Protein AF-0000000068241121 (afdb_homodimer)

Radius of gyration: 24.95 Å; Cα contacts (8 Å, |Δi|>4): 615; chains: 2; bounding box: 57×69×74 Å

Organism: Vibrio cholerae serotype O1 (strain ATCC 39315 / El Tor Inaba N16961) (NCBI:txid243277)

Structure (mmCIF, N/CA/C/O backbone):
data_AF-0000000068241121-model_v1
#
loop_
_entity.id
_entity.type
_entity.pdbx_description
1 polymer 'Transcriptional regulator'
#
loop_
_atom_site.group_PDB
_atom_site.id
_atom_site.type_symbol
_atom_site.label_atom_id
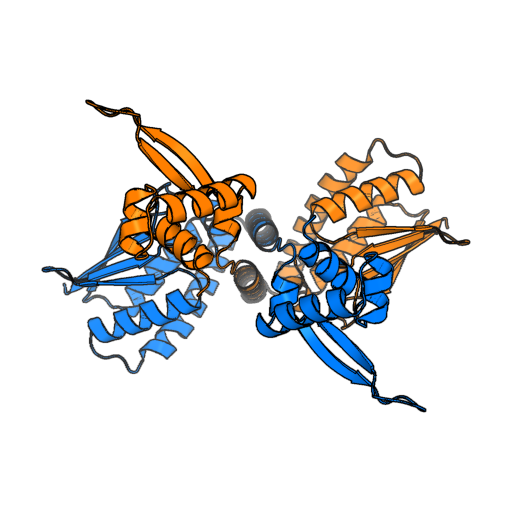_atom_site.label_alt_id
_atom_site.label_comp_id
_atom_site.label_asym_id
_atom_site.label_entity_id
_atom_site.label_seq_id
_atom_site.pdbx_PDB_ins_code
_atom_site.Cartn_x
_atom_site.Cartn_y
_atom_site.Cartn_z
_atom_site.occupancy
_atom_site.B_iso_or_equiv
_atom_site.auth_seq_id
_atom_site.auth_comp_id
_atom_site.auth_asym_id
_atom_site.auth_atom_id
_atom_site.pdbx_PDB_model_num
ATOM 1 N N . MET A 1 1 ? -18.25 -14.039 0.967 1 62.91 1 MET A N 1
ATOM 2 C CA . MET A 1 1 ? -17.766 -12.844 0.273 1 62.91 1 MET A CA 1
ATOM 3 C C . MET A 1 1 ? -18.938 -12.023 -0.267 1 62.91 1 MET A C 1
ATOM 5 O O . MET A 1 1 ? -19.906 -12.578 -0.768 1 62.91 1 MET A O 1
ATOM 9 N N . LYS A 1 2 ? -18.859 -10.688 -0.001 1 80.75 2 LYS A N 1
ATOM 10 C CA . LYS A 1 2 ? -19.875 -9.797 -0.554 1 80.75 2 LYS A CA 1
ATOM 11 C C . LYS A 1 2 ? -19.906 -9.867 -2.078 1 80.75 2 LYS A C 1
ATOM 13 O O . LYS A 1 2 ? -18.875 -10.125 -2.707 1 80.75 2 LYS A O 1
ATOM 18 N N . THR A 1 3 ? -21.062 -9.922 -2.68 1 87.25 3 THR A N 1
ATOM 19 C CA . THR A 1 3 ? -21.266 -9.992 -4.121 1 87.25 3 THR A CA 1
ATOM 20 C C . THR A 1 3 ? -20.328 -9.047 -4.855 1 87.25 3 THR A C 1
ATOM 22 O O . THR A 1 3 ? -19.734 -9.414 -5.863 1 87.25 3 THR A O 1
ATOM 25 N N . VAL A 1 4 ? -20.141 -7.949 -4.305 1 88.12 4 VAL A N 1
ATOM 26 C CA . VAL A 1 4 ? -19.297 -6.926 -4.922 1 88.12 4 VAL A CA 1
ATOM 27 C C . VAL A 1 4 ? -17.844 -7.402 -4.969 1 88.12 4 VAL A C 1
ATOM 29 O O . VAL A 1 4 ? -17.156 -7.211 -5.973 1 88.12 4 VAL A O 1
ATOM 32 N N . ASP A 1 5 ? -17.438 -7.996 -3.922 1 90.62 5 ASP A N 1
ATOM 33 C CA . ASP A 1 5 ? -16.078 -8.523 -3.879 1 90.62 5 ASP A CA 1
ATOM 34 C C . ASP A 1 5 ? -15.875 -9.594 -4.941 1 90.62 5 ASP A C 1
ATOM 36 O O . ASP A 1 5 ? -14.828 -9.633 -5.598 1 90.62 5 ASP A O 1
ATOM 40 N N . ARG A 1 6 ? -16.859 -10.414 -5.125 1 93.56 6 ARG A N 1
ATOM 41 C CA . ARG A 1 6 ? -16.766 -11.484 -6.117 1 93.56 6 ARG A CA 1
ATOM 42 C C . ARG A 1 6 ? -16.703 -10.914 -7.527 1 93.56 6 ARG A C 1
ATOM 44 O O . ARG A 1 6 ? -15.977 -11.43 -8.375 1 93.56 6 ARG A O 1
ATOM 51 N N . ILE A 1 7 ? -17.438 -9.898 -7.707 1 95.12 7 ILE A N 1
ATOM 52 C CA . ILE A 1 7 ? -17.438 -9.234 -9.008 1 95.12 7 ILE A CA 1
ATOM 53 C C . ILE A 1 7 ? -16.047 -8.68 -9.312 1 95.12 7 ILE A C 1
ATOM 55 O O . ILE A 1 7 ? -15.5 -8.914 -10.391 1 95.12 7 ILE A O 1
ATOM 59 N N . LEU A 1 8 ? -15.484 -8.023 -8.344 1 95.06 8 LEU A N 1
ATOM 60 C CA . LEU A 1 8 ? -14.156 -7.438 -8.531 1 95.06 8 LEU A CA 1
ATOM 61 C C . LEU A 1 8 ? -13.117 -8.523 -8.781 1 95.06 8 LEU A C 1
ATOM 63 O O . LEU A 1 8 ? -12.258 -8.375 -9.656 1 95.06 8 LEU A O 1
ATOM 67 N N . HIS A 1 9 ? -13.242 -9.547 -8.055 1 94.56 9 HIS A N 1
ATOM 68 C CA . HIS A 1 9 ? -12.305 -10.656 -8.219 1 94.56 9 HIS A CA 1
ATOM 69 C C . HIS A 1 9 ? -12.43 -11.273 -9.609 1 94.56 9 HIS A C 1
ATOM 71 O O . HIS A 1 9 ? -11.422 -11.609 -10.242 1 94.56 9 HIS A O 1
ATOM 77 N N . THR A 1 10 ? -13.633 -11.414 -10.062 1 95 10 THR A N 1
ATOM 78 C CA . THR A 1 10 ? -13.867 -11.977 -11.391 1 95 10 THR A CA 1
ATOM 79 C C . THR A 1 10 ? -13.258 -11.078 -12.469 1 95 10 THR A C 1
ATOM 81 O O . THR A 1 10 ? -12.562 -11.57 -13.359 1 95 10 THR A O 1
ATOM 84 N N . ILE A 1 11 ? -13.477 -9.875 -12.336 1 95.31 11 ILE A N 1
ATOM 85 C CA . ILE A 1 11 ? -12.961 -8.938 -13.328 1 95.31 11 ILE A CA 1
ATOM 86 C C . ILE A 1 11 ? -11.438 -8.922 -13.281 1 95.31 11 ILE A C 1
ATOM 88 O O . ILE A 1 11 ? -10.773 -8.859 -14.32 1 95.31 11 ILE A O 1
ATOM 92 N N . LYS A 1 12 ? -10.891 -8.953 -12.055 1 95 12 LYS A N 1
ATOM 93 C CA . LYS A 1 12 ? -9.438 -9 -11.906 1 95 12 LYS A CA 1
ATOM 94 C C . LYS A 1 12 ? -8.852 -10.227 -12.602 1 95 12 LYS A C 1
ATOM 96 O O . LYS A 1 12 ? -7.816 -10.141 -13.258 1 95 12 LYS A O 1
ATOM 101 N N . ARG A 1 13 ? -9.531 -11.289 -12.508 1 94.31 13 ARG A N 1
ATOM 102 C CA . ARG A 1 13 ? -9.047 -12.562 -13.031 1 94.31 13 ARG A CA 1
ATOM 103 C C . ARG A 1 13 ? -9.242 -12.641 -14.539 1 94.31 13 ARG A C 1
ATOM 105 O O . ARG A 1 13 ? -8.375 -13.133 -15.258 1 94.31 13 ARG A O 1
ATOM 112 N N . GLU A 1 14 ? -10.312 -12.07 -15 1 93.25 14 GLU A N 1
ATOM 113 C CA . GLU A 1 14 ? -10.695 -12.312 -16.391 1 93.25 14 GLU A CA 1
ATOM 114 C C . GLU A 1 14 ? -10.375 -11.102 -17.266 1 93.25 14 GLU A C 1
ATOM 116 O O . GLU A 1 14 ? -10.359 -11.203 -18.5 1 93.25 14 GLU A O 1
ATOM 121 N N . GLY A 1 15 ? -10.078 -9.992 -16.688 1 91.38 15 GLY A N 1
ATOM 122 C CA . GLY A 1 15 ? -9.82 -8.773 -17.438 1 91.38 15 GLY A CA 1
ATOM 123 C C . GLY A 1 15 ? -11.078 -7.965 -17.703 1 91.38 15 GLY A C 1
ATOM 124 O O . GLY A 1 15 ? -11.398 -7.043 -16.953 1 91.38 15 GLY A O 1
ATOM 125 N N . THR A 1 16 ? -11.727 -8.234 -18.766 1 94 16 THR A N 1
ATOM 126 C CA . THR A 1 16 ? -12.969 -7.555 -19.109 1 94 16 THR A CA 1
ATOM 127 C C . THR A 1 16 ? -14.141 -8.539 -19.109 1 94 16 THR A C 1
ATOM 129 O O . THR A 1 16 ? -13.992 -9.68 -19.547 1 94 16 THR A O 1
ATOM 132 N N . VAL A 1 17 ? -15.266 -8 -18.578 1 96.38 17 VAL A N 1
ATOM 133 C CA . VAL A 1 17 ? -16.406 -8.906 -18.516 1 96.38 17 VAL A CA 1
ATOM 134 C C . VAL A 1 17 ? -17.688 -8.164 -18.906 1 96.38 17 VAL A C 1
ATOM 136 O O . VAL A 1 17 ? -17.734 -6.934 -18.859 1 96.38 17 VAL A O 1
ATOM 139 N N . THR A 1 18 ? -18.656 -8.914 -19.328 1 97 18 THR A N 1
ATOM 140 C CA . THR A 1 18 ? -19.984 -8.359 -19.594 1 97 18 THR A CA 1
ATOM 141 C C . THR A 1 18 ? -20.938 -8.664 -18.438 1 97 18 THR A C 1
ATOM 143 O O . THR A 1 18 ? -20.672 -9.539 -17.625 1 97 18 THR A O 1
ATOM 146 N N . ALA A 1 19 ? -22 -7.938 -18.438 1 96.62 19 ALA A N 1
ATOM 147 C CA . ALA A 1 19 ? -23.031 -8.188 -17.422 1 96.62 19 ALA A CA 1
ATOM 148 C C . ALA A 1 19 ? -23.562 -9.617 -17.516 1 96.62 19 ALA A C 1
ATOM 150 O O . ALA A 1 19 ? -23.812 -10.258 -16.5 1 96.62 19 ALA A O 1
ATOM 151 N N . LYS A 1 20 ? -23.734 -10.078 -18.703 1 95.88 20 LYS A N 1
ATOM 152 C CA . LYS A 1 20 ? -24.234 -11.43 -18.922 1 95.88 20 LYS A CA 1
ATOM 153 C C . LYS A 1 20 ? -23.281 -12.469 -18.344 1 95.88 20 LYS A C 1
ATOM 155 O O . LYS A 1 20 ? -23.719 -13.391 -17.641 1 95.88 20 LYS A O 1
ATOM 160 N N . GLN A 1 21 ? -22.062 -12.312 -18.609 1 96.12 21 GLN A N 1
ATOM 161 C CA . GLN A 1 21 ? -21.047 -13.211 -18.078 1 96.12 21 GLN A CA 1
ATOM 162 C C . GLN A 1 21 ? -21.047 -13.219 -16.547 1 96.12 21 GLN A C 1
ATOM 164 O O . GLN A 1 21 ? -20.984 -14.281 -15.93 1 96.12 21 GLN A O 1
ATOM 169 N N . LEU A 1 22 ? -21.125 -12.078 -15.961 1 96.06 22 LEU A N 1
ATOM 170 C CA . LEU A 1 22 ? -21.125 -11.969 -14.508 1 96.06 22 LEU A CA 1
ATOM 171 C C . LEU A 1 22 ? -22.375 -12.602 -13.906 1 96.06 22 LEU A C 1
ATOM 173 O O . LEU A 1 22 ? -22.297 -13.258 -12.867 1 96.06 22 LEU A O 1
ATOM 177 N N . ALA A 1 23 ? -23.469 -12.336 -14.57 1 96.44 23 ALA A N 1
ATOM 178 C CA . ALA A 1 23 ? -24.734 -12.922 -14.117 1 96.44 23 ALA A CA 1
ATOM 179 C C . ALA A 1 23 ? -24.641 -14.445 -14.07 1 96.44 23 ALA A C 1
ATOM 181 O O . ALA A 1 23 ? -25.062 -15.062 -13.094 1 96.44 23 ALA A O 1
ATOM 182 N N . GLU A 1 24 ? -24.109 -15.016 -15.102 1 95.75 24 GLU A N 1
ATOM 183 C CA . GLU A 1 24 ? -23.938 -16.469 -15.188 1 95.75 24 GLU A CA 1
ATOM 184 C C . GLU A 1 24 ? -22.984 -16.969 -14.109 1 95.75 24 GLU A C 1
ATOM 186 O O . GLU A 1 24 ? -23.266 -17.953 -13.43 1 95.75 24 GLU A O 1
ATOM 191 N N . ASP A 1 25 ? -21.938 -16.281 -13.914 1 92.81 25 ASP A N 1
ATOM 192 C CA . ASP A 1 25 ? -20.906 -16.672 -12.969 1 92.81 25 ASP A CA 1
ATOM 193 C C . ASP A 1 25 ? -21.422 -16.594 -11.531 1 92.81 25 ASP A C 1
ATOM 195 O O . ASP A 1 25 ? -21.109 -17.453 -10.703 1 92.81 25 ASP A O 1
ATOM 199 N N . LEU A 1 26 ? -22.266 -15.625 -11.227 1 93.69 26 LEU A N 1
ATOM 200 C CA . LEU A 1 26 ? -22.688 -15.344 -9.859 1 93.69 26 LEU A CA 1
ATOM 201 C C . LEU A 1 26 ? -24.047 -15.961 -9.57 1 93.69 26 LEU A C 1
ATOM 203 O O . LEU A 1 26 ? -24.484 -16.016 -8.422 1 93.69 26 LEU A O 1
ATOM 207 N N . GLY A 1 27 ? -24.672 -16.406 -10.602 1 94.62 27 GLY A N 1
ATOM 208 C CA . GLY A 1 27 ? -26 -16.969 -10.422 1 94.62 27 GLY A CA 1
ATOM 209 C C . GLY A 1 27 ? -27.047 -15.93 -10.086 1 94.62 27 GLY A C 1
ATOM 210 O O . GLY A 1 27 ? -27.906 -16.156 -9.219 1 94.62 27 GLY A O 1
ATOM 211 N N . ILE A 1 28 ? -26.984 -14.781 -10.672 1 95.56 28 ILE A N 1
ATOM 212 C CA . ILE A 1 28 ? -27.953 -13.711 -10.477 1 95.56 28 ILE A CA 1
ATOM 213 C C . ILE A 1 28 ? -28.531 -13.281 -11.836 1 95.56 28 ILE A C 1
ATOM 215 O O . ILE A 1 28 ? -28.109 -13.789 -12.875 1 95.56 28 ILE A O 1
ATOM 219 N N . THR A 1 29 ? -29.5 -12.43 -11.773 1 96.06 29 THR A N 1
ATOM 220 C CA . THR A 1 29 ? -30.078 -11.922 -13.008 1 96.06 29 THR A CA 1
ATOM 221 C C . THR A 1 29 ? -29.141 -10.922 -13.68 1 96.06 29 THR A C 1
ATOM 223 O O . THR A 1 29 ? -28.312 -10.305 -13.016 1 96.06 29 THR A O 1
ATOM 226 N N . THR A 1 30 ? -29.297 -10.852 -14.906 1 96.12 30 THR A N 1
ATOM 227 C CA . THR A 1 30 ? -28.516 -9.875 -15.641 1 96.12 30 THR A CA 1
ATOM 228 C C . THR A 1 30 ? -28.781 -8.461 -15.125 1 96.12 30 THR A C 1
ATOM 230 O O . THR A 1 30 ? -27.859 -7.641 -15.039 1 96.12 30 THR A O 1
ATOM 233 N N . MET A 1 31 ? -30 -8.211 -14.789 1 96 31 MET A N 1
ATOM 234 C CA . MET A 1 31 ? -30.344 -6.906 -14.234 1 96 31 MET A CA 1
ATOM 235 C C . MET A 1 31 ? -29.641 -6.68 -12.898 1 96 31 MET A C 1
ATOM 237 O O . MET A 1 31 ? -29.141 -5.582 -12.633 1 96 31 MET A O 1
ATOM 241 N N . GLY A 1 32 ? -29.625 -7.703 -12.125 1 95.62 32 GLY A N 1
ATOM 242 C CA . GLY A 1 32 ? -28.891 -7.621 -10.867 1 95.62 32 GLY A CA 1
ATOM 243 C C . GLY A 1 32 ? -27.422 -7.336 -11.062 1 95.62 32 GLY A C 1
ATOM 244 O O . GLY A 1 32 ? -26.844 -6.492 -10.367 1 95.62 32 GLY A O 1
ATOM 245 N N . ALA A 1 33 ? -26.828 -8.047 -12 1 96.62 33 ALA A N 1
ATOM 246 C CA . ALA A 1 33 ? -25.422 -7.812 -12.328 1 96.62 33 ALA A CA 1
ATOM 247 C C . ALA A 1 33 ? -25.203 -6.375 -12.797 1 96.62 33 ALA A C 1
ATOM 249 O O . ALA A 1 33 ? -24.25 -5.723 -12.383 1 96.62 33 ALA A O 1
ATOM 250 N N . ARG A 1 34 ? -26.094 -5.863 -13.57 1 95.94 34 ARG A N 1
ATOM 251 C CA . ARG A 1 34 ? -25.984 -4.512 -14.109 1 95.94 34 ARG A CA 1
ATOM 252 C C . ARG A 1 34 ? -26.047 -3.471 -12.992 1 95.94 34 ARG A C 1
ATOM 254 O O . ARG A 1 34 ? -25.344 -2.459 -13.039 1 95.94 34 ARG A O 1
ATOM 261 N N . GLN A 1 35 ? -26.828 -3.711 -12.078 1 96.69 35 GLN A N 1
ATOM 262 C CA . GLN A 1 35 ? -26.969 -2.785 -10.953 1 96.69 35 GLN A CA 1
ATOM 263 C C . GLN A 1 35 ? -25.672 -2.695 -10.164 1 96.69 35 GLN A C 1
ATOM 265 O O . GLN A 1 35 ? -25.234 -1.603 -9.797 1 96.69 35 GLN A O 1
ATOM 270 N N . HIS A 1 36 ? -25.125 -3.805 -9.93 1 96.25 36 HIS A N 1
ATOM 271 C CA . HIS A 1 36 ? -23.844 -3.814 -9.234 1 96.25 36 HIS A CA 1
ATOM 272 C C . HIS A 1 36 ? -22.766 -3.1 -10.047 1 96.25 36 HIS A C 1
ATOM 274 O O . HIS A 1 36 ? -22.016 -2.295 -9.5 1 96.25 36 HIS A O 1
ATOM 280 N N . LEU A 1 37 ? -22.766 -3.393 -11.281 1 97.44 37 LEU A N 1
ATOM 281 C CA . LEU A 1 37 ? -21.75 -2.809 -12.164 1 97.44 37 LEU A CA 1
ATOM 282 C C . LEU A 1 37 ? -21.906 -1.291 -12.227 1 97.44 37 LEU A C 1
ATOM 284 O O . LEU A 1 37 ? -20.906 -0.565 -12.164 1 97.44 37 LEU A O 1
ATOM 288 N N . GLN A 1 38 ? -23.094 -0.857 -12.234 1 96.81 38 GLN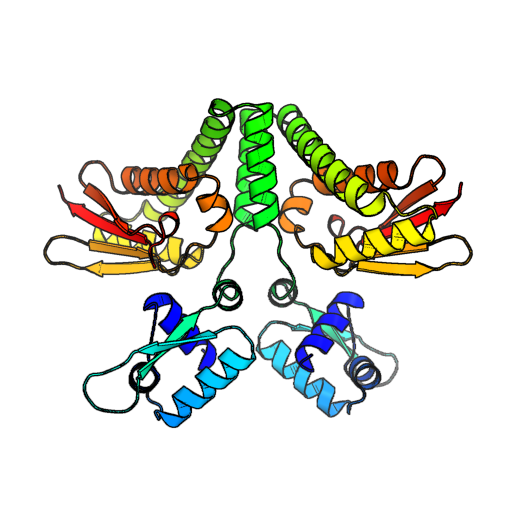 A N 1
ATOM 289 C CA . GLN A 1 38 ? -23.359 0.577 -12.281 1 96.81 38 GLN A CA 1
ATOM 290 C C . GLN A 1 38 ? -22.938 1.254 -10.984 1 96.81 38 GLN A C 1
ATOM 292 O O . GLN A 1 38 ? -22.359 2.35 -11 1 96.81 38 GLN A O 1
ATOM 297 N N . SER A 1 39 ? -23.281 0.642 -9.977 1 95.88 39 SER A N 1
ATOM 298 C CA . SER A 1 39 ? -22.875 1.175 -8.68 1 95.88 39 SER A CA 1
ATOM 299 C C . SER A 1 39 ? -21.359 1.296 -8.57 1 95.88 39 SER A C 1
ATOM 301 O O . SER A 1 39 ? -20.844 2.311 -8.094 1 95.88 39 SER A O 1
ATOM 303 N N . LEU A 1 40 ? -20.688 0.305 -8.992 1 96.44 40 LEU A N 1
ATOM 304 C CA . LEU A 1 40 ? -19.219 0.28 -8.93 1 96.44 40 LEU A CA 1
ATOM 305 C C . LEU A 1 40 ? -18.625 1.301 -9.891 1 96.44 40 LEU A C 1
ATOM 307 O O . LEU A 1 40 ? -17.578 1.877 -9.609 1 96.44 40 LEU A O 1
ATOM 311 N N . GLU A 1 41 ? -19.312 1.484 -10.984 1 97.44 41 GLU A N 1
ATOM 312 C CA . GLU A 1 41 ? -18.891 2.541 -11.906 1 97.44 41 GLU A CA 1
ATOM 313 C C . GLU A 1 41 ? -19.047 3.918 -11.266 1 97.44 41 GLU A C 1
ATOM 315 O O . GLU A 1 41 ? -18.172 4.773 -11.406 1 97.44 41 GLU A O 1
ATOM 320 N N . GLU A 1 42 ? -20.109 4.125 -10.594 1 95.88 42 GLU A N 1
ATOM 321 C CA . GLU A 1 42 ? -20.359 5.387 -9.906 1 95.88 42 GLU A CA 1
ATOM 322 C C . GLU A 1 42 ? -19.328 5.648 -8.82 1 95.88 42 GLU A C 1
ATOM 324 O O . GLU A 1 42 ? -18.969 6.801 -8.562 1 95.88 42 GLU A O 1
ATOM 329 N N . GLU A 1 43 ? -18.906 4.559 -8.32 1 92.38 43 GLU A N 1
ATOM 330 C CA . GLU A 1 43 ? -17.891 4.668 -7.285 1 92.38 43 GLU A CA 1
ATOM 331 C C . GLU A 1 43 ? -16.5 4.871 -7.891 1 92.38 43 GLU A C 1
ATOM 333 O O . GLU A 1 43 ? -15.531 5.105 -7.168 1 92.38 43 GLU A O 1
ATOM 338 N N . GLY A 1 44 ? -16.344 4.703 -9.18 1 95.81 44 GLY A N 1
ATOM 339 C CA . GLY A 1 44 ? -15.102 4.941 -9.883 1 95.81 44 GLY A CA 1
ATOM 340 C C . GLY A 1 44 ? -14.203 3.715 -9.938 1 95.81 44 GLY A C 1
ATOM 341 O O . GLY A 1 44 ? -13.055 3.799 -10.375 1 95.81 44 GLY A O 1
ATOM 342 N N . VAL A 1 45 ? -14.727 2.613 -9.523 1 95.94 45 VAL A N 1
ATOM 343 C CA . VAL A 1 45 ? -13.938 1.394 -9.414 1 95.94 45 VAL A CA 1
ATOM 344 C C . VAL A 1 45 ? -13.953 0.638 -10.734 1 95.94 45 VAL A C 1
ATOM 346 O O . VAL A 1 45 ? -13.008 -0.075 -11.07 1 95.94 45 VAL A O 1
ATOM 349 N N . LEU A 1 46 ? -14.992 0.857 -11.516 1 97.69 46 LEU A N 1
ATOM 350 C CA . LEU A 1 46 ? -15.125 0.219 -12.82 1 97.69 46 LEU A CA 1
ATOM 351 C C . LEU A 1 46 ? -15.336 1.26 -13.914 1 97.69 46 LEU A C 1
ATOM 353 O O . LEU A 1 46 ? -15.828 2.357 -13.648 1 97.69 46 LEU A O 1
ATOM 357 N N . ALA A 1 47 ? -14.906 0.913 -15.039 1 97.81 47 ALA A N 1
ATOM 358 C CA . ALA A 1 47 ? -15.211 1.601 -16.297 1 97.81 47 ALA A CA 1
ATOM 359 C C . ALA A 1 47 ? -15.695 0.617 -17.359 1 97.81 47 ALA A C 1
ATOM 361 O O . ALA A 1 47 ? -15.602 -0.599 -17.172 1 97.81 47 ALA A O 1
ATOM 362 N N . PHE A 1 48 ? -16.312 1.166 -18.391 1 97.06 48 PHE A N 1
ATOM 363 C CA . PHE A 1 48 ? -16.781 0.28 -19.453 1 97.06 48 PHE A CA 1
ATOM 364 C C . PHE A 1 48 ? -16.484 0.873 -20.828 1 97.06 48 PHE A C 1
ATOM 366 O O . PHE A 1 48 ? -16.156 2.057 -20.938 1 97.06 48 PHE A O 1
ATOM 373 N N . HIS A 1 49 ? -16.422 0.071 -21.75 1 96 49 HIS A N 1
ATOM 374 C CA . HIS A 1 49 ? -16.453 0.439 -23.172 1 96 49 HIS A CA 1
ATOM 375 C C . HIS A 1 49 ? -17.422 -0.435 -23.953 1 96 49 HIS A C 1
ATOM 377 O O . HIS A 1 49 ? -17.672 -1.585 -23.578 1 96 49 HIS A O 1
ATOM 383 N N . ASP A 1 50 ? -17.938 0.144 -24.984 1 95.19 50 ASP A N 1
ATOM 384 C CA . ASP A 1 50 ? -18.906 -0.573 -25.797 1 95.19 50 ASP A CA 1
ATOM 385 C C . ASP A 1 50 ? -18.25 -1.189 -27.031 1 95.19 50 ASP A C 1
ATOM 387 O O . ASP A 1 50 ? -17.391 -0.572 -27.656 1 95.19 50 ASP A O 1
ATOM 391 N N . VAL A 1 51 ? -18.578 -2.391 -27.25 1 94.19 51 VAL A N 1
ATOM 392 C CA . VAL A 1 51 ? -18.094 -3.084 -28.438 1 94.19 51 VAL A CA 1
ATOM 393 C C . VAL A 1 51 ? -19.266 -3.312 -29.406 1 94.19 51 VAL A C 1
ATOM 395 O O . VAL A 1 51 ? -20.266 -3.922 -29.047 1 94.19 51 VAL A O 1
ATOM 398 N N . LYS A 1 52 ? -19 -2.754 -30.641 1 91.75 52 LYS A N 1
ATOM 399 C CA . LYS A 1 52 ? -20.016 -2.9 -31.672 1 91.75 52 LYS A CA 1
ATOM 400 C C . LYS A 1 52 ? -20.141 -4.352 -32.125 1 91.75 52 LYS A C 1
ATOM 402 O O . LYS A 1 52 ? -19.125 -5.039 -32.312 1 91.75 52 LYS A O 1
ATOM 407 N N . VAL A 1 53 ? -21.297 -4.855 -32.156 1 89.31 53 VAL A N 1
ATOM 408 C CA . VAL A 1 53 ? -21.531 -6.219 -32.625 1 89.31 53 VAL A CA 1
ATOM 409 C C . VAL A 1 53 ? -22.328 -6.184 -33.938 1 89.31 53 VAL A C 1
ATOM 411 O O . VAL A 1 53 ? -22.891 -5.148 -34.281 1 89.31 53 VAL A O 1
ATOM 414 N N . LYS A 1 54 ? -22.203 -7.297 -34.719 1 90.25 54 LYS A N 1
ATOM 415 C CA . LYS A 1 54 ? -22.812 -7.379 -36.031 1 90.25 54 LYS A CA 1
ATOM 416 C C . LYS A 1 54 ? -24.297 -7.078 -35.969 1 90.25 54 LYS A C 1
ATOM 418 O O . LYS A 1 54 ? -24.812 -6.297 -36.781 1 90.25 54 LYS A O 1
ATOM 423 N N . VAL A 1 55 ? -24.922 -7.734 -35.062 1 88.56 55 VAL A N 1
ATOM 424 C CA . VAL A 1 55 ? -26.359 -7.547 -34.938 1 88.56 55 VAL A CA 1
ATOM 425 C C . VAL A 1 55 ? -26.719 -7.207 -33.5 1 88.56 55 VAL A C 1
ATOM 427 O O . VAL A 1 55 ? -26.25 -7.867 -32.562 1 88.56 55 VAL A O 1
ATOM 430 N N . GLY A 1 56 ? -27.484 -6.125 -33.312 1 86.31 56 GLY A N 1
ATOM 431 C CA . GLY A 1 56 ? -27.969 -5.797 -31.984 1 86.31 56 GLY A CA 1
ATOM 432 C C . GLY A 1 56 ? -27.25 -4.621 -31.359 1 86.31 56 GLY A C 1
ATOM 433 O O . GLY A 1 56 ? -26.438 -3.957 -32 1 86.31 56 GLY A O 1
ATOM 434 N N . ARG A 1 57 ? -27.672 -4.246 -30.109 1 87.81 57 ARG A N 1
ATOM 435 C CA . ARG A 1 57 ? -27.078 -3.164 -29.344 1 87.81 57 ARG A CA 1
ATOM 436 C C . ARG A 1 57 ? -25.625 -3.488 -28.969 1 87.81 57 ARG A C 1
ATOM 438 O O . ARG A 1 57 ? -25.297 -4.648 -28.734 1 87.81 57 ARG A O 1
ATOM 445 N N . PRO A 1 58 ? -24.828 -2.545 -29.078 1 92.88 58 PRO A N 1
ATOM 446 C CA . PRO A 1 58 ? -23.453 -2.76 -28.641 1 92.88 58 PRO A CA 1
ATOM 447 C C . PRO A 1 58 ? -23.359 -3.404 -27.25 1 92.88 58 PRO A C 1
ATOM 449 O O . PRO A 1 58 ? -24.25 -3.205 -26.422 1 92.88 58 PRO A O 1
ATOM 452 N N . THR A 1 59 ? -22.391 -4.277 -27.062 1 93.06 59 THR A N 1
ATOM 453 C CA . THR A 1 59 ? -22.188 -4.941 -25.781 1 93.06 59 THR A CA 1
ATOM 454 C C . THR A 1 59 ? -21.203 -4.164 -24.922 1 93.06 59 THR A C 1
ATOM 456 O O . THR A 1 59 ? -20.125 -3.775 -25.391 1 93.06 59 THR A O 1
ATOM 459 N N . ARG A 1 60 ? -21.594 -3.971 -23.719 1 95.06 60 ARG A N 1
ATOM 460 C CA . ARG A 1 60 ? -20.75 -3.23 -22.781 1 95.06 60 ARG A CA 1
ATOM 461 C C . ARG A 1 60 ? -19.781 -4.164 -22.062 1 95.06 60 ARG A C 1
ATOM 463 O O . ARG A 1 60 ? -20.188 -5.184 -21.516 1 95.06 60 ARG A O 1
ATOM 470 N N . HIS A 1 61 ? -18.562 -3.818 -22.156 1 97.31 61 HIS A N 1
ATOM 471 C CA . HIS A 1 61 ? -17.5 -4.559 -21.469 1 97.31 61 HIS A CA 1
ATOM 472 C C . HIS A 1 61 ? -16.922 -3.746 -20.312 1 97.31 61 HIS A C 1
ATOM 474 O O . HIS A 1 61 ? -16.594 -2.574 -20.484 1 97.31 61 HIS A O 1
ATOM 480 N N . TRP A 1 62 ? -16.828 -4.43 -19.188 1 97.56 62 TRP A N 1
ATOM 481 C CA . TRP A 1 62 ? -16.453 -3.758 -17.953 1 97.56 62 TRP A CA 1
ATOM 482 C C . TRP A 1 62 ? -15.039 -4.172 -17.531 1 97.56 62 TRP A C 1
ATOM 484 O O . TRP A 1 62 ? -14.68 -5.344 -17.609 1 97.56 62 TRP A O 1
ATOM 494 N N . SER A 1 63 ? -14.305 -3.158 -17.016 1 96.75 63 SER A N 1
ATOM 495 C CA . SER A 1 63 ? -12.945 -3.404 -16.531 1 96.75 63 SER A CA 1
ATOM 496 C C . SER A 1 63 ? -12.641 -2.57 -15.297 1 96.75 63 SER A C 1
ATOM 498 O O . SER A 1 63 ? -13.375 -1.632 -14.977 1 96.75 63 SER A O 1
ATOM 500 N N . LEU A 1 64 ? -11.609 -2.951 -14.609 1 95.88 64 LEU A N 1
ATOM 501 C CA . LEU A 1 64 ? -11.18 -2.215 -13.43 1 95.88 64 LEU A CA 1
ATOM 502 C C . LEU A 1 64 ? -10.5 -0.907 -13.82 1 95.88 64 LEU A C 1
ATOM 504 O O . LEU A 1 64 ? -9.734 -0.864 -14.789 1 95.88 64 LEU A O 1
ATOM 508 N N . THR A 1 65 ? -10.805 0.166 -13.086 1 94.88 65 THR A N 1
ATOM 509 C CA . THR A 1 65 ? -10.016 1.392 -13.156 1 94.88 65 THR A CA 1
ATOM 510 C C . THR A 1 65 ? -8.781 1.294 -12.266 1 94.88 65 THR A C 1
ATOM 512 O O . THR A 1 65 ? -8.562 0.274 -11.609 1 94.88 65 THR A O 1
ATOM 515 N N . ALA A 1 66 ? -7.957 2.385 -12.273 1 89.25 66 ALA A N 1
ATOM 516 C CA . ALA A 1 66 ? -6.84 2.445 -11.336 1 89.25 66 ALA A CA 1
ATOM 517 C C . ALA A 1 66 ? -7.328 2.326 -9.898 1 89.25 66 ALA A C 1
ATOM 519 O O . ALA A 1 66 ? -6.738 1.602 -9.094 1 89.25 66 ALA A O 1
ATOM 520 N N . LYS A 1 67 ? -8.383 2.992 -9.578 1 90.44 67 LYS A N 1
ATOM 521 C CA . LYS A 1 67 ? -8.992 2.916 -8.258 1 90.44 67 LYS A CA 1
ATOM 522 C C . LYS A 1 67 ? -9.453 1.495 -7.945 1 90.44 67 LYS A C 1
ATOM 524 O O . LYS A 1 67 ? -9.344 1.034 -6.809 1 90.44 67 LYS A O 1
ATOM 529 N N . GLY A 1 68 ? -9.969 0.827 -8.953 1 92.81 68 GLY A N 1
ATOM 530 C CA . GLY A 1 68 ? -10.383 -0.56 -8.797 1 92.81 68 GLY A CA 1
ATOM 531 C C . GLY A 1 68 ? -9.234 -1.49 -8.461 1 92.81 68 GLY A C 1
ATOM 532 O O . GLY A 1 68 ? -9.352 -2.342 -7.582 1 92.81 68 GLY A O 1
ATOM 533 N N . HIS A 1 69 ? -8.133 -1.284 -9.148 1 90.75 69 HIS A N 1
ATOM 534 C CA . HIS A 1 69 ? -6.957 -2.109 -8.898 1 90.75 69 HIS A CA 1
ATOM 535 C C . HIS A 1 69 ? -6.418 -1.881 -7.488 1 90.75 69 HIS A C 1
ATOM 537 O O . HIS A 1 69 ? -5.863 -2.797 -6.875 1 90.75 69 HIS A O 1
ATOM 543 N N . ASN A 1 70 ? -6.645 -0.742 -6.941 1 88.44 70 ASN A N 1
ATOM 544 C CA . ASN A 1 70 ? -6.16 -0.389 -5.613 1 88.44 70 ASN A CA 1
ATOM 545 C C . ASN A 1 70 ? -6.98 -1.065 -4.52 1 88.44 70 ASN A C 1
ATOM 547 O O . ASN A 1 70 ? -6.664 -0.943 -3.332 1 88.44 70 ASN A O 1
ATOM 551 N N . GLN A 1 71 ? -8 -1.795 -4.914 1 89.75 71 GLN A N 1
ATOM 552 C CA . GLN A 1 71 ? -8.805 -2.535 -3.949 1 89.75 71 GLN A CA 1
ATOM 553 C C . GLN A 1 71 ? -8.156 -3.875 -3.607 1 89.75 71 GLN A C 1
ATOM 555 O O . GLN A 1 71 ? -8.594 -4.562 -2.682 1 89.75 71 GLN A O 1
ATOM 560 N N . PHE A 1 72 ? -7.141 -4.184 -4.238 1 93.56 72 PHE A N 1
ATOM 561 C CA . PHE A 1 72 ? -6.473 -5.465 -4.039 1 93.56 72 PHE A CA 1
ATOM 562 C C . PHE A 1 72 ? -5.211 -5.297 -3.203 1 93.56 72 PHE A C 1
ATOM 564 O O . PHE A 1 72 ? -4.824 -4.176 -2.869 1 93.56 72 PHE A O 1
ATOM 571 N N . ALA A 1 73 ? -4.66 -6.434 -2.828 1 93.12 73 ALA A N 1
ATOM 572 C CA . ALA A 1 73 ? -3.555 -6.449 -1.874 1 93.12 73 ALA A CA 1
ATOM 573 C C . ALA A 1 73 ? -2.398 -5.578 -2.359 1 93.12 73 ALA A C 1
ATOM 575 O O . ALA A 1 73 ? -2.1 -5.543 -3.557 1 93.12 73 ALA A O 1
ATOM 576 N N . ASP A 1 74 ? -1.836 -4.836 -1.491 1 95.06 74 ASP A N 1
ATOM 577 C CA . ASP A 1 74 ? -0.621 -4.055 -1.701 1 95.06 74 ASP A CA 1
ATOM 578 C C . ASP A 1 74 ? 0.457 -4.43 -0.687 1 95.06 74 ASP A C 1
ATOM 580 O O . ASP A 1 74 ? 0.232 -4.355 0.522 1 95.06 74 ASP A O 1
ATOM 584 N N . ARG A 1 75 ? 1.591 -4.82 -1.146 1 96.38 75 ARG A N 1
ATOM 585 C CA . ARG A 1 75 ? 2.633 -5.301 -0.244 1 96.38 75 ARG A CA 1
ATOM 586 C C . ARG A 1 75 ? 3.877 -4.422 -0.326 1 96.38 75 ARG A C 1
ATOM 588 O O . ARG A 1 75 ? 4.977 -4.863 0.017 1 96.38 75 ARG A O 1
ATOM 595 N N . HIS A 1 76 ? 3.725 -3.242 -0.805 1 97.25 76 HIS A N 1
ATOM 596 C CA . HIS A 1 76 ? 4.875 -2.352 -0.931 1 97.25 76 HIS A CA 1
ATOM 597 C C . HIS A 1 76 ? 5.469 -2.023 0.435 1 97.25 76 HIS A C 1
ATOM 599 O O . HIS A 1 76 ? 6.672 -1.771 0.549 1 97.25 76 HIS A O 1
ATOM 605 N N . GLY A 1 77 ? 4.629 -2.021 1.475 1 96.88 77 GLY A N 1
ATOM 606 C CA . GLY A 1 77 ? 5.164 -1.834 2.814 1 96.88 77 GLY A CA 1
ATOM 607 C C . GLY A 1 77 ? 6.191 -2.881 3.199 1 96.88 77 GLY A C 1
ATOM 608 O O . GLY A 1 77 ? 7.281 -2.545 3.668 1 96.88 77 GLY A O 1
ATOM 609 N N . GLU A 1 78 ? 5.863 -4.113 2.975 1 96.75 78 GLU A N 1
ATOM 610 C CA . GLU A 1 78 ? 6.789 -5.211 3.236 1 96.75 78 GLU A CA 1
ATOM 611 C C . GLU A 1 78 ? 8.016 -5.121 2.336 1 96.75 78 GLU A C 1
ATOM 613 O O . GLU A 1 78 ? 9.141 -5.324 2.791 1 96.75 78 GLU A O 1
ATOM 618 N N . LEU A 1 79 ? 7.766 -4.793 1.104 1 97.69 79 LEU A N 1
ATOM 619 C CA . LEU A 1 79 ? 8.867 -4.664 0.159 1 97.69 79 LEU A CA 1
ATOM 620 C C . LEU A 1 79 ? 9.836 -3.566 0.595 1 97.69 79 LEU A C 1
ATOM 622 O O . LEU A 1 79 ? 11.055 -3.744 0.531 1 97.69 79 LEU A O 1
ATOM 626 N N . THR A 1 80 ? 9.32 -2.479 1.008 1 97.56 80 THR A N 1
ATOM 627 C CA . THR A 1 80 ? 10.148 -1.363 1.44 1 97.56 80 THR A CA 1
ATOM 628 C C . THR A 1 80 ? 11.062 -1.782 2.592 1 97.56 80 THR A C 1
ATOM 630 O O . THR A 1 80 ? 12.25 -1.47 2.594 1 97.56 80 THR A O 1
ATOM 633 N N . ILE A 1 81 ? 10.531 -2.498 3.498 1 97.5 81 ILE A N 1
ATOM 634 C CA . ILE A 1 81 ? 11.312 -2.977 4.633 1 97.5 81 ILE A CA 1
ATOM 635 C C . ILE A 1 81 ? 12.414 -3.914 4.141 1 97.5 81 ILE A C 1
ATOM 637 O O . ILE A 1 81 ? 13.562 -3.811 4.574 1 97.5 81 ILE A O 1
ATOM 641 N N . GLN A 1 82 ? 12.094 -4.781 3.246 1 97.12 82 GLN A N 1
ATOM 642 C CA . GLN A 1 82 ? 13.07 -5.719 2.701 1 97.12 82 GLN A CA 1
ATOM 643 C C . GLN A 1 82 ? 14.203 -4.984 1.997 1 97.12 82 GLN A C 1
ATOM 645 O O . GLN A 1 82 ? 15.367 -5.367 2.121 1 97.12 82 GLN A O 1
ATOM 650 N N . VAL A 1 83 ? 13.859 -3.953 1.288 1 97.31 83 VAL A N 1
ATOM 651 C CA . VAL A 1 83 ? 14.867 -3.176 0.574 1 97.31 83 VAL A CA 1
ATOM 652 C C . VAL A 1 83 ? 15.758 -2.441 1.573 1 97.31 83 VAL A C 1
ATOM 654 O O . VAL A 1 83 ? 16.984 -2.436 1.435 1 97.31 83 VAL A O 1
ATOM 657 N N . ILE A 1 84 ? 15.141 -1.869 2.555 1 97.44 84 ILE A N 1
ATOM 658 C CA . ILE A 1 84 ? 15.875 -1.173 3.604 1 97.44 84 ILE A CA 1
ATOM 659 C C . ILE A 1 84 ? 16.828 -2.143 4.293 1 97.44 84 ILE A C 1
ATOM 661 O O . ILE A 1 84 ? 18.016 -1.829 4.484 1 97.44 84 ILE A O 1
ATOM 665 N N . ASP A 1 85 ? 16.359 -3.326 4.594 1 97.75 85 ASP A N 1
ATOM 666 C CA . ASP A 1 85 ? 17.172 -4.348 5.238 1 97.75 85 ASP A CA 1
ATOM 667 C C . ASP A 1 85 ? 18.344 -4.758 4.344 1 97.75 85 ASP A C 1
ATOM 669 O O . ASP A 1 85 ? 19.469 -4.914 4.82 1 97.75 85 ASP A O 1
ATOM 673 N N . ALA A 1 86 ? 18.062 -4.91 3.123 1 97.69 86 ALA A N 1
ATOM 674 C CA . ALA A 1 86 ? 19.109 -5.297 2.174 1 97.69 86 ALA A CA 1
ATOM 675 C C . ALA A 1 86 ? 20.172 -4.211 2.055 1 97.69 86 ALA A C 1
ATOM 677 O O . ALA A 1 86 ? 21.375 -4.5 2.055 1 97.69 86 ALA A O 1
ATOM 678 N N . VAL A 1 87 ? 19.766 -2.994 1.967 1 97.88 87 VAL A N 1
ATOM 679 C CA . VAL A 1 87 ? 20.688 -1.866 1.889 1 97.88 87 VAL A CA 1
ATOM 680 C C . VAL A 1 87 ? 21.594 -1.848 3.123 1 97.88 87 VAL A C 1
ATOM 682 O O . VAL A 1 87 ? 22.812 -1.714 3.008 1 97.88 87 VAL A O 1
ATOM 685 N N . GLU A 1 88 ? 20.922 -1.966 4.246 1 97.81 88 GLU A N 1
ATOM 686 C CA . GLU A 1 88 ? 21.672 -1.935 5.492 1 97.81 88 GLU A CA 1
ATOM 687 C C . GLU A 1 88 ? 22.656 -3.105 5.574 1 97.81 88 GLU A C 1
ATOM 689 O O . GLU A 1 88 ? 23.781 -2.947 6.047 1 97.81 88 GLU A O 1
ATOM 694 N N . HIS A 1 89 ? 22.234 -4.266 5.102 1 97.75 89 HIS A N 1
ATOM 695 C CA . HIS A 1 89 ? 23.062 -5.457 5.145 1 97.75 89 HIS A CA 1
ATOM 696 C C . HIS A 1 89 ? 24.266 -5.312 4.219 1 97.75 89 HIS A C 1
ATOM 698 O O . HIS A 1 89 ? 25.391 -5.68 4.59 1 97.75 89 HIS A O 1
ATOM 704 N N . ILE A 1 90 ? 24.094 -4.734 3.1 1 97.81 90 ILE A N 1
ATOM 705 C CA . ILE A 1 90 ? 25.125 -4.695 2.059 1 97.81 90 ILE A CA 1
ATOM 706 C C . ILE A 1 90 ? 26.031 -3.49 2.273 1 97.81 90 ILE A C 1
ATOM 708 O O . ILE A 1 90 ? 27.25 -3.578 2.08 1 97.81 90 ILE A O 1
ATOM 712 N N . PHE A 1 91 ? 25.438 -2.357 2.709 1 97.75 91 PHE A N 1
ATOM 713 C CA . PHE A 1 91 ? 26.188 -1.114 2.703 1 97.75 91 PHE A CA 1
ATOM 714 C C . PHE A 1 91 ? 26.344 -0.563 4.117 1 97.75 91 PHE A C 1
ATOM 716 O O . PHE A 1 91 ? 26.906 0.516 4.312 1 97.75 91 PHE A O 1
ATOM 723 N N . GLY A 1 92 ? 25.719 -1.216 5.09 1 97.31 92 GLY A N 1
ATOM 724 C CA . GLY A 1 92 ? 25.828 -0.816 6.484 1 97.31 92 GLY A CA 1
ATOM 725 C C . GLY A 1 92 ? 24.922 0.341 6.848 1 97.31 92 GLY A C 1
ATOM 726 O O . GLY A 1 92 ? 24.156 0.826 6.008 1 97.31 92 GLY A O 1
ATOM 727 N N . LYS A 1 93 ? 25.031 0.777 8.109 1 96.75 93 LYS A N 1
ATOM 728 C CA . LYS A 1 93 ? 24.25 1.895 8.625 1 96.75 93 LYS A CA 1
ATOM 729 C C . LYS A 1 93 ? 24.594 3.191 7.895 1 96.75 93 LYS A C 1
ATOM 731 O O . LYS A 1 93 ? 23.719 4.043 7.688 1 96.75 93 LYS A O 1
ATOM 736 N N . GLU A 1 94 ? 25.828 3.266 7.539 1 97.19 94 GLU A N 1
ATOM 737 C CA . GLU A 1 94 ? 26.25 4.461 6.82 1 97.19 94 GLU A CA 1
ATOM 738 C C . GLU A 1 94 ? 25.625 4.531 5.434 1 97.19 94 GLU A C 1
ATOM 740 O O . GLU A 1 94 ? 25.219 5.605 4.984 1 97.19 94 GLU A O 1
ATOM 745 N N . GLY A 1 95 ? 25.578 3.396 4.734 1 96.88 95 GLY A N 1
ATOM 746 C CA . GLY A 1 95 ? 24.922 3.344 3.439 1 96.88 95 GLY A CA 1
ATOM 747 C C . GLY A 1 95 ? 23.453 3.695 3.508 1 96.88 95 GLY A C 1
ATOM 748 O O . GLY A 1 95 ? 22.938 4.445 2.668 1 96.88 95 GLY A O 1
ATOM 749 N N . LEU A 1 96 ? 22.812 3.211 4.508 1 97.38 96 LEU A N 1
ATOM 750 C CA . LEU A 1 96 ? 21.406 3.514 4.695 1 97.38 96 LEU A CA 1
ATOM 751 C C . LEU A 1 96 ? 21.203 4.996 4.984 1 97.38 96 LEU A C 1
ATOM 753 O O . LEU A 1 96 ? 20.25 5.609 4.48 1 97.38 96 LEU A O 1
ATOM 757 N N . ALA A 1 97 ? 22.109 5.57 5.746 1 97 97 ALA A N 1
ATOM 758 C CA . ALA A 1 97 ? 22.031 6.996 6.051 1 97 97 ALA A CA 1
ATOM 759 C C . ALA A 1 97 ? 22.188 7.84 4.785 1 97 97 ALA A C 1
ATOM 761 O O . ALA A 1 97 ? 21.531 8.875 4.641 1 97 97 ALA A O 1
ATOM 762 N N . LYS A 1 98 ? 23.047 7.387 3.918 1 97.5 98 LYS A N 1
ATOM 763 C CA . LYS A 1 98 ? 23.234 8.094 2.652 1 97.5 98 LYS A CA 1
ATOM 764 C C . LYS A 1 98 ? 21.969 8.047 1.802 1 97.5 98 LYS A C 1
ATOM 766 O O . LYS A 1 98 ? 21.609 9.031 1.166 1 97.5 98 LYS A O 1
ATOM 771 N N . VAL A 1 99 ? 21.328 6.926 1.811 1 97.56 99 VAL A N 1
ATOM 772 C CA . VAL A 1 99 ? 20.078 6.762 1.056 1 97.56 99 VAL A CA 1
ATOM 773 C C . VAL A 1 99 ? 19 7.672 1.633 1 97.56 99 VAL A C 1
ATOM 775 O O . VAL A 1 99 ? 18.297 8.352 0.888 1 97.56 99 VAL A O 1
ATOM 778 N N . ALA A 1 100 ? 18.906 7.688 2.92 1 96.88 100 ALA A N 1
ATOM 779 C CA . ALA A 1 100 ? 17.922 8.539 3.584 1 96.88 100 ALA A CA 1
ATOM 780 C C . ALA A 1 100 ? 18.172 10.008 3.283 1 96.88 100 ALA A C 1
ATOM 782 O O . ALA A 1 100 ? 17.234 10.773 3.051 1 96.88 100 ALA A O 1
ATOM 783 N N . ALA A 1 101 ? 19.422 10.383 3.293 1 97.5 101 ALA A N 1
ATOM 784 C CA . ALA A 1 101 ? 19.812 11.766 3.025 1 97.5 101 ALA A CA 1
ATOM 785 C C . ALA A 1 101 ? 19.453 12.164 1.594 1 97.5 101 ALA A C 1
ATOM 787 O O . ALA A 1 101 ? 19.031 13.289 1.345 1 97.5 101 ALA A O 1
ATOM 788 N N . GLU A 1 102 ? 19.703 11.25 0.704 1 97.81 102 GLU A N 1
ATOM 789 C CA . GLU A 1 102 ? 19.359 11.5 -0.693 1 97.81 102 GLU A CA 1
ATOM 790 C C . GLU A 1 102 ? 17.859 11.711 -0.862 1 97.81 102 GLU A C 1
ATOM 792 O O . GLU A 1 102 ? 17.438 12.641 -1.546 1 97.81 102 GLU A O 1
ATOM 797 N N . ARG A 1 103 ? 17.078 10.867 -0.288 1 96.62 103 ARG A N 1
ATOM 798 C CA . ARG A 1 103 ? 15.633 11 -0.328 1 96.62 103 ARG A CA 1
ATOM 799 C C . ARG A 1 103 ? 15.18 12.305 0.322 1 96.62 103 ARG A C 1
ATOM 801 O O . ARG A 1 103 ? 14.273 12.977 -0.176 1 96.62 103 ARG A O 1
ATOM 808 N N . GLU A 1 104 ? 15.805 12.648 1.419 1 97.69 104 GLU A N 1
ATOM 809 C CA . GLU A 1 104 ? 15.508 13.891 2.117 1 97.69 104 GLU A CA 1
ATOM 810 C C . GLU A 1 104 ? 15.727 15.102 1.21 1 97.69 104 GLU A C 1
ATOM 812 O O . GLU A 1 104 ? 14.891 16 1.16 1 97.69 104 GLU A O 1
ATOM 817 N N . ALA A 1 105 ? 16.844 15.086 0.498 1 97.88 105 ALA A N 1
ATOM 818 C CA . ALA A 1 105 ? 17.188 16.188 -0.401 1 97.88 105 ALA A CA 1
ATOM 819 C C . ALA A 1 105 ? 16.156 16.328 -1.52 1 97.88 105 ALA A C 1
ATOM 821 O O . ALA A 1 105 ? 15.773 17.438 -1.888 1 97.88 105 ALA A O 1
ATOM 822 N N . GLN A 1 106 ? 15.711 15.219 -2.014 1 96.69 106 GLN A N 1
ATOM 823 C CA . GLN A 1 106 ? 14.711 15.227 -3.076 1 96.69 106 GLN A CA 1
ATOM 824 C C . GLN A 1 106 ? 13.375 15.75 -2.566 1 96.69 106 GLN A C 1
ATOM 826 O O . GLN A 1 106 ? 12.711 16.547 -3.24 1 96.69 106 GLN A O 1
ATOM 831 N N . THR A 1 107 ? 13 15.289 -1.396 1 96.81 107 THR A N 1
ATOM 832 C CA . THR A 1 107 ? 11.75 15.742 -0.787 1 96.81 107 THR A CA 1
ATOM 833 C C . THR A 1 107 ? 11.797 17.234 -0.508 1 96.81 107 THR A C 1
ATOM 835 O O . THR A 1 107 ? 10.836 17.953 -0.782 1 96.81 107 THR A O 1
ATOM 838 N N . PHE A 1 108 ? 12.945 17.719 -0.012 1 98.19 108 PHE A N 1
ATOM 839 C CA . PHE A 1 108 ? 13.102 19.141 0.265 1 98.19 108 PHE A CA 1
ATOM 840 C C . PHE A 1 108 ? 12.93 19.969 -1.006 1 98.19 108 PHE A C 1
ATOM 842 O O . PHE A 1 108 ? 12.219 20.984 -1.009 1 98.19 108 PHE A O 1
ATOM 849 N N . ALA A 1 109 ? 13.555 19.484 -2.041 1 97.88 109 ALA A N 1
ATOM 850 C CA . ALA A 1 109 ? 13.5 20.203 -3.307 1 97.88 109 ALA A CA 1
ATOM 851 C C . ALA A 1 109 ? 12.062 20.312 -3.809 1 97.88 109 ALA A C 1
ATOM 853 O O . ALA A 1 109 ? 11.633 21.391 -4.254 1 97.88 109 ALA A O 1
ATOM 854 N N . ALA A 1 110 ? 11.344 19.25 -3.723 1 96.56 110 ALA A N 1
ATOM 855 C CA . ALA A 1 110 ? 9.961 19.234 -4.18 1 96.56 110 ALA A CA 1
ATOM 856 C C . ALA A 1 110 ? 9.094 20.188 -3.352 1 96.56 110 ALA A C 1
ATOM 858 O O . ALA A 1 110 ? 8.328 20.969 -3.898 1 96.56 110 ALA A O 1
ATOM 859 N N . TYR A 1 111 ? 9.25 20.141 -2.006 1 97.75 111 TYR A N 1
ATOM 860 C CA . TYR A 1 111 ? 8.461 20.984 -1.118 1 97.75 111 TYR A CA 1
ATOM 861 C C . TYR A 1 111 ? 8.852 22.453 -1.279 1 97.75 111 TYR A C 1
ATOM 863 O O . TYR A 1 111 ? 7.992 23.328 -1.299 1 97.75 111 TYR A O 1
ATOM 871 N N . HIS A 1 112 ? 10.164 22.656 -1.364 1 97.31 112 HIS A N 1
ATOM 872 C CA . HIS A 1 112 ? 10.664 24.016 -1.531 1 97.31 112 HIS A CA 1
ATOM 873 C C . HIS A 1 112 ? 10.062 24.688 -2.766 1 97.31 112 HIS A C 1
ATOM 875 O O . HIS A 1 112 ? 9.625 25.828 -2.709 1 97.31 112 HIS A O 1
ATOM 881 N N . ASN A 1 113 ? 10.016 23.922 -3.863 1 97.62 113 ASN A N 1
ATOM 882 C CA . ASN A 1 113 ? 9.438 24.422 -5.105 1 97.62 113 ASN A CA 1
ATOM 883 C C . ASN A 1 113 ? 7.957 24.75 -4.945 1 97.62 113 ASN A C 1
ATOM 885 O O . ASN A 1 113 ? 7.469 25.734 -5.504 1 97.62 113 ASN A O 1
ATOM 889 N N . ALA A 1 114 ? 7.234 23.984 -4.18 1 96.31 114 ALA A N 1
ATOM 890 C CA . ALA A 1 114 ? 5.801 24.156 -3.98 1 96.31 114 ALA A CA 1
ATOM 891 C C . ALA A 1 114 ? 5.523 25.359 -3.07 1 96.31 114 ALA A C 1
ATOM 893 O O . ALA A 1 114 ? 4.457 25.969 -3.146 1 96.31 114 ALA A O 1
ATOM 894 N N . LEU A 1 115 ? 6.52 25.75 -2.221 1 96.12 115 LEU A N 1
ATOM 895 C CA . LEU A 1 115 ? 6.289 26.781 -1.214 1 96.12 115 LEU A CA 1
ATOM 896 C C . LEU A 1 115 ? 6.984 28.078 -1.598 1 96.12 115 LEU A C 1
ATOM 898 O O . LEU A 1 115 ? 6.918 29.062 -0.86 1 96.12 115 LEU A O 1
ATOM 902 N N . VAL A 1 116 ? 7.559 28.156 -2.764 1 94 116 VAL A N 1
ATOM 903 C CA . VAL A 1 116 ? 8.445 29.25 -3.156 1 94 116 VAL A CA 1
ATOM 904 C C . VAL A 1 116 ? 7.684 30.578 -3.158 1 94 116 VAL A C 1
ATOM 906 O O . VAL A 1 116 ? 8.25 31.625 -2.855 1 94 116 VAL A O 1
ATOM 909 N N . GLU A 1 117 ? 6.402 30.531 -3.377 1 94.81 117 GLU A N 1
ATOM 910 C CA . GLU A 1 117 ? 5.621 31.766 -3.486 1 94.81 117 GLU A CA 1
ATOM 911 C C . GLU A 1 117 ? 5.004 32.156 -2.143 1 94.81 117 GLU A C 1
ATOM 913 O O . GLU A 1 117 ? 4.312 33.156 -2.037 1 94.81 117 GLU A O 1
ATOM 918 N N . CYS A 1 118 ? 5.215 31.312 -1.181 1 95.12 118 CYS A N 1
ATOM 919 C CA . CYS A 1 118 ? 4.703 31.609 0.154 1 95.12 118 CYS A CA 1
ATOM 920 C C . CYS A 1 118 ? 5.668 32.5 0.932 1 95.12 118 CYS A C 1
ATOM 922 O O . CYS A 1 118 ? 6.844 32.156 1.084 1 95.12 118 CYS A O 1
ATOM 924 N N . HIS A 1 119 ? 5.164 33.594 1.552 1 91.94 119 HIS A N 1
ATOM 925 C CA . HIS A 1 119 ? 6.062 34.562 2.133 1 91.94 119 HIS A CA 1
ATOM 926 C C . HIS A 1 119 ? 5.879 34.688 3.643 1 91.94 119 HIS A C 1
ATOM 928 O O . HIS A 1 119 ? 6.762 35.156 4.352 1 91.94 119 HIS A O 1
ATOM 934 N N . SER A 1 120 ? 4.723 34.281 4.18 1 93.56 120 SER A N 1
ATOM 935 C CA . SER A 1 120 ? 4.492 34.281 5.621 1 93.56 120 SER A CA 1
ATOM 936 C C . SER A 1 120 ? 4.527 32.875 6.191 1 93.56 120 SER A C 1
ATOM 938 O O . SER A 1 120 ? 4.359 31.891 5.457 1 93.56 120 SER A O 1
ATOM 940 N N . LEU A 1 121 ? 4.727 32.781 7.453 1 94.88 121 LEU A N 1
ATOM 941 C CA . LEU A 1 121 ? 4.723 31.5 8.133 1 94.88 121 LEU A CA 1
ATOM 942 C C . LEU A 1 121 ? 3.389 30.797 7.938 1 94.88 121 LEU A C 1
ATOM 944 O O . LEU A 1 121 ? 3.355 29.594 7.66 1 94.88 121 LEU A O 1
ATOM 948 N N . GLN A 1 122 ? 2.346 31.531 8.086 1 95.5 122 GLN A N 1
ATOM 949 C CA . GLN A 1 122 ? 1.014 30.969 7.93 1 95.5 122 GLN A CA 1
ATOM 950 C C . GLN A 1 122 ? 0.812 30.406 6.523 1 95.5 122 GLN A C 1
ATOM 952 O O . GLN A 1 122 ? 0.291 29.297 6.355 1 95.5 122 GLN A O 1
ATOM 957 N N . GLU A 1 123 ? 1.227 31.141 5.551 1 96.31 123 GLU A N 1
ATOM 958 C CA . GLU A 1 123 ? 1.111 30.703 4.168 1 96.31 123 GLU A CA 1
ATOM 959 C C . GLU A 1 123 ? 1.907 29.422 3.93 1 96.31 123 GLU A C 1
ATOM 961 O O . GLU A 1 123 ? 1.425 28.5 3.271 1 96.31 123 GLU A O 1
ATOM 966 N N . LYS A 1 124 ? 3.119 29.391 4.418 1 97.06 124 LYS A N 1
ATOM 967 C CA . LYS A 1 124 ? 3.973 28.219 4.277 1 97.06 124 LYS A CA 1
ATOM 968 C C . LYS A 1 124 ? 3.336 26.984 4.93 1 97.06 124 LYS A C 1
ATOM 970 O O . LYS A 1 124 ? 3.328 25.906 4.348 1 97.06 124 LYS A O 1
ATOM 975 N N . LEU A 1 125 ? 2.801 27.188 6.086 1 97.94 125 LEU A N 1
ATOM 976 C CA . LEU A 1 125 ? 2.213 26.078 6.828 1 97.94 125 LEU A CA 1
ATOM 977 C C . LEU A 1 125 ? 0.952 25.562 6.137 1 97.94 125 LEU A C 1
ATOM 979 O O . LEU A 1 125 ? 0.708 24.359 6.09 1 97.94 125 LEU A O 1
ATOM 983 N N . GLU A 1 126 ? 0.149 26.453 5.617 1 97.94 126 GLU A N 1
ATOM 984 C CA . GLU A 1 126 ? -1.048 26.047 4.883 1 97.94 126 GLU A CA 1
ATOM 985 C C . GLU A 1 126 ? -0.687 25.25 3.629 1 97.94 126 GLU A C 1
ATOM 987 O O . GLU A 1 126 ? -1.342 24.266 3.307 1 97.94 126 GLU A O 1
ATOM 992 N N . ALA A 1 127 ? 0.318 25.688 2.967 1 98.06 127 ALA A N 1
ATOM 993 C CA . ALA A 1 127 ? 0.797 24.953 1.797 1 98.06 127 ALA A CA 1
ATOM 994 C C . ALA A 1 127 ? 1.343 23.594 2.189 1 98.06 127 ALA A C 1
ATOM 996 O O . ALA A 1 127 ? 1.101 22.594 1.499 1 98.06 127 ALA A O 1
ATOM 997 N N . LEU A 1 128 ? 2.08 23.578 3.266 1 98.12 128 LEU A N 1
ATOM 998 C CA . LEU A 1 128 ? 2.625 22.328 3.773 1 98.12 128 LEU A CA 1
ATOM 999 C C . LEU A 1 128 ? 1.509 21.344 4.121 1 98.12 128 LEU A C 1
ATOM 1001 O O . LEU A 1 128 ? 1.586 20.172 3.785 1 98.12 128 LEU A O 1
ATOM 1005 N N . VAL A 1 129 ? 0.493 21.812 4.75 1 98.5 129 VAL A N 1
ATOM 1006 C CA . VAL A 1 129 ? -0.652 20.984 5.121 1 98.5 129 VAL A CA 1
ATOM 1007 C C . VAL A 1 129 ? -1.297 20.406 3.863 1 98.5 129 VAL A C 1
ATOM 1009 O O . VAL A 1 129 ? -1.656 19.219 3.83 1 98.5 129 VAL A O 1
ATOM 1012 N N . THR A 1 130 ? -1.404 21.219 2.871 1 98.06 130 THR A N 1
ATOM 1013 C CA . THR A 1 130 ? -1.999 20.781 1.614 1 98.06 130 THR A CA 1
ATOM 1014 C C . THR A 1 130 ? -1.176 19.656 0.99 1 98.06 130 THR A C 1
ATOM 1016 O O . THR A 1 130 ? -1.728 18.641 0.551 1 98.06 130 THR A O 1
ATOM 1019 N N . LEU A 1 131 ? 0.106 19.812 0.934 1 97.88 131 LEU A N 1
ATOM 1020 C CA . LEU A 1 131 ? 0.996 18.797 0.371 1 97.88 131 LEU A CA 1
ATOM 1021 C C . LEU A 1 131 ? 0.913 17.5 1.164 1 97.88 131 LEU A C 1
ATOM 1023 O O . LEU A 1 131 ? 0.768 16.422 0.584 1 97.88 131 LEU A O 1
ATOM 1027 N N . ARG A 1 132 ? 0.958 17.625 2.473 1 98.19 132 ARG A N 1
ATOM 1028 C CA . ARG A 1 132 ? 0.918 16.453 3.34 1 98.19 132 ARG A CA 1
ATOM 1029 C C . ARG A 1 132 ? -0.424 15.742 3.232 1 98.19 132 ARG A C 1
ATOM 1031 O O . ARG A 1 132 ? -0.482 14.516 3.271 1 98.19 132 ARG A O 1
ATOM 1038 N N . GLU A 1 133 ? -1.48 16.469 3.121 1 97.38 133 GLU A N 1
ATOM 1039 C CA . GLU A 1 133 ? -2.805 15.891 2.922 1 97.38 133 GLU A CA 1
ATOM 1040 C C . GLU A 1 133 ? -2.875 15.117 1.609 1 97.38 133 GLU A C 1
ATOM 1042 O O . GLU A 1 133 ? -3.42 14.016 1.563 1 97.38 133 GLU A O 1
ATOM 1047 N N . GLN A 1 134 ? -2.311 15.719 0.638 1 96.31 134 GLN A N 1
ATOM 1048 C CA . GLN A 1 134 ? -2.297 15.07 -0.67 1 96.31 134 GLN A CA 1
ATOM 1049 C C . GLN A 1 134 ? -1.493 13.773 -0.633 1 96.31 134 GLN A C 1
ATOM 1051 O O . GLN A 1 134 ? -1.818 12.812 -1.337 1 96.31 134 GLN A O 1
ATOM 1056 N N . GLU A 1 135 ? -0.535 13.758 0.201 1 96.94 135 GLU A N 1
ATOM 1057 C CA . GLU A 1 135 ? 0.322 12.586 0.317 1 96.94 135 GLU A CA 1
ATOM 1058 C C . GLU A 1 135 ? -0.285 11.547 1.263 1 96.94 135 GLU A C 1
ATOM 1060 O O . GLU A 1 135 ? 0.274 10.469 1.448 1 96.94 135 GLU A O 1
ATOM 1065 N N . GLY A 1 136 ? -1.393 11.898 1.919 1 97.06 136 GLY A N 1
ATOM 1066 C CA . GLY A 1 136 ? -2.156 10.883 2.633 1 97.06 136 GLY A CA 1
ATOM 1067 C C . GLY A 1 136 ? -1.949 10.93 4.133 1 97.06 136 GLY A C 1
ATOM 1068 O O . GLY A 1 136 ? -2.377 10.023 4.855 1 97.06 136 GLY A O 1
ATOM 1069 N N . TYR A 1 137 ? -1.384 12 4.703 1 98.06 137 TYR A N 1
ATOM 1070 C CA . TYR A 1 137 ? -1.03 12.055 6.117 1 98.06 137 TYR A CA 1
ATOM 1071 C C . TYR A 1 137 ? -2.213 12.516 6.957 1 98.06 137 TYR A C 1
ATOM 1073 O O . TYR A 1 137 ? -2.137 12.547 8.188 1 98.06 137 TYR A O 1
ATOM 1081 N N . MET A 1 138 ? -3.328 12.898 6.32 1 97.38 138 MET A N 1
ATOM 1082 C CA . MET A 1 138 ? -4.461 13.484 7.027 1 97.38 138 MET A CA 1
ATOM 1083 C C . MET A 1 138 ? -4.012 14.656 7.895 1 97.38 138 MET A C 1
ATOM 1085 O O . MET A 1 138 ? -4.246 14.664 9.102 1 97.38 138 MET A O 1
ATOM 1089 N N . ALA A 1 139 ? -3.531 15.641 7.219 1 98.19 139 ALA A N 1
ATOM 1090 C CA . ALA A 1 139 ? -2.859 16.75 7.879 1 98.19 139 ALA A CA 1
ATOM 1091 C C . ALA A 1 139 ? -3.83 17.906 8.148 1 98.19 139 ALA A C 1
ATOM 1093 O O . ALA A 1 139 ? -4.738 18.156 7.352 1 98.19 139 ALA A O 1
ATOM 1094 N N . GLU A 1 140 ? -3.65 18.531 9.219 1 97.75 140 GLU A N 1
ATOM 1095 C CA . GLU A 1 140 ? -4.406 19.719 9.609 1 97.75 140 GLU A CA 1
ATOM 1096 C C . GLU A 1 140 ? -3.508 20.734 10.305 1 97.75 140 GLU A C 1
ATOM 1098 O O . GLU A 1 140 ? -2.43 20.391 10.797 1 97.75 140 GLU A O 1
ATOM 1103 N N . LEU A 1 141 ? -3.986 21.938 10.32 1 98.44 141 LEU A N 1
ATOM 1104 C CA . LEU A 1 141 ? -3.275 23.031 11 1 98.44 141 LEU A CA 1
ATOM 1105 C C . LEU A 1 141 ? -4.168 23.703 12.039 1 98.44 141 LEU A C 1
ATOM 1107 O O . LEU A 1 141 ? -5.324 24.016 11.758 1 98.44 141 LEU A O 1
ATOM 1111 N N . GLU A 1 142 ? -3.664 23.844 13.203 1 97.94 142 GLU A N 1
ATOM 1112 C CA . GLU A 1 142 ? -4.352 24.578 14.258 1 97.94 142 GLU A CA 1
ATOM 1113 C C . GLU A 1 142 ? -3.549 25.797 14.695 1 97.94 142 GLU A C 1
ATOM 1115 O O . GLU A 1 142 ? -2.33 25.719 14.867 1 97.94 142 GLU A O 1
ATOM 1120 N N . SER A 1 143 ? -4.25 26.891 14.867 1 97.19 143 SER A N 1
ATOM 1121 C CA . SER A 1 143 ? -3.617 28.094 15.406 1 97.19 143 SER A CA 1
ATOM 1122 C C . SER A 1 143 ? -3.715 28.141 16.922 1 97.19 143 SER A C 1
ATOM 1124 O O . SER A 1 143 ? -4.742 27.766 17.5 1 97.19 143 SER A O 1
ATOM 1126 N N . THR A 1 144 ? -2.605 28.516 17.531 1 95.44 144 THR A N 1
ATOM 1127 C CA . THR A 1 144 ? -2.59 28.703 18.984 1 95.44 144 THR A CA 1
ATOM 1128 C C . THR A 1 144 ? -2.137 30.125 19.328 1 95.44 144 THR A C 1
ATOM 1130 O O . THR A 1 144 ? -1.773 30.906 18.453 1 95.44 144 THR A O 1
ATOM 1133 N N . ALA A 1 145 ? -2.242 30.453 20.641 1 94.38 145 ALA A N 1
ATOM 1134 C CA . ALA A 1 145 ? -1.81 31.766 21.109 1 94.38 145 ALA A CA 1
ATOM 1135 C C . ALA A 1 145 ? -0.32 31.984 20.844 1 94.38 145 ALA A C 1
ATOM 1137 O O . ALA A 1 145 ? 0.112 33.094 20.562 1 94.38 145 ALA A O 1
ATOM 1138 N N . ASP A 1 146 ? 0.463 30.922 20.812 1 93.62 146 ASP A N 1
ATOM 1139 C CA . ASP A 1 146 ? 1.919 31.016 20.781 1 93.62 146 ASP A CA 1
ATOM 1140 C C . ASP A 1 146 ? 2.469 30.516 19.438 1 93.62 146 ASP A C 1
ATOM 1142 O O . ASP A 1 146 ? 3.684 30.406 19.266 1 93.62 146 ASP A O 1
ATOM 1146 N N . GLY A 1 147 ? 1.564 30.203 18.5 1 96.62 147 GLY A N 1
ATOM 1147 C CA . GLY A 1 147 ? 2.047 29.688 17.234 1 96.62 147 GLY A CA 1
ATOM 1148 C C . GLY A 1 147 ? 1.043 28.781 16.547 1 96.62 147 GLY A C 1
ATOM 1149 O O . GLY A 1 147 ? -0.127 29.141 16.391 1 96.62 147 GLY A O 1
ATOM 1150 N N . PHE A 1 148 ? 1.574 27.672 15.992 1 98.31 148 PHE A N 1
ATOM 1151 C CA . PHE A 1 148 ? 0.75 26.734 15.242 1 98.31 148 PHE A CA 1
ATOM 1152 C C . PHE A 1 148 ? 1.028 25.297 15.672 1 98.31 148 PHE A C 1
ATOM 1154 O O . PHE A 1 148 ? 2.094 25.016 16.219 1 98.31 148 PHE A O 1
ATOM 1161 N N . ILE A 1 149 ? 0.065 24.469 15.438 1 98.56 149 ILE A N 1
ATOM 1162 C CA . ILE A 1 149 ? 0.25 23.016 15.562 1 98.56 149 ILE A CA 1
ATOM 1163 C C . ILE A 1 149 ? -0.089 22.344 14.234 1 98.56 149 ILE A C 1
ATOM 1165 O O . ILE A 1 149 ? -1.226 22.422 13.766 1 98.56 149 ILE A O 1
ATOM 1169 N N . LEU A 1 150 ? 0.918 21.75 13.641 1 98.62 150 LEU A N 1
ATOM 1170 C CA . LEU A 1 150 ? 0.702 20.875 12.492 1 98.62 150 LEU A CA 1
ATOM 1171 C C . LEU A 1 150 ? 0.382 19.453 12.945 1 98.62 150 LEU A C 1
ATOM 1173 O O . LEU A 1 150 ? 1.157 18.844 13.68 1 98.62 150 LEU A O 1
ATOM 1177 N N . ILE A 1 151 ? -0.751 18.938 12.5 1 98.56 151 ILE A N 1
ATOM 1178 C CA . ILE A 1 151 ? -1.224 17.625 12.945 1 98.56 151 ILE A CA 1
ATOM 1179 C C . ILE A 1 151 ? -1.264 16.672 11.766 1 98.56 151 ILE A C 1
ATOM 1181 O O . ILE A 1 151 ? -1.769 17 10.695 1 98.56 151 ILE A O 1
ATOM 1185 N N . GLU A 1 152 ? -0.746 15.547 11.953 1 98.44 152 GLU A N 1
ATOM 1186 C CA . GLU A 1 152 ? -0.878 14.422 11.031 1 98.44 152 GLU A CA 1
ATOM 1187 C C . GLU A 1 152 ? -1.553 13.234 11.703 1 98.44 152 GLU A C 1
ATOM 1189 O O . GLU A 1 152 ? -0.931 12.531 12.5 1 98.44 152 GLU A O 1
ATOM 1194 N N . ASN A 1 153 ? -2.709 12.93 11.242 1 97.5 153 ASN A N 1
ATOM 1195 C CA . ASN A 1 153 ? -3.508 11.914 11.914 1 97.5 153 ASN A CA 1
ATOM 1196 C C . ASN A 1 153 ? -3.246 10.523 11.336 1 97.5 153 ASN A C 1
ATOM 1198 O O . ASN A 1 153 ? -3.766 9.531 11.844 1 97.5 153 ASN A O 1
ATOM 1202 N N . HIS A 1 154 ? -2.469 10.492 10.344 1 97.25 154 HIS A N 1
ATOM 1203 C CA . HIS A 1 154 ? -2.139 9.234 9.688 1 97.25 154 HIS A CA 1
ATOM 1204 C C . HIS A 1 154 ? -0.747 9.281 9.062 1 97.25 154 HIS A C 1
ATOM 1206 O O . HIS A 1 154 ? -0.311 10.336 8.594 1 97.25 154 HIS A O 1
ATOM 1212 N N . CYS A 1 155 ? -0.079 8.258 9.164 1 97.12 155 CYS A N 1
ATOM 1213 C CA . CYS A 1 155 ? 1.194 8.109 8.469 1 97.12 155 CYS A CA 1
ATOM 1214 C C . CYS A 1 155 ? 1.092 7.078 7.352 1 97.12 155 CYS A C 1
ATOM 1216 O O . CYS A 1 155 ? 1.024 5.875 7.617 1 97.12 155 CYS A O 1
ATOM 1218 N N . PRO A 1 156 ? 1.162 7.5 6.113 1 97.5 156 PRO A N 1
ATOM 1219 C CA . PRO A 1 156 ? 0.993 6.582 4.984 1 97.5 156 PRO A CA 1
ATOM 1220 C C . PRO A 1 156 ? 2.227 5.715 4.738 1 97.5 156 PRO A C 1
ATOM 1222 O O . PRO A 1 156 ? 2.211 4.844 3.867 1 97.5 156 PRO A O 1
ATOM 1225 N N . ILE A 1 157 ? 3.318 5.891 5.461 1 97.62 157 ILE A N 1
ATOM 1226 C CA . ILE A 1 157 ? 4.52 5.078 5.32 1 97.62 157 ILE A CA 1
ATOM 1227 C C . ILE A 1 157 ? 4.93 4.52 6.68 1 97.62 157 ILE A C 1
ATOM 1229 O O . ILE A 1 157 ? 6.121 4.402 6.977 1 97.62 157 ILE A O 1
ATOM 1233 N N . CYS A 1 158 ? 4.008 4.238 7.535 1 95.88 158 CYS A N 1
ATOM 1234 C CA . CYS A 1 158 ? 4.211 3.938 8.953 1 95.88 158 CYS A CA 1
ATOM 1235 C C . CYS A 1 158 ? 5.027 2.664 9.125 1 95.88 158 CYS A C 1
ATOM 1237 O O . CYS A 1 158 ? 5.906 2.602 9.992 1 95.88 158 CYS A O 1
ATOM 1239 N N . LYS A 1 159 ? 4.727 1.634 8.367 1 95.44 159 LYS A N 1
ATOM 1240 C CA . LYS A 1 159 ? 5.453 0.374 8.484 1 95.44 159 LYS A CA 1
ATOM 1241 C C . LYS A 1 159 ? 6.949 0.58 8.266 1 95.44 159 LYS A C 1
ATOM 1243 O O . LYS A 1 159 ? 7.773 0.11 9.055 1 95.44 159 LYS A O 1
ATOM 1248 N N . ALA A 1 160 ? 7.301 1.268 7.246 1 97.44 160 ALA A N 1
ATOM 1249 C CA . ALA A 1 160 ? 8.703 1.566 6.945 1 97.44 160 ALA A CA 1
ATOM 1250 C C . ALA A 1 160 ? 9.312 2.477 8.008 1 97.44 160 ALA A C 1
ATOM 1252 O O . ALA A 1 160 ? 10.445 2.266 8.438 1 97.44 160 ALA A O 1
ATOM 1253 N N . ALA A 1 161 ? 8.523 3.486 8.422 1 97.19 161 ALA A N 1
ATOM 1254 C CA . ALA A 1 161 ? 9.008 4.449 9.406 1 97.19 161 ALA A CA 1
ATOM 1255 C C . ALA A 1 161 ? 9.289 3.77 10.742 1 97.19 161 ALA A C 1
ATOM 1257 O O . ALA A 1 161 ? 10.203 4.16 11.469 1 97.19 161 ALA A O 1
ATOM 1258 N N . THR A 1 162 ? 8.531 2.795 11.102 1 96.38 162 THR A N 1
ATOM 1259 C CA . THR A 1 162 ? 8.734 2.035 12.328 1 96.38 162 THR A CA 1
ATOM 1260 C C . THR A 1 162 ? 10.047 1.261 12.273 1 96.38 162 THR A C 1
ATOM 1262 O O . THR A 1 162 ? 10.805 1.237 13.25 1 96.38 162 THR A O 1
ATOM 1265 N N . ARG A 1 163 ? 10.352 0.738 11.133 1 96.25 163 ARG A N 1
ATOM 1266 C CA . ARG A 1 163 ? 11.578 -0.021 10.961 1 96.25 163 ARG A CA 1
ATOM 1267 C C . ARG A 1 163 ? 12.781 0.909 10.828 1 96.25 163 ARG A C 1
ATOM 1269 O O . ARG A 1 163 ? 13.883 0.574 11.266 1 96.25 163 ARG A O 1
ATOM 1276 N N . CYS A 1 164 ? 12.539 2.014 10.25 1 95.81 164 CYS A N 1
ATOM 1277 C CA . CYS A 1 164 ? 13.617 2.955 9.953 1 95.81 164 CYS A CA 1
ATOM 1278 C C . CYS A 1 164 ? 13.258 4.355 10.438 1 95.81 164 CYS A C 1
ATOM 1280 O O . CYS A 1 164 ? 12.883 5.215 9.633 1 95.81 164 CYS A O 1
ATOM 1282 N N . PRO A 1 165 ? 13.555 4.664 11.633 1 93.31 165 PRO A N 1
ATOM 1283 C CA . PRO A 1 165 ? 13.164 5.941 12.234 1 93.31 165 PRO A CA 1
ATOM 1284 C C . PRO A 1 165 ? 13.812 7.141 11.555 1 93.31 165 PRO A C 1
ATOM 1286 O O . PRO A 1 165 ? 13.336 8.273 11.695 1 93.31 165 PRO A O 1
ATOM 1289 N N . SER A 1 166 ? 14.852 6.887 10.852 1 95 166 SER A N 1
ATOM 1290 C CA . SER A 1 166 ? 15.523 7.961 10.125 1 95 166 SER A CA 1
ATOM 1291 C C . SER A 1 166 ? 14.578 8.617 9.125 1 95 166 SER A C 1
ATOM 1293 O O . SER A 1 166 ? 14.766 9.781 8.758 1 95 166 SER A O 1
ATOM 1295 N N . LEU A 1 167 ? 13.594 7.898 8.664 1 96.56 167 LEU A N 1
ATOM 1296 C CA . LEU A 1 167 ? 12.609 8.477 7.754 1 96.56 167 LEU A CA 1
ATOM 1297 C C . LEU A 1 167 ? 11.828 9.594 8.438 1 96.56 167 LEU A C 1
ATOM 1299 O O . LEU A 1 167 ? 11.578 10.641 7.832 1 96.56 167 LEU A O 1
ATOM 1303 N N . CYS A 1 168 ? 11.438 9.391 9.688 1 97.62 168 CYS A N 1
ATOM 1304 C CA . CYS A 1 168 ? 10.727 10.414 10.445 1 97.62 168 CYS A CA 1
ATOM 1305 C C . CYS A 1 168 ? 11.633 11.602 10.742 1 97.62 168 CYS A C 1
ATOM 1307 O O . CYS A 1 168 ? 11.188 12.75 10.703 1 97.62 168 CYS A O 1
ATOM 1309 N N . GLN A 1 169 ? 12.867 11.273 11.07 1 97.12 169 GLN A N 1
ATOM 1310 C CA . GLN A 1 169 ? 13.82 12.344 11.32 1 97.12 169 GLN A CA 1
ATOM 1311 C C . GLN A 1 169 ? 14.047 13.188 10.07 1 97.12 169 GLN A C 1
ATOM 1313 O O . GLN A 1 169 ? 14.141 14.414 10.156 1 97.12 169 GLN A O 1
ATOM 1318 N N . SER A 1 170 ? 14.109 12.523 8.969 1 97.12 170 SER A N 1
ATOM 1319 C CA . SER A 1 170 ? 14.25 13.227 7.695 1 97.12 170 SER A CA 1
ATOM 1320 C C . SER A 1 170 ? 13.078 14.164 7.441 1 97.12 170 SER A C 1
ATOM 1322 O O . SER A 1 170 ? 13.266 15.273 6.93 1 97.12 170 SER A O 1
ATOM 1324 N N . GLU A 1 171 ? 11.891 13.703 7.727 1 97 171 GLU A N 1
ATOM 1325 C CA . GLU A 1 171 ? 10.711 14.539 7.566 1 97 171 GLU A CA 1
ATOM 1326 C C . GLU A 1 171 ? 10.812 15.812 8.414 1 97 171 GLU A C 1
ATOM 1328 O O . GLU A 1 171 ? 10.539 16.906 7.93 1 97 171 GLU A O 1
ATOM 1333 N N . LEU A 1 172 ? 11.242 15.664 9.641 1 97.69 172 LEU A N 1
ATOM 1334 C CA . LEU A 1 172 ? 11.414 16.797 10.539 1 97.69 172 LEU A CA 1
ATOM 1335 C C . LEU A 1 172 ? 12.492 17.75 10.023 1 97.69 172 LEU A C 1
ATOM 1337 O O . LEU A 1 172 ? 12.32 18.969 10.078 1 97.69 172 LEU A O 1
ATOM 1341 N N . ASN A 1 173 ? 13.586 17.172 9.555 1 97.81 173 ASN A N 1
ATOM 1342 C CA . ASN A 1 173 ? 14.656 17.984 8.984 1 97.81 173 ASN A CA 1
ATOM 1343 C C . ASN A 1 173 ? 14.156 18.828 7.805 1 97.81 173 ASN A C 1
ATOM 1345 O O . ASN A 1 173 ? 14.508 20 7.676 1 97.81 173 ASN A O 1
ATOM 1349 N N . VAL A 1 174 ? 13.344 18.219 6.973 1 98.19 174 VAL A N 1
ATOM 1350 C CA . VAL A 1 174 ? 12.789 18.922 5.82 1 98.19 174 VAL A CA 1
ATOM 1351 C C . VAL A 1 174 ? 11.922 20.078 6.289 1 98.19 174 VAL A C 1
ATOM 1353 O O . VAL A 1 174 ? 12.039 21.203 5.77 1 98.19 174 VAL A O 1
ATOM 1356 N N . PHE A 1 175 ? 11.055 19.828 7.281 1 98.06 175 PHE A N 1
ATOM 1357 C CA . PHE A 1 175 ? 10.211 20.891 7.805 1 98.06 175 PHE A CA 1
ATOM 1358 C C . PHE A 1 175 ? 11.055 22.031 8.344 1 98.06 175 PHE A C 1
ATOM 1360 O O . PHE A 1 175 ? 10.781 23.203 8.047 1 98.06 175 PHE A O 1
ATOM 1367 N N . ARG A 1 176 ? 12.07 21.688 9.078 1 97.19 176 ARG A N 1
ATOM 1368 C CA . ARG A 1 176 ? 12.953 22.703 9.672 1 97.19 176 ARG A CA 1
ATOM 1369 C C . ARG A 1 176 ? 13.617 23.547 8.594 1 97.19 176 ARG A C 1
ATOM 1371 O O . ARG A 1 176 ? 13.641 24.781 8.688 1 97.19 176 ARG A O 1
ATOM 1378 N N . ARG A 1 177 ? 14.125 22.906 7.656 1 96.5 177 ARG A N 1
ATOM 1379 C CA . ARG A 1 177 ? 14.82 23.609 6.582 1 96.5 177 ARG A CA 1
ATOM 1380 C C . ARG A 1 177 ? 13.859 24.484 5.789 1 96.5 177 ARG A C 1
ATOM 1382 O O . ARG A 1 177 ? 14.203 25.594 5.398 1 96.5 177 ARG A O 1
ATOM 1389 N N . LEU A 1 178 ? 12.688 24.016 5.535 1 96.62 178 LEU A N 1
ATOM 1390 C CA . LEU A 1 178 ? 11.688 24.734 4.754 1 96.62 178 LEU A CA 1
ATOM 1391 C C . LEU A 1 178 ? 11.242 26 5.477 1 96.62 178 LEU A C 1
ATOM 1393 O O . LEU A 1 178 ? 11.047 27.047 4.844 1 96.62 178 LEU A O 1
ATOM 1397 N N . LEU A 1 179 ? 11.055 25.906 6.797 1 95.38 179 LEU A N 1
ATOM 1398 C CA . LEU A 1 179 ? 10.492 27 7.566 1 95.38 179 LEU A CA 1
ATOM 1399 C C . LEU A 1 179 ? 11.57 28 7.953 1 95.38 179 LEU A C 1
ATOM 1401 O O . LEU A 1 179 ? 11.281 29.172 8.195 1 95.38 179 LEU A O 1
ATOM 1405 N N . GLY A 1 180 ? 12.812 27.516 8.031 1 92.44 180 GLY A N 1
ATOM 1406 C CA . GLY A 1 180 ? 13.938 28.406 8.25 1 92.44 180 GLY A CA 1
ATOM 1407 C C . GLY A 1 180 ? 14.328 28.531 9.711 1 92.44 180 GLY A C 1
ATOM 1408 O O . GLY A 1 180 ? 13.594 28.094 10.594 1 92.44 180 GLY A O 1
ATOM 1409 N N . GLU A 1 181 ? 15.375 29.234 9.914 1 91.19 181 GLU A N 1
ATOM 1410 C CA . GLU A 1 181 ? 15.977 29.359 11.242 1 91.19 181 GLU A CA 1
ATOM 1411 C C . GLU A 1 181 ? 15.148 30.266 12.141 1 91.19 181 GLU A C 1
ATOM 1413 O O . GLU A 1 181 ? 15.266 30.219 13.367 1 91.19 181 GLU A O 1
ATOM 1418 N N . GLU A 1 182 ? 14.344 31.016 11.578 1 91.75 182 GLU A N 1
ATOM 1419 C CA . GLU A 1 182 ? 13.539 31.969 12.344 1 91.75 182 GLU A CA 1
ATOM 1420 C C . GLU A 1 182 ? 12.312 31.281 12.945 1 91.75 182 GLU A C 1
ATOM 1422 O O . GLU A 1 182 ? 11.555 31.906 13.688 1 91.75 182 GLU A O 1
ATOM 1427 N N . CYS A 1 183 ? 12.203 30.031 12.68 1 95.38 183 CYS A N 1
ATOM 1428 C CA . CYS A 1 183 ? 11.07 29.281 13.188 1 95.38 183 CYS A CA 1
ATOM 1429 C C . CYS A 1 183 ? 11.531 28.125 14.07 1 95.38 183 CYS A C 1
ATOM 1431 O O . CYS A 1 183 ? 12.539 27.484 13.781 1 95.38 183 CYS A O 1
ATOM 1433 N N . HIS A 1 184 ? 10.844 28.016 15.156 1 96.38 184 HIS A N 1
ATOM 1434 C CA . HIS A 1 184 ? 11.023 26.859 16.016 1 96.38 184 HIS A CA 1
ATOM 1435 C C . HIS A 1 184 ? 10.008 25.766 15.695 1 96.38 184 HIS A C 1
ATOM 1437 O O . HIS A 1 184 ? 8.82 26.047 15.539 1 96.38 184 HIS A O 1
ATOM 1443 N N . ILE A 1 185 ? 10.492 24.562 15.539 1 97.69 185 ILE A N 1
ATOM 1444 C CA . ILE A 1 185 ? 9.602 23.438 15.328 1 97.69 185 ILE A CA 1
ATOM 1445 C C . ILE A 1 185 ? 9.984 22.281 16.25 1 97.69 185 ILE A C 1
ATOM 1447 O O . ILE A 1 185 ? 11.164 21.953 16.391 1 97.69 185 ILE A O 1
ATOM 1451 N N . GLU A 1 186 ? 8.984 21.75 16.891 1 97.38 186 GLU A N 1
ATOM 1452 C CA . GLU A 1 186 ? 9.164 20.641 17.828 1 97.38 186 GLU A CA 1
ATOM 1453 C C . GLU A 1 186 ? 8.094 19.562 17.625 1 97.38 186 GLU A C 1
ATOM 1455 O O . GLU A 1 186 ? 6.898 19.859 17.688 1 97.38 186 GLU A O 1
ATOM 1460 N N . ARG A 1 187 ? 8.594 18.359 17.406 1 98.12 187 ARG A N 1
ATOM 1461 C CA . ARG A 1 187 ? 7.641 17.25 17.391 1 98.12 187 ARG A CA 1
ATOM 1462 C C . ARG A 1 187 ? 7.184 16.891 18.812 1 98.12 187 ARG A C 1
ATOM 1464 O O . ARG A 1 187 ? 8.008 16.625 19.688 1 98.12 187 ARG A O 1
ATOM 1471 N N . ARG A 1 188 ? 5.914 16.797 18.969 1 97.94 188 ARG A N 1
ATOM 1472 C CA . ARG A 1 188 ? 5.422 16.625 20.328 1 97.94 188 ARG A CA 1
ATOM 1473 C C . ARG A 1 188 ? 4.734 15.266 20.484 1 97.94 188 ARG A C 1
ATOM 1475 O O . ARG A 1 188 ? 4.656 14.734 21.594 1 97.94 188 ARG A O 1
ATOM 1482 N N . GLU A 1 189 ? 4.156 14.797 19.453 1 97.75 189 GLU A N 1
ATOM 1483 C CA . GLU A 1 189 ? 3.592 13.453 19.391 1 97.75 189 GLU A CA 1
ATOM 1484 C C . GLU A 1 189 ? 4.16 12.68 18.188 1 97.75 189 GLU A C 1
ATOM 1486 O O . GLU A 1 189 ? 4.492 13.273 17.172 1 97.75 189 GLU A O 1
ATOM 1491 N N . HIS A 1 190 ? 4.254 11.43 18.359 1 97.81 190 HIS A N 1
ATOM 1492 C CA . HIS A 1 190 ? 4.926 10.609 17.375 1 97.81 190 HIS A CA 1
ATOM 1493 C C . HIS A 1 190 ? 4.25 9.25 17.234 1 97.81 190 HIS A C 1
ATOM 1495 O O . HIS A 1 190 ? 4.305 8.43 18.156 1 97.81 190 HIS A O 1
ATOM 1501 N N . ILE A 1 191 ? 3.736 8.945 16.125 1 95.56 191 ILE A N 1
ATOM 1502 C CA . ILE A 1 191 ? 2.99 7.711 15.875 1 95.56 191 ILE A CA 1
ATOM 1503 C C . ILE A 1 191 ? 3.9 6.504 16.094 1 95.56 191 ILE A C 1
ATOM 1505 O O . ILE A 1 191 ? 3.535 5.562 16.797 1 95.56 191 ILE A O 1
ATOM 1509 N N . VAL A 1 192 ? 5.105 6.551 15.562 1 95.69 192 VAL A N 1
ATOM 1510 C CA . VAL A 1 192 ? 5.996 5.398 15.609 1 95.69 192 VAL A CA 1
ATOM 1511 C C . VAL A 1 192 ? 6.453 5.156 17.047 1 95.69 192 VAL A C 1
ATOM 1513 O O . VAL A 1 192 ? 6.98 4.09 17.359 1 95.69 192 VAL A O 1
ATOM 1516 N N . ALA A 1 193 ? 6.242 6.082 17.875 1 95.5 193 ALA A N 1
ATOM 1517 C CA . ALA A 1 193 ? 6.551 5.934 19.297 1 95.5 193 ALA A CA 1
ATOM 1518 C C . ALA A 1 193 ? 5.328 5.457 20.078 1 95.5 193 ALA A C 1
ATOM 1520 O O . ALA A 1 193 ? 5.363 5.375 21.312 1 95.5 193 ALA A O 1
ATOM 1521 N N . GLY A 1 194 ? 4.227 5.168 19.406 1 91.69 194 GLY A N 1
ATOM 1522 C CA . GLY A 1 194 ? 3.059 4.582 20.031 1 91.69 194 GLY A CA 1
ATOM 1523 C C . GLY A 1 194 ? 1.936 5.578 20.25 1 91.69 194 GLY A C 1
ATOM 1524 O O . GLY A 1 194 ? 0.868 5.223 20.75 1 91.69 194 GLY A O 1
ATOM 1525 N N . GLU A 1 195 ? 2.104 6.773 19.797 1 94.56 195 GLU A N 1
ATOM 1526 C CA . GLU A 1 195 ? 1.075 7.793 19.984 1 94.56 195 GLU A CA 1
ATOM 1527 C C . GLU A 1 195 ? 0.049 7.75 18.859 1 94.56 195 GLU A C 1
ATOM 1529 O O . GLU A 1 195 ? 0.296 7.145 17.812 1 94.56 195 GLU A O 1
ATOM 1534 N N . ARG A 1 196 ? -1.06 8.422 19.047 1 91.56 196 ARG A N 1
ATOM 1535 C CA . ARG A 1 196 ? -2.195 8.344 18.125 1 91.56 196 ARG A CA 1
ATOM 1536 C C . ARG A 1 196 ? -1.899 9.086 16.828 1 91.56 196 ARG A C 1
ATOM 1538 O O . ARG A 1 196 ? -2.375 8.695 15.766 1 91.56 196 ARG A O 1
ATOM 1545 N N . ARG A 1 197 ? -1.131 10.148 16.953 1 96.62 197 ARG A N 1
ATOM 1546 C CA . ARG A 1 197 ? -0.852 11.055 15.844 1 96.62 197 ARG A CA 1
ATOM 1547 C C . ARG A 1 197 ? 0.551 11.641 15.961 1 96.62 197 ARG A C 1
ATOM 1549 O O . ARG A 1 197 ? 1.259 11.391 16.938 1 96.62 197 ARG A O 1
ATOM 1556 N N . CYS A 1 198 ? 0.948 12.297 14.875 1 98.31 198 CYS A N 1
ATOM 1557 C CA . CYS A 1 198 ? 2.125 13.148 14.953 1 98.31 198 CYS A CA 1
ATOM 1558 C C . CYS A 1 198 ? 1.727 14.617 15.016 1 98.31 198 CYS A C 1
ATOM 1560 O O . CYS A 1 198 ? 0.861 15.07 14.266 1 98.31 198 CYS A O 1
ATOM 1562 N N . THR A 1 199 ? 2.363 15.305 15.914 1 98.5 199 THR A N 1
ATOM 1563 C CA . THR A 1 199 ? 2.109 16.734 16.016 1 98.5 199 THR A CA 1
ATOM 1564 C C . THR A 1 199 ? 3.42 17.516 16.078 1 98.5 199 THR A C 1
ATOM 1566 O O . THR A 1 199 ? 4.41 17.031 16.641 1 98.5 199 THR A O 1
ATOM 1569 N N . TYR A 1 200 ? 3.387 18.656 15.531 1 98.62 200 TYR A N 1
ATOM 1570 C CA . TYR A 1 200 ? 4.523 19.578 15.5 1 98.62 200 TYR A CA 1
ATOM 1571 C C . TYR A 1 200 ? 4.113 20.953 15.977 1 98.62 200 TYR A C 1
ATOM 1573 O O . TYR A 1 200 ? 3.225 21.594 15.398 1 98.62 200 TYR A O 1
ATOM 1581 N N . PHE A 1 201 ? 4.734 21.375 17.016 1 98.44 201 PHE A N 1
ATOM 1582 C CA . PHE A 1 201 ? 4.574 22.766 17.453 1 98.44 201 PHE A CA 1
ATOM 1583 C C . PHE A 1 201 ? 5.512 23.688 16.688 1 98.44 201 PHE A C 1
ATOM 1585 O O . PHE A 1 201 ? 6.707 23.406 16.578 1 98.44 201 PHE A O 1
ATOM 1592 N N . ILE A 1 202 ? 4.969 24.734 16.188 1 98.19 202 ILE A N 1
ATOM 1593 C CA . ILE A 1 202 ? 5.73 25.656 15.352 1 98.19 202 ILE A CA 1
ATOM 1594 C C . ILE A 1 202 ? 5.504 27.094 15.805 1 98.19 202 ILE A C 1
ATOM 1596 O O . ILE A 1 202 ? 4.359 27.516 15.961 1 98.19 202 ILE A O 1
ATOM 1600 N N . ALA A 1 203 ? 6.543 27.781 16.016 1 96.31 203 ALA A N 1
ATOM 1601 C CA . ALA A 1 203 ? 6.457 29.188 16.438 1 96.31 203 ALA A CA 1
ATOM 1602 C C . ALA A 1 203 ? 7.613 30 15.883 1 96.31 203 ALA A C 1
ATOM 1604 O O . ALA A 1 203 ? 8.688 29.453 15.609 1 96.31 203 ALA A O 1
ATOM 1605 N N . ALA A 1 204 ? 7.254 31.328 15.703 1 91.44 204 ALA A N 1
ATOM 1606 C CA . ALA A 1 204 ? 8.336 32.25 15.359 1 91.44 204 ALA A CA 1
ATOM 1607 C C . ALA A 1 204 ? 9.312 32.406 16.531 1 91.44 204 ALA A C 1
ATOM 1609 O O . ALA A 1 204 ? 8.898 32.438 17.688 1 91.44 204 ALA A O 1
ATOM 1610 N N . ARG A 1 205 ? 10.594 32.438 16.172 1 85.94 205 ARG A N 1
ATOM 1611 C CA . ARG A 1 205 ? 11.586 32.656 17.234 1 85.94 205 ARG A CA 1
ATOM 1612 C C . ARG A 1 205 ? 11.57 34.125 17.672 1 85.94 205 ARG A C 1
ATOM 1614 O O . ARG A 1 205 ? 11.258 35 16.891 1 85.94 205 ARG A O 1
ATOM 1621 N N . MET B 1 1 ? -19.406 12.148 1.014 1 62.5 1 MET B N 1
ATOM 1622 C CA . MET B 1 1 ? -18.766 11.008 1.659 1 62.5 1 MET B CA 1
ATOM 1623 C C . MET B 1 1 ? -19.781 10.094 2.318 1 62.5 1 MET B C 1
ATOM 1625 O O . MET B 1 1 ? -20.75 10.57 2.918 1 62.5 1 MET B O 1
ATOM 1629 N N . LYS B 1 2 ? -19.625 8.766 2.059 1 80.56 2 LYS B N 1
ATOM 1630 C CA . LYS B 1 2 ? -20.5 7.801 2.721 1 80.56 2 LYS B CA 1
ATOM 1631 C C . LYS B 1 2 ? -20.375 7.887 4.238 1 80.56 2 LYS B C 1
ATOM 1633 O O . LYS B 1 2 ? -19.312 8.25 4.754 1 80.56 2 LYS B O 1
ATOM 1638 N N . THR B 1 3 ? -21.469 7.852 4.969 1 87.25 3 THR B N 1
ATOM 1639 C CA . THR B 1 3 ? -21.531 7.918 6.426 1 87.25 3 THR B CA 1
ATOM 1640 C C . THR B 1 3 ? -20.422 7.062 7.047 1 87.25 3 THR B C 1
ATOM 1642 O O . THR B 1 3 ? -19.766 7.492 7.988 1 87.25 3 THR B O 1
ATOM 1645 N N . VAL B 1 4 ? -20.188 5.988 6.477 1 88.12 4 VAL B N 1
ATOM 1646 C CA . VAL B 1 4 ? -19.203 5.051 6.996 1 88.12 4 VAL B CA 1
ATOM 1647 C C . VAL B 1 4 ? -17.797 5.656 6.883 1 88.12 4 VAL B C 1
ATOM 1649 O O . VAL B 1 4 ? -16.984 5.543 7.809 1 88.12 4 VAL B O 1
ATOM 1652 N N . ASP B 1 5 ? -17.562 6.293 5.793 1 90.69 5 ASP B N 1
ATOM 1653 C CA . ASP B 1 5 ? -16.266 6.938 5.605 1 90.69 5 ASP B CA 1
ATOM 1654 C C . ASP B 1 5 ? -16.047 8.031 6.645 1 90.69 5 ASP B C 1
ATOM 1656 O O . ASP B 1 5 ? -14.945 8.172 7.184 1 90.69 5 ASP B O 1
ATOM 1660 N N . ARG B 1 6 ? -17.078 8.758 6.938 1 93.62 6 ARG B N 1
ATOM 1661 C CA . ARG B 1 6 ? -16.984 9.836 7.918 1 93.62 6 ARG B CA 1
ATOM 1662 C C . ARG B 1 6 ? -16.719 9.281 9.312 1 93.62 6 ARG B C 1
ATOM 1664 O O . ARG B 1 6 ? -15.953 9.867 10.086 1 93.62 6 ARG B O 1
ATOM 1671 N N . ILE B 1 7 ? -17.328 8.211 9.57 1 95.25 7 ILE B N 1
ATOM 1672 C CA . ILE B 1 7 ? -17.125 7.555 10.859 1 95.25 7 ILE B CA 1
ATOM 1673 C C . ILE B 1 7 ? -15.664 7.133 11.008 1 95.25 7 ILE B C 1
ATOM 1675 O O . ILE B 1 7 ? -15.031 7.422 12.023 1 95.25 7 ILE B O 1
ATOM 1679 N N . LEU B 1 8 ? -15.148 6.52 9.984 1 95.12 8 LEU B N 1
ATOM 1680 C CA . LEU B 1 8 ? -13.766 6.062 10.031 1 95.12 8 LEU B CA 1
ATOM 1681 C C . LEU B 1 8 ? -12.805 7.238 10.164 1 95.12 8 LEU B C 1
ATOM 1683 O O . LEU B 1 8 ? -11.844 7.176 10.945 1 95.12 8 LEU B O 1
ATOM 1687 N N . HIS B 1 9 ? -13.102 8.25 9.453 1 94.62 9 HIS B N 1
ATOM 1688 C CA . HIS B 1 9 ? -12.258 9.438 9.523 1 94.62 9 HIS B CA 1
ATOM 1689 C C . HIS B 1 9 ? -12.289 10.047 10.922 1 94.62 9 HIS B C 1
ATOM 1691 O O . HIS B 1 9 ? -11.25 10.469 11.438 1 94.62 9 HIS B O 1
ATOM 1697 N N . THR B 1 10 ? -13.445 10.086 11.508 1 95.12 10 THR B N 1
ATOM 1698 C CA . THR B 1 10 ? -13.578 10.625 12.852 1 95.12 10 THR B CA 1
ATOM 1699 C C . THR B 1 10 ? -12.773 9.805 13.852 1 95.12 10 THR B C 1
ATOM 1701 O O . THR B 1 10 ? -12.039 10.359 14.672 1 95.12 10 THR B O 1
ATOM 1704 N N . ILE B 1 11 ? -12.898 8.578 13.742 1 95.38 11 ILE B N 1
ATOM 1705 C CA . ILE B 1 11 ? -12.195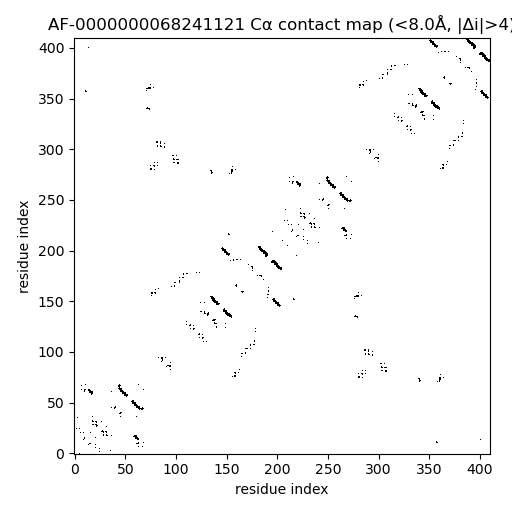 7.699 14.672 1 95.38 11 ILE B CA 1
ATOM 1706 C C . ILE B 1 11 ? -10.688 7.82 14.461 1 95.38 11 ILE B C 1
ATOM 1708 O O . ILE B 1 11 ? -9.914 7.832 15.422 1 95.38 11 ILE B O 1
ATOM 1712 N N . LYS B 1 12 ? -10.281 7.895 13.18 1 95.06 12 LYS B N 1
ATOM 1713 C CA . LYS B 1 12 ? -8.867 8.07 12.875 1 95.06 12 LYS B CA 1
ATOM 1714 C C . LYS B 1 12 ? -8.328 9.352 13.508 1 95.06 12 LYS B C 1
ATOM 1716 O O . LYS B 1 12 ? -7.223 9.367 14.055 1 95.06 12 LYS B O 1
ATOM 1721 N N . ARG B 1 13 ? -9.109 10.344 13.5 1 94.44 13 ARG B N 1
ATOM 1722 C CA . ARG B 1 13 ? -8.68 11.664 13.969 1 94.44 13 ARG B CA 1
ATOM 1723 C C . ARG B 1 13 ? -8.727 11.742 15.492 1 94.44 13 ARG B C 1
ATOM 1725 O O . ARG B 1 13 ? -7.84 12.32 16.109 1 94.44 13 ARG B O 1
ATOM 1732 N N . GLU B 1 14 ? -9.68 11.078 16.062 1 93.31 14 GLU B N 1
ATOM 1733 C CA . GLU B 1 14 ? -9.93 11.289 17.484 1 93.31 14 GLU B CA 1
ATOM 1734 C C . GLU B 1 14 ? -9.406 10.117 18.312 1 93.31 14 GLU B C 1
ATOM 1736 O O . GLU B 1 14 ? -9.273 10.227 19.531 1 93.31 14 GLU B O 1
ATOM 1741 N N . GLY B 1 15 ? -9.07 9.031 17.703 1 91.44 15 GLY B N 1
ATOM 1742 C CA . GLY B 1 15 ? -8.625 7.848 18.422 1 91.44 15 GLY B CA 1
ATOM 1743 C C . GLY B 1 15 ? -9.758 6.922 18.812 1 91.44 15 GLY B C 1
ATOM 1744 O O . GLY B 1 15 ? -9.992 5.902 18.156 1 91.44 15 GLY B O 1
ATOM 1745 N N . THR B 1 16 ? -10.336 7.168 19.922 1 94.12 16 THR B N 1
ATOM 1746 C CA . THR B 1 16 ? -11.469 6.383 20.391 1 94.12 16 THR B CA 1
ATOM 1747 C C . THR B 1 16 ? -12.711 7.25 20.531 1 94.12 16 THR B C 1
ATOM 1749 O O . THR B 1 16 ? -12.633 8.406 20.953 1 94.12 16 THR B O 1
ATOM 1752 N N . VAL B 1 17 ? -13.844 6.609 20.125 1 96.44 17 VAL B N 1
ATOM 1753 C CA . VAL B 1 17 ? -15.062 7.402 20.188 1 96.44 17 VAL B CA 1
ATOM 1754 C C . VAL B 1 17 ? -16.203 6.547 20.734 1 96.44 17 VAL B C 1
ATOM 1756 O O . VAL B 1 17 ? -16.141 5.316 20.688 1 96.44 17 VAL B O 1
ATOM 1759 N N . THR B 1 18 ? -17.203 7.207 21.234 1 97 18 THR B N 1
ATOM 1760 C CA . THR B 1 18 ? -18.438 6.539 21.656 1 97 18 THR B CA 1
ATOM 1761 C C . THR B 1 18 ? -19.531 6.738 20.609 1 97 18 THR B C 1
ATOM 1763 O O . THR B 1 18 ? -19.438 7.633 19.766 1 97 18 THR B O 1
ATOM 1766 N N . ALA B 1 19 ? -20.531 5.91 20.719 1 96.69 19 ALA B N 1
ATOM 1767 C CA . ALA B 1 19 ? -21.672 6.059 19.828 1 96.69 19 ALA B CA 1
ATOM 1768 C C . ALA B 1 19 ? -22.328 7.43 19.984 1 96.69 19 ALA B C 1
ATOM 1770 O O . ALA B 1 19 ? -22.734 8.039 19 1 96.69 19 ALA B O 1
ATOM 1771 N N . LYS B 1 20 ? -22.406 7.883 21.188 1 95.88 20 LYS B N 1
ATOM 1772 C CA . LYS B 1 20 ? -23 9.188 21.469 1 95.88 20 LYS B CA 1
ATOM 1773 C C . LYS B 1 20 ? -22.219 10.305 20.781 1 95.88 20 LYS B C 1
ATOM 1775 O O . LYS B 1 20 ? -22.812 11.18 20.141 1 95.88 20 LYS B O 1
ATOM 1780 N N . GLN B 1 21 ? -20.969 10.266 20.906 1 96.19 21 GLN B N 1
ATOM 1781 C CA . GLN B 1 21 ? -20.094 11.25 20.281 1 96.19 21 GLN B CA 1
ATOM 1782 C C . GLN B 1 21 ? -20.266 11.25 18.766 1 96.19 21 GLN B C 1
ATOM 1784 O O . GLN B 1 21 ? -20.375 12.312 18.141 1 96.19 21 GLN B O 1
ATOM 1789 N N . LEU B 1 22 ? -20.312 10.102 18.172 1 96.12 22 LEU B N 1
ATOM 1790 C CA . LEU B 1 22 ? -20.453 9.984 16.734 1 96.12 22 LEU B CA 1
ATOM 1791 C C . LEU B 1 22 ? -21.812 10.492 16.266 1 96.12 22 LEU B C 1
ATOM 1793 O O . LEU B 1 22 ? -21.906 11.148 15.227 1 96.12 22 LEU B O 1
ATOM 1797 N N . ALA B 1 23 ? -22.797 10.133 17.047 1 96.5 23 ALA B N 1
ATOM 1798 C CA . ALA B 1 23 ? -24.141 10.594 16.734 1 96.5 23 ALA B CA 1
ATOM 1799 C C . ALA B 1 23 ? -24.203 12.117 16.688 1 96.5 23 ALA B C 1
ATOM 1801 O O . ALA B 1 23 ? -24.797 12.695 15.766 1 96.5 23 ALA B O 1
ATOM 1802 N N . GLU B 1 24 ? -23.625 12.742 17.656 1 95.81 24 GLU B N 1
ATOM 1803 C CA . GLU B 1 24 ? -23.578 14.195 17.719 1 95.81 24 GLU B CA 1
ATOM 1804 C C . GLU B 1 24 ? -22.797 14.789 16.562 1 95.81 24 GLU B C 1
ATOM 1806 O O . GLU B 1 24 ? -23.25 15.742 15.922 1 95.81 24 GLU B O 1
ATOM 1811 N N . ASP B 1 25 ? -21.719 14.195 16.25 1 92.88 25 ASP B N 1
ATOM 1812 C CA . ASP B 1 25 ? -20.828 14.688 15.203 1 92.88 25 ASP B CA 1
ATOM 1813 C C . ASP B 1 25 ? -21.484 14.547 13.828 1 92.88 25 ASP B C 1
ATOM 1815 O O . ASP B 1 25 ? -21.344 15.43 12.977 1 92.88 25 ASP B O 1
ATOM 1819 N N . LEU B 1 26 ? -22.266 13.492 13.609 1 93.81 26 LEU B N 1
ATOM 1820 C CA . LEU B 1 26 ? -22.797 13.164 12.289 1 93.81 26 LEU B CA 1
ATOM 1821 C C . LEU B 1 26 ? -24.234 13.641 12.148 1 93.81 26 LEU B C 1
ATOM 1823 O O . LEU B 1 26 ? -24.797 13.648 11.047 1 93.81 26 LEU B O 1
ATOM 1827 N N . GLY B 1 27 ? -24.781 14.055 13.234 1 94.62 27 GLY B N 1
ATOM 1828 C CA . GLY B 1 27 ? -26.172 14.484 13.203 1 94.62 27 GLY B CA 1
ATOM 1829 C C . GLY B 1 27 ? -27.1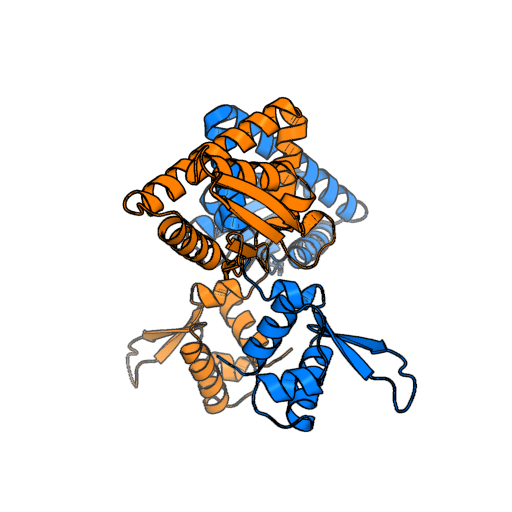56 13.344 12.977 1 94.62 27 GLY B C 1
ATOM 1830 O O . GLY B 1 27 ? -28.109 13.492 12.211 1 94.62 27 GLY B O 1
ATOM 1831 N N . ILE B 1 28 ? -26.922 12.211 13.547 1 95.62 28 ILE B N 1
ATOM 1832 C CA . ILE B 1 28 ? -27.797 11.055 13.461 1 95.62 28 ILE B CA 1
ATOM 1833 C C . ILE B 1 28 ? -28.172 10.586 14.867 1 95.62 28 ILE B C 1
ATOM 1835 O O . ILE B 1 28 ? -27.703 11.141 15.859 1 95.62 28 ILE B O 1
ATOM 1839 N N . THR B 1 29 ? -29.078 9.648 14.906 1 96.06 29 THR B N 1
ATOM 1840 C CA . THR B 1 29 ? -29.469 9.094 16.203 1 96.06 29 THR B CA 1
ATOM 1841 C C . THR B 1 29 ? -28.375 8.195 16.766 1 96.06 29 THR B C 1
ATOM 1843 O O . THR B 1 29 ? -27.562 7.645 16.016 1 96.06 29 THR B O 1
ATOM 1846 N N . THR B 1 30 ? -28.391 8.109 18 1 96.19 30 THR B N 1
ATOM 1847 C CA . THR B 1 30 ? -27.438 7.211 18.641 1 96.19 30 THR B CA 1
ATOM 1848 C C . THR B 1 30 ? -27.641 5.781 18.141 1 96.19 30 THR B C 1
ATOM 1850 O O . THR B 1 30 ? -26.656 5.051 17.953 1 96.19 30 THR B O 1
ATOM 1853 N N . MET B 1 31 ? -28.859 5.414 17.953 1 96 31 MET B N 1
ATOM 1854 C CA . MET B 1 31 ? -29.141 4.078 17.422 1 96 31 MET B CA 1
ATOM 1855 C C . MET B 1 31 ? -28.562 3.914 16.031 1 96 31 MET B C 1
ATOM 1857 O O . MET B 1 31 ? -28 2.865 15.695 1 96 31 MET B O 1
ATOM 1861 N N . GLY B 1 32 ? -28.719 4.934 15.258 1 95.62 32 GLY B N 1
ATOM 1862 C CA . GLY B 1 32 ? -28.125 4.91 13.93 1 95.62 32 GLY B CA 1
ATOM 1863 C C . GLY B 1 32 ? -26.609 4.762 13.961 1 95.62 32 GLY B C 1
ATOM 1864 O O . GLY B 1 32 ? -26.047 3.973 13.203 1 95.62 32 GLY B O 1
ATOM 1865 N N . ALA B 1 33 ? -26 5.527 14.836 1 96.62 33 ALA B N 1
ATOM 1866 C CA . ALA B 1 33 ? -24.547 5.422 15 1 96.62 33 ALA B CA 1
ATOM 1867 C C . ALA B 1 33 ? -24.156 4.016 15.445 1 96.62 33 ALA B C 1
ATOM 1869 O O . ALA B 1 33 ? -23.188 3.449 14.93 1 96.62 33 ALA B O 1
ATOM 1870 N N . ARG B 1 34 ? -24.891 3.432 16.312 1 95.94 34 ARG B N 1
ATOM 1871 C CA . ARG B 1 34 ? -24.609 2.1 16.828 1 95.94 34 ARG B CA 1
ATOM 1872 C C . ARG B 1 34 ? -24.688 1.05 15.727 1 95.94 34 ARG B C 1
ATOM 1874 O O . ARG B 1 34 ? -23.906 0.107 15.695 1 95.94 34 ARG B O 1
ATOM 1881 N N . GLN B 1 35 ? -25.594 1.211 14.898 1 96.69 35 GLN B N 1
ATOM 1882 C CA . GLN B 1 35 ? -25.766 0.269 13.797 1 96.69 35 GLN B CA 1
ATOM 1883 C C . GLN B 1 35 ? -24.547 0.292 12.867 1 96.69 35 GLN B C 1
ATOM 1885 O O . GLN B 1 35 ? -24.062 -0.759 12.453 1 96.69 35 GLN B O 1
ATOM 1890 N N . HIS B 1 36 ? -24.141 1.441 12.578 1 96.31 36 HIS B N 1
ATOM 1891 C CA . HIS B 1 36 ? -22.953 1.562 11.742 1 96.31 36 HIS B CA 1
ATOM 1892 C C . HIS B 1 36 ? -21.734 0.953 12.438 1 96.31 36 HIS B C 1
ATOM 1894 O O . HIS B 1 36 ? -20.969 0.215 11.812 1 96.31 36 HIS B O 1
ATOM 1900 N N . LEU B 1 37 ? -21.625 1.259 13.672 1 97.44 37 LEU B N 1
ATOM 1901 C CA . LEU B 1 37 ? -20.469 0.775 14.438 1 97.44 37 LEU B CA 1
ATOM 1902 C C . LEU B 1 37 ? -20.469 -0.749 14.508 1 97.44 37 LEU B C 1
ATOM 1904 O O . LEU B 1 37 ? -19.438 -1.383 14.336 1 97.44 37 LEU B O 1
ATOM 1908 N N . GLN B 1 38 ? -21.609 -1.287 14.656 1 96.75 38 GLN B N 1
ATOM 1909 C CA . GLN B 1 38 ? -21.75 -2.738 14.727 1 96.75 38 GLN B CA 1
ATOM 1910 C C . GLN B 1 38 ? -21.391 -3.385 13.383 1 96.75 38 GLN B C 1
ATOM 1912 O O . GLN B 1 38 ? -20.734 -4.426 13.344 1 96.75 38 GLN B O 1
ATOM 1917 N N . SER B 1 39 ? -21.906 -2.818 12.43 1 95.88 39 SER B N 1
ATOM 1918 C CA . SER B 1 39 ? -21.594 -3.324 11.094 1 95.88 39 SER B CA 1
ATOM 1919 C C . SER B 1 39 ? -20.094 -3.307 10.82 1 95.88 39 SER B C 1
ATOM 1921 O O . SER B 1 39 ? -19.547 -4.277 10.297 1 95.88 39 SER B O 1
ATOM 1923 N N . LEU B 1 40 ? -19.469 -2.258 11.164 1 96.44 40 LEU B N 1
ATOM 1924 C CA . LEU B 1 40 ? -18.031 -2.1 10.945 1 96.44 40 LEU B CA 1
ATOM 1925 C C . LEU B 1 40 ? -17.234 -3.053 11.836 1 96.44 40 LEU B C 1
ATOM 1927 O O . LEU B 1 40 ? -16.172 -3.529 11.438 1 96.44 40 LEU B O 1
ATOM 1931 N N . GLU B 1 41 ? -17.797 -3.285 12.992 1 97.5 41 GLU B N 1
ATOM 1932 C CA . GLU B 1 41 ? -17.188 -4.289 13.859 1 97.5 41 GLU B CA 1
ATOM 1933 C C . GLU B 1 41 ? -17.281 -5.684 13.242 1 97.5 41 GLU B C 1
ATOM 1935 O O . GLU B 1 41 ? -16.312 -6.453 13.281 1 97.5 41 GLU B O 1
ATOM 1940 N N . GLU B 1 42 ? -18.375 -5.992 12.688 1 95.94 42 GLU B N 1
ATOM 1941 C CA . GLU B 1 42 ? -18.578 -7.281 12.031 1 95.94 42 GLU B CA 1
ATOM 1942 C C . GLU B 1 42 ? -17.641 -7.449 10.844 1 95.94 42 GLU B C 1
ATOM 1944 O O . GLU B 1 42 ? -17.203 -8.562 10.547 1 95.94 42 GLU B O 1
ATOM 1949 N N . GLU B 1 43 ? -17.391 -6.328 10.297 1 92.44 43 GLU B N 1
ATOM 1950 C CA . GLU B 1 43 ? -16.484 -6.352 9.156 1 92.44 43 GLU B CA 1
ATOM 1951 C C . GLU B 1 43 ? -15.023 -6.422 9.609 1 92.44 43 GLU B C 1
ATOM 1953 O O . GLU B 1 43 ? -14.117 -6.57 8.789 1 92.44 43 GLU B O 1
ATOM 1958 N N . GLY B 1 44 ? -14.758 -6.23 10.867 1 95.88 44 GLY B N 1
ATOM 1959 C CA . GLY B 1 44 ? -13.422 -6.348 11.43 1 95.88 44 GLY B CA 1
ATOM 1960 C C . GLY B 1 44 ? -12.641 -5.047 11.391 1 95.88 44 GLY B C 1
ATOM 1961 O O . GLY B 1 44 ? -11.445 -5.023 11.703 1 95.88 44 GLY B O 1
ATOM 1962 N N . VAL B 1 45 ? -13.305 -3.99 11.039 1 95.94 45 VAL B N 1
ATOM 1963 C CA . VAL B 1 45 ? -12.641 -2.705 10.844 1 95.94 45 VAL B CA 1
ATOM 1964 C C . VAL B 1 45 ? -12.586 -1.943 12.164 1 95.94 45 VAL B C 1
ATOM 1966 O O . VAL B 1 45 ? -11.68 -1.141 12.391 1 95.94 45 VAL B O 1
ATOM 1969 N N . LEU B 1 46 ? -13.5 -2.254 13.055 1 97.69 46 LEU B N 1
ATOM 1970 C CA . LEU B 1 46 ? -13.547 -1.62 14.367 1 97.69 46 LEU B CA 1
ATOM 1971 C C . LEU B 1 46 ? -13.539 -2.668 15.477 1 97.69 46 LEU B C 1
ATOM 1973 O O . LEU B 1 46 ? -13.961 -3.807 15.266 1 97.69 46 LEU B O 1
ATOM 1977 N N . ALA B 1 47 ? -13.031 -2.266 16.562 1 97.88 47 ALA B N 1
ATOM 1978 C CA . ALA B 1 47 ? -13.141 -2.971 17.828 1 97.88 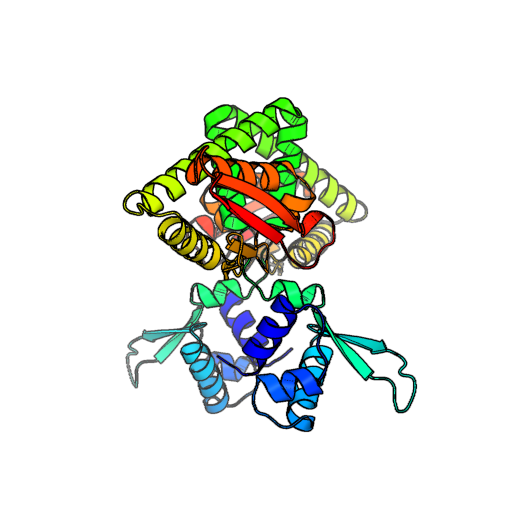47 ALA B CA 1
ATOM 1979 C C . ALA B 1 47 ? -13.594 -2.029 18.938 1 97.88 47 ALA B C 1
ATOM 1981 O O . ALA B 1 47 ? -13.633 -0.811 18.766 1 97.88 47 ALA B O 1
ATOM 1982 N N . PHE B 1 48 ? -14.047 -2.631 20.031 1 97.06 48 PHE B N 1
ATOM 1983 C CA . PHE B 1 48 ? -14.477 -1.785 21.141 1 97.06 48 PHE B CA 1
ATOM 1984 C C . PHE B 1 48 ? -13.977 -2.338 22.469 1 97.06 48 PHE B C 1
ATOM 1986 O O . PHE B 1 48 ? -13.539 -3.486 22.547 1 97.06 48 PHE B O 1
ATOM 1993 N N . HIS B 1 49 ? -13.891 -1.528 23.406 1 96 49 HIS B N 1
ATOM 1994 C CA . HIS B 1 49 ? -13.734 -1.887 24.797 1 96 49 HIS B CA 1
ATOM 1995 C C . HIS B 1 49 ? -14.695 -1.099 25.688 1 96 49 HIS B C 1
ATOM 1997 O O . HIS B 1 49 ? -15.086 0.021 25.344 1 96 49 HIS B O 1
ATOM 2003 N N . ASP B 1 50 ? -15.039 -1.717 26.766 1 95.19 50 ASP B N 1
ATOM 2004 C CA . ASP B 1 50 ? -15.984 -1.085 27.688 1 95.19 50 ASP B CA 1
ATOM 2005 C C . ASP B 1 50 ? -15.258 -0.402 28.844 1 95.19 50 ASP B C 1
ATOM 2007 O O . ASP B 1 50 ? -14.281 -0.933 29.359 1 95.19 50 ASP B O 1
ATOM 2011 N N . VAL B 1 51 ? -15.672 0.772 29.109 1 94.25 51 VAL B N 1
ATOM 2012 C CA . VAL B 1 51 ? -15.141 1.515 30.25 1 94.25 51 VAL B CA 1
ATOM 2013 C C . VAL B 1 51 ? -16.203 1.642 31.328 1 94.25 51 VAL B C 1
ATOM 2015 O O . VAL B 1 51 ? -17.297 2.148 31.078 1 94.25 51 VAL B O 1
ATOM 2018 N N . LYS B 1 52 ? -15.773 1.115 32.531 1 91.75 52 LYS B N 1
ATOM 2019 C CA . LYS B 1 52 ? -16.688 1.173 33.656 1 91.75 52 LYS B CA 1
ATOM 2020 C C . LYS B 1 52 ? -16.891 2.609 34.125 1 91.75 52 LYS B C 1
ATOM 2022 O O . LYS B 1 52 ? -15.938 3.389 34.188 1 91.75 52 LYS B O 1
ATOM 2027 N N . VAL B 1 53 ? -18.094 2.994 34.25 1 89.31 53 VAL B N 1
ATOM 2028 C CA . VAL B 1 53 ? -18.406 4.328 34.75 1 89.31 53 VAL B CA 1
ATOM 2029 C C . VAL B 1 53 ? -19.047 4.23 36.156 1 89.31 53 VAL B C 1
ATOM 2031 O O . VAL B 1 53 ? -19.469 3.15 36.562 1 89.31 53 VAL B O 1
ATOM 2034 N N . LYS B 1 54 ? -18.953 5.359 36.938 1 90.31 54 LYS B N 1
ATOM 2035 C CA . LYS B 1 54 ? -19.422 5.395 38.312 1 90.31 54 LYS B CA 1
ATOM 2036 C C . LYS B 1 54 ? -20.875 4.953 38.406 1 90.31 54 LYS B C 1
ATOM 2038 O O . LYS B 1 54 ? -21.234 4.133 39.25 1 90.31 54 LYS B O 1
ATOM 2043 N N . VAL B 1 55 ? -21.656 5.531 37.562 1 88.38 55 VAL B N 1
ATOM 2044 C CA . VAL B 1 55 ? -23.078 5.207 37.594 1 88.38 55 VAL B CA 1
ATOM 2045 C C . VAL B 1 55 ? -23.547 4.824 36.188 1 88.38 55 VAL B C 1
ATOM 2047 O O . VAL B 1 55 ? -23.234 5.516 35.188 1 88.38 55 VAL B O 1
ATOM 2050 N N . GLY B 1 56 ? -24.203 3.676 36.062 1 86.12 56 GLY B N 1
ATOM 2051 C CA . GLY B 1 56 ? -24.797 3.291 34.781 1 86.12 56 GLY B CA 1
ATOM 2052 C C . GLY B 1 56 ? -24.031 2.186 34.094 1 86.12 56 GLY B C 1
ATOM 2053 O O . GLY B 1 56 ? -23.109 1.608 34.656 1 86.12 56 GLY B O 1
ATOM 2054 N N . ARG B 1 57 ? -24.562 1.766 32.906 1 87.75 57 ARG B N 1
ATOM 2055 C CA . ARG B 1 57 ? -23.938 0.738 32.062 1 87.75 57 ARG B CA 1
ATOM 2056 C C . ARG B 1 57 ? -22.578 1.197 31.562 1 87.75 57 ARG B C 1
ATOM 2058 O O . ARG B 1 57 ? -22.375 2.385 31.281 1 87.75 57 ARG B O 1
ATOM 2065 N N . PRO B 1 58 ? -21.688 0.334 31.562 1 92.88 58 PRO B N 1
ATOM 2066 C CA . PRO B 1 58 ? -20.391 0.679 30.984 1 92.88 58 PRO B CA 1
ATOM 2067 C C . PRO B 1 58 ? -20.5 1.322 29.609 1 92.88 58 PRO B C 1
ATOM 2069 O O . PRO B 1 58 ? -21.453 1.035 28.875 1 92.88 58 PRO B O 1
ATOM 2072 N N . THR B 1 59 ? -19.656 2.285 29.328 1 93.12 59 THR B N 1
ATOM 2073 C CA . THR B 1 59 ? -19.641 2.961 28.031 1 93.12 59 THR B CA 1
ATOM 2074 C C . THR B 1 59 ? -18.688 2.273 27.062 1 93.12 59 THR B C 1
ATOM 2076 O O . THR B 1 59 ? -17.547 1.993 27.406 1 93.12 59 THR B O 1
ATOM 2079 N N . ARG B 1 60 ? -19.188 2.029 25.922 1 95 60 ARG B N 1
ATOM 2080 C CA . ARG B 1 60 ? -18.391 1.363 24.891 1 95 60 ARG B CA 1
ATOM 2081 C C . ARG B 1 60 ? -17.578 2.375 24.078 1 95 60 ARG B C 1
ATOM 2083 O O . ARG B 1 60 ? -18.141 3.354 23.578 1 95 60 ARG B O 1
ATOM 2090 N N . HIS B 1 61 ? -16.328 2.15 24.031 1 97.38 61 HIS B N 1
ATOM 2091 C CA . HIS B 1 61 ? -15.43 2.977 23.234 1 97.38 61 HIS B CA 1
ATOM 2092 C C . HIS B 1 61 ? -14.906 2.215 22.031 1 97.38 61 HIS B C 1
ATOM 2094 O O . HIS B 1 61 ? -14.453 1.076 22.156 1 97.38 61 HIS B O 1
ATOM 2100 N N . TRP B 1 62 ? -14.984 2.898 20.891 1 97.56 62 TRP B N 1
ATOM 2101 C CA . TRP B 1 62 ? -14.672 2.258 19.625 1 97.56 62 TRP B CA 1
ATOM 2102 C C . TRP B 1 62 ? -13.367 2.797 19.047 1 97.56 62 TRP B C 1
ATOM 2104 O O . TRP B 1 62 ? -13.109 4 19.094 1 97.56 62 TRP B O 1
ATOM 2114 N N . SER B 1 63 ? -12.602 1.855 18.469 1 96.81 63 SER B N 1
ATOM 2115 C CA . SER B 1 63 ? -11.336 2.225 17.844 1 96.81 63 SER B CA 1
ATOM 2116 C C . SER B 1 63 ? -11.086 1.411 16.578 1 96.81 63 SER B C 1
ATOM 2118 O O . SER B 1 63 ? -11.758 0.406 16.328 1 96.81 63 SER B O 1
ATOM 2120 N N . LEU B 1 64 ? -10.172 1.878 15.781 1 95.94 64 LEU B N 1
ATOM 2121 C CA . LEU B 1 64 ? -9.805 1.175 14.555 1 95.94 64 LEU B CA 1
ATOM 2122 C C . LEU B 1 64 ? -8.969 -0.061 14.875 1 95.94 64 LEU B C 1
ATOM 2124 O O . LEU B 1 64 ? -8.109 -0.024 15.75 1 95.94 64 LEU B O 1
ATOM 2128 N N . THR B 1 65 ? -9.25 -1.164 14.164 1 94.88 65 THR B N 1
ATOM 2129 C CA . THR B 1 65 ? -8.352 -2.311 14.148 1 94.88 65 THR B CA 1
ATOM 2130 C C . THR B 1 65 ? -7.23 -2.104 13.133 1 94.88 65 THR B C 1
ATOM 2132 O O . THR B 1 65 ? -7.184 -1.074 12.453 1 94.88 65 THR B O 1
ATOM 2135 N N . ALA B 1 66 ? -6.309 -3.119 13.055 1 89.31 66 ALA B N 1
ATOM 2136 C CA . ALA B 1 66 ? -5.297 -3.084 12 1 89.31 66 ALA B CA 1
ATOM 2137 C C . ALA B 1 66 ? -5.949 -3.025 10.617 1 89.31 66 ALA B C 1
ATOM 2139 O O . ALA B 1 66 ? -5.52 -2.254 9.758 1 89.31 66 ALA B O 1
ATOM 2140 N N . LYS B 1 67 ? -6.961 -3.791 10.422 1 90.44 67 LYS B N 1
ATOM 2141 C CA . LYS B 1 67 ? -7.715 -3.783 9.172 1 90.44 67 LYS B CA 1
ATOM 2142 C C . LYS B 1 67 ? -8.344 -2.418 8.914 1 90.44 67 LYS B C 1
ATOM 2144 O O . LYS B 1 67 ? -8.398 -1.958 7.773 1 90.44 67 LYS B O 1
ATOM 2149 N N . GLY B 1 68 ? -8.812 -1.789 9.961 1 92.94 68 GLY B N 1
ATOM 2150 C CA . GLY B 1 68 ? -9.367 -0.448 9.859 1 92.94 68 GLY B CA 1
ATOM 2151 C C . GLY B 1 68 ? -8.352 0.584 9.406 1 92.94 68 GLY B C 1
ATOM 2152 O O . GLY B 1 68 ? -8.641 1.414 8.539 1 92.94 68 GLY B O 1
ATOM 2153 N N . HIS B 1 69 ? -7.168 0.489 9.977 1 90.88 69 HIS B N 1
ATOM 2154 C CA . HIS B 1 69 ? -6.109 1.419 9.602 1 90.88 69 HIS B CA 1
ATOM 2155 C C . HIS B 1 69 ? -5.703 1.23 8.141 1 90.88 69 HIS B C 1
ATOM 2157 O O . HIS B 1 69 ? -5.309 2.189 7.473 1 90.88 69 HIS B O 1
ATOM 2163 N N . ASN B 1 70 ? -5.879 0.067 7.621 1 88.56 70 ASN B N 1
ATOM 2164 C CA . ASN B 1 70 ? -5.508 -0.25 6.246 1 88.56 70 ASN B CA 1
ATOM 2165 C C . ASN B 1 70 ? -6.5 0.341 5.246 1 88.56 70 ASN B C 1
ATOM 2167 O O . ASN B 1 70 ? -6.301 0.244 4.035 1 88.56 70 ASN B O 1
ATOM 2171 N N . GLN B 1 71 ? -7.535 0.974 5.738 1 89.69 71 GLN B N 1
ATOM 2172 C CA . GLN B 1 71 ? -8.508 1.633 4.871 1 89.69 71 GLN B CA 1
ATOM 2173 C C . GLN B 1 71 ? -8.023 3.023 4.465 1 89.69 71 GLN B C 1
ATOM 2175 O O . GLN B 1 71 ? -8.617 3.66 3.594 1 89.69 71 GLN B O 1
ATOM 2180 N N . PHE B 1 72 ? -6.965 3.432 4.996 1 93.56 72 PHE B N 1
ATOM 2181 C CA . PHE B 1 72 ? -6.441 4.77 4.734 1 93.56 72 PHE B CA 1
ATOM 2182 C C . PHE B 1 72 ? -5.262 4.707 3.77 1 93.56 72 PHE B C 1
ATOM 2184 O O . PHE B 1 72 ? -4.816 3.623 3.393 1 93.56 72 PHE B O 1
ATOM 2191 N N . ALA B 1 73 ? -4.867 5.887 3.326 1 93.19 73 ALA B N 1
ATOM 2192 C CA . ALA B 1 73 ? -3.873 5.996 2.262 1 93.19 73 ALA B CA 1
ATOM 2193 C C . ALA B 1 73 ? -2.602 5.234 2.619 1 93.19 73 ALA B C 1
ATOM 2195 O O . ALA B 1 73 ? -2.174 5.234 3.775 1 93.19 73 ALA B O 1
ATOM 2196 N N . ASP B 1 74 ? -2.068 4.527 1.696 1 95 74 ASP B N 1
ATOM 2197 C CA . ASP B 1 74 ? -0.774 3.855 1.777 1 95 74 ASP B CA 1
ATOM 2198 C C . ASP B 1 74 ? 0.158 4.32 0.661 1 95 74 ASP B C 1
ATOM 2200 O O . ASP B 1 74 ? -0.182 4.223 -0.52 1 95 74 ASP B O 1
ATOM 2204 N N . ARG B 1 75 ? 1.289 4.82 1.004 1 96.38 75 ARG B N 1
ATOM 2205 C CA . ARG B 1 75 ? 2.189 5.383 0.003 1 96.38 75 ARG B CA 1
ATOM 2206 C C . ARG B 1 75 ? 3.506 4.617 -0.045 1 96.38 75 ARG B C 1
ATOM 2208 O O . ARG B 1 75 ? 4.523 5.145 -0.5 1 96.38 75 ARG B O 1
ATOM 2215 N N . HIS B 1 76 ? 3.512 3.43 0.451 1 97.25 76 HIS B N 1
ATOM 2216 C CA . HIS B 1 76 ? 4.738 2.643 0.452 1 97.25 76 HIS B CA 1
ATOM 2217 C C . HIS B 1 76 ? 5.215 2.363 -0.97 1 97.25 76 HIS B C 1
ATOM 2219 O O . HIS B 1 76 ? 6.418 2.223 -1.21 1 97.25 76 HIS B O 1
ATOM 2225 N N . GLY B 1 77 ? 4.273 2.283 -1.922 1 96.88 77 GLY B N 1
ATOM 2226 C CA . GLY B 1 77 ? 4.68 2.139 -3.311 1 96.88 77 GLY B CA 1
ATOM 2227 C C . GLY B 1 77 ? 5.562 3.271 -3.795 1 96.88 77 GLY B C 1
ATOM 2228 O O . GLY B 1 77 ? 6.629 3.031 -4.371 1 96.88 77 GLY B O 1
ATOM 2229 N N . GLU B 1 78 ? 5.148 4.477 -3.537 1 96.75 78 GLU B N 1
ATOM 2230 C CA . GLU B 1 78 ? 5.941 5.648 -3.891 1 96.75 78 GLU B CA 1
ATOM 2231 C C . GLU B 1 78 ? 7.262 5.676 -3.123 1 96.75 78 GLU B C 1
ATOM 2233 O O . GLU B 1 78 ? 8.312 5.977 -3.693 1 96.75 78 GLU B O 1
ATOM 2238 N N . LEU B 1 79 ? 7.172 5.328 -1.873 1 97.62 79 LEU B N 1
ATOM 2239 C CA . LEU B 1 79 ? 8.375 5.305 -1.049 1 97.62 79 LEU B CA 1
ATOM 2240 C C . LEU B 1 79 ? 9.383 4.293 -1.589 1 97.62 79 LEU B C 1
ATOM 2242 O O . LEU B 1 79 ? 10.578 4.574 -1.652 1 97.62 79 LEU B O 1
ATOM 2246 N N . THR B 1 80 ? 8.922 3.162 -1.953 1 97.56 80 THR B N 1
ATOM 2247 C CA . THR B 1 80 ? 9.797 2.121 -2.48 1 97.56 80 THR B CA 1
ATOM 2248 C C . THR B 1 80 ? 10.539 2.613 -3.719 1 97.56 80 THR B C 1
ATOM 2250 O O . THR B 1 80 ? 11.75 2.408 -3.848 1 97.56 80 THR B O 1
ATOM 2253 N N . ILE B 1 81 ? 9.859 3.279 -4.559 1 97.56 81 ILE B N 1
ATOM 2254 C CA . ILE B 1 81 ? 10.469 3.82 -5.77 1 97.56 81 ILE B CA 1
ATOM 2255 C C . ILE B 1 81 ? 11.531 4.852 -5.395 1 97.56 81 ILE B C 1
ATOM 2257 O O . ILE B 1 81 ? 12.633 4.848 -5.949 1 97.56 81 ILE B O 1
ATOM 2261 N N . GLN B 1 82 ? 11.227 5.688 -4.461 1 97.19 82 GLN B N 1
ATOM 2262 C CA . GLN B 1 82 ? 12.172 6.711 -4.016 1 97.19 82 GLN B CA 1
ATOM 2263 C C . GLN B 1 82 ? 13.438 6.078 -3.443 1 97.19 82 GLN B C 1
ATOM 2265 O O . GLN B 1 82 ? 14.547 6.562 -3.689 1 97.19 82 GLN B O 1
ATOM 2270 N N . VAL B 1 83 ? 13.258 5.016 -2.709 1 97.31 83 VAL B N 1
ATOM 2271 C CA . VAL B 1 83 ? 14.398 4.332 -2.113 1 97.31 83 VAL B CA 1
ATOM 2272 C C . VAL B 1 83 ? 15.234 3.674 -3.207 1 97.31 83 VAL B C 1
ATOM 2274 O O . VAL B 1 83 ? 16.469 3.777 -3.205 1 97.31 83 VAL B O 1
ATOM 2277 N N . ILE B 1 84 ? 14.57 3.053 -4.121 1 97.44 84 ILE B N 1
ATOM 2278 C CA . ILE B 1 84 ? 15.25 2.42 -5.246 1 97.44 84 ILE B CA 1
ATOM 2279 C C . ILE B 1 84 ? 16.047 3.469 -6.027 1 97.44 84 ILE B C 1
ATOM 2281 O O . ILE B 1 84 ? 17.219 3.26 -6.348 1 97.44 84 ILE B O 1
ATOM 2285 N N . ASP B 1 85 ? 15.438 4.605 -6.273 1 97.81 85 ASP B N 1
ATOM 2286 C CA . ASP B 1 85 ? 16.094 5.695 -6.996 1 97.81 85 ASP B CA 1
ATOM 2287 C C . ASP B 1 85 ? 17.297 6.211 -6.23 1 97.81 85 ASP B C 1
ATOM 2289 O O . ASP B 1 85 ? 18.359 6.461 -6.82 1 97.81 85 ASP B O 1
ATOM 2293 N N . ALA B 1 86 ? 17.141 6.336 -4.98 1 97.69 86 ALA B N 1
ATOM 2294 C CA . ALA B 1 86 ? 18.234 6.816 -4.148 1 97.69 86 ALA B CA 1
ATOM 2295 C C . ALA B 1 86 ? 19.406 5.828 -4.148 1 97.69 86 ALA B C 1
ATOM 2297 O O . ALA B 1 86 ? 20.562 6.227 -4.277 1 97.69 86 ALA B O 1
ATOM 2298 N N . VAL B 1 87 ? 19.125 4.59 -4.031 1 97.88 87 VAL B N 1
ATOM 2299 C CA . VAL B 1 87 ? 20.141 3.547 -4.055 1 97.88 87 VAL B CA 1
ATOM 2300 C C . VAL B 1 87 ? 20.906 3.604 -5.379 1 97.88 87 VAL B C 1
ATOM 2302 O O . VAL B 1 87 ? 22.141 3.58 -5.395 1 97.88 87 VAL B O 1
ATOM 2305 N N . GLU B 1 88 ? 20.109 3.654 -6.426 1 97.88 88 GLU B N 1
ATOM 2306 C CA . GLU B 1 88 ? 20.734 3.686 -7.742 1 97.88 88 GLU B CA 1
ATOM 2307 C C . GLU B 1 88 ? 21.594 4.938 -7.922 1 97.88 88 GLU B C 1
ATOM 2309 O O . GLU B 1 88 ? 22.672 4.883 -8.516 1 97.88 88 GLU B O 1
ATOM 2314 N N . HIS B 1 89 ? 21.109 6.055 -7.406 1 97.75 89 HIS B N 1
ATOM 2315 C CA . HIS B 1 89 ? 21.828 7.316 -7.527 1 97.75 89 HIS B CA 1
ATOM 2316 C C . HIS B 1 89 ? 23.125 7.289 -6.738 1 97.75 89 HIS B C 1
ATOM 2318 O O . HIS B 1 89 ? 24.156 7.75 -7.223 1 97.75 89 HIS B O 1
ATOM 2324 N N . ILE B 1 90 ? 23.125 6.695 -5.602 1 97.81 90 ILE B N 1
ATOM 2325 C CA . ILE B 1 90 ? 24.25 6.754 -4.672 1 97.81 90 ILE B CA 1
ATOM 2326 C C . ILE B 1 90 ? 25.234 5.637 -4.988 1 97.81 90 ILE B C 1
ATOM 2328 O O . ILE B 1 90 ? 26.453 5.832 -4.914 1 97.81 90 ILE B O 1
ATOM 2332 N N . PHE B 1 91 ? 24.703 4.457 -5.359 1 97.75 91 PHE B N 1
ATOM 2333 C CA . PHE B 1 91 ? 25.578 3.287 -5.441 1 97.75 91 PHE B CA 1
ATOM 2334 C C . PHE B 1 91 ? 25.625 2.744 -6.863 1 97.75 91 PHE B C 1
ATOM 2336 O O . PHE B 1 91 ? 26.25 1.72 -7.121 1 97.75 91 PHE B O 1
ATOM 2343 N N . GLY B 1 92 ? 24.844 3.336 -7.766 1 97.38 92 GLY B N 1
ATOM 2344 C CA . GLY B 1 92 ? 24.844 2.941 -9.164 1 97.38 92 GLY B CA 1
ATOM 2345 C C . GLY B 1 92 ? 24 1.706 -9.438 1 97.38 92 GLY B C 1
ATOM 2346 O O . GLY B 1 92 ? 23.391 1.156 -8.523 1 97.38 92 GLY B O 1
ATOM 2347 N N . LYS B 1 93 ? 24.016 1.279 -10.703 1 96.69 93 LYS B N 1
ATOM 2348 C CA . LYS B 1 93 ? 23.281 0.095 -11.141 1 96.69 93 LYS B CA 1
ATOM 2349 C C . LYS B 1 93 ? 23.812 -1.163 -10.461 1 96.69 93 LYS B C 1
ATOM 2351 O O . LYS B 1 93 ? 23.047 -2.084 -10.164 1 96.69 93 LYS B O 1
ATOM 2356 N N . GLU B 1 94 ? 25.078 -1.127 -10.234 1 97.12 94 GLU B N 1
ATOM 2357 C CA . GLU B 1 94 ? 25.688 -2.275 -9.57 1 97.12 94 GLU B CA 1
ATOM 2358 C C . GLU B 1 94 ? 25.219 -2.395 -8.125 1 97.12 94 GLU B C 1
ATOM 2360 O O . GLU B 1 94 ? 24.953 -3.498 -7.641 1 97.12 94 GLU B O 1
ATOM 2365 N N . GLY B 1 95 ? 25.156 -1.268 -7.422 1 96.94 95 GLY B N 1
ATOM 2366 C CA . GLY B 1 95 ? 24.625 -1.27 -6.066 1 96.94 95 GLY B CA 1
ATOM 2367 C C . GLY B 1 95 ? 23.188 -1.751 -5.977 1 96.94 95 GLY B C 1
ATOM 2368 O O . GLY B 1 95 ? 22.844 -2.535 -5.09 1 96.94 95 GLY B O 1
ATOM 2369 N N . LEU B 1 96 ? 22.422 -1.332 -6.906 1 97.38 96 LEU B N 1
ATOM 2370 C CA . LEU B 1 96 ? 21.031 -1.759 -6.945 1 97.38 96 LEU B CA 1
ATOM 2371 C C . LEU B 1 96 ? 20.922 -3.256 -7.215 1 97.38 96 LEU B C 1
ATOM 2373 O O . LEU B 1 96 ? 20.094 -3.943 -6.617 1 97.38 96 LEU B O 1
ATOM 2377 N N . ALA B 1 97 ? 21.797 -3.74 -8.07 1 97 97 ALA B N 1
ATOM 2378 C CA . ALA B 1 97 ? 21.812 -5.168 -8.375 1 97 97 ALA B CA 1
ATOM 2379 C C . ALA B 1 97 ? 22.172 -5.984 -7.133 1 97 97 ALA B C 1
ATOM 2381 O O . ALA B 1 97 ? 21.625 -7.07 -6.922 1 97 97 ALA B O 1
ATOM 2382 N N . LYS B 1 98 ? 23.078 -5.469 -6.359 1 97.5 98 LYS B N 1
ATOM 2383 C CA . LYS B 1 98 ? 23.453 -6.145 -5.125 1 97.5 98 LYS B CA 1
ATOM 2384 C C . LYS B 1 98 ? 22.281 -6.203 -4.145 1 97.5 98 LYS B C 1
ATOM 2386 O O . LYS B 1 98 ? 22.078 -7.219 -3.477 1 97.5 98 LYS B O 1
ATOM 2391 N N . VAL B 1 99 ? 21.562 -5.145 -4.082 1 97.5 99 VAL B N 1
ATOM 2392 C CA . VAL B 1 99 ? 20.391 -5.09 -3.197 1 97.5 99 VAL B CA 1
ATOM 2393 C C . VAL B 1 99 ? 19.344 -6.094 -3.66 1 97.5 99 VAL B C 1
ATOM 2395 O O . VAL B 1 99 ? 18.781 -6.828 -2.848 1 97.5 99 VAL B O 1
ATOM 2398 N N . ALA B 1 100 ? 19.109 -6.117 -4.93 1 96.88 100 ALA B N 1
ATOM 2399 C CA . ALA B 1 100 ? 18.125 -7.047 -5.488 1 96.88 100 ALA B CA 1
ATOM 2400 C C . ALA B 1 100 ? 18.531 -8.492 -5.223 1 96.88 100 ALA B C 1
ATOM 2402 O O . ALA B 1 100 ? 17.703 -9.336 -4.895 1 96.88 100 ALA B O 1
ATOM 2403 N N . ALA B 1 101 ? 19.812 -8.75 -5.371 1 97.5 101 ALA B N 1
ATOM 2404 C CA . ALA B 1 101 ? 20.344 -10.102 -5.152 1 97.5 101 ALA B CA 1
ATOM 2405 C C . ALA B 1 101 ? 20.188 -10.523 -3.695 1 97.5 101 ALA B C 1
ATOM 2407 O O . ALA B 1 101 ? 19.875 -11.68 -3.406 1 97.5 101 ALA B O 1
ATOM 2408 N N . GLU B 1 102 ? 20.438 -9.586 -2.832 1 97.81 102 GLU B N 1
ATOM 2409 C CA . GLU B 1 102 ? 20.266 -9.859 -1.407 1 97.81 102 GLU B CA 1
ATOM 2410 C C . GLU B 1 102 ? 18.812 -10.203 -1.079 1 97.81 102 GLU B C 1
ATOM 2412 O O . GLU B 1 102 ? 18.547 -11.164 -0.36 1 97.81 102 GLU B O 1
ATOM 2417 N N . ARG B 1 103 ? 17.922 -9.43 -1.552 1 96.62 103 ARG B N 1
ATOM 2418 C CA . ARG B 1 103 ? 16.5 -9.695 -1.355 1 96.62 103 ARG B CA 1
ATOM 2419 C C . ARG B 1 103 ? 16.094 -11.039 -1.961 1 96.62 103 ARG B C 1
ATOM 2421 O O . ARG B 1 103 ? 15.305 -11.781 -1.372 1 96.62 103 ARG B O 1
ATOM 2428 N N . GLU B 1 104 ? 16.625 -11.32 -3.127 1 97.75 104 GLU B N 1
ATOM 2429 C CA . GLU B 1 104 ? 16.359 -12.594 -3.797 1 97.75 104 GLU B CA 1
ATOM 2430 C C . GLU B 1 104 ? 16.781 -13.773 -2.924 1 97.75 104 GLU B C 1
ATOM 2432 O O . GLU B 1 104 ? 16.031 -14.742 -2.789 1 97.75 104 GLU B O 1
ATOM 2437 N N . ALA B 1 105 ? 17.953 -13.664 -2.34 1 97.81 105 ALA B N 1
ATOM 2438 C CA . ALA B 1 105 ? 18.484 -14.727 -1.487 1 97.81 105 ALA B CA 1
ATOM 2439 C C . ALA B 1 105 ? 17.594 -14.945 -0.266 1 97.81 105 ALA B C 1
ATOM 2441 O O . ALA B 1 105 ? 17.359 -16.094 0.134 1 97.81 105 ALA B O 1
ATOM 2442 N N . GLN B 1 106 ? 17.109 -13.883 0.28 1 96.62 106 GLN B N 1
ATOM 2443 C CA . GLN B 1 106 ? 16.234 -13.969 1.441 1 96.62 106 GLN B CA 1
ATOM 2444 C C . GLN B 1 106 ? 14.906 -14.617 1.074 1 96.62 106 GLN B C 1
ATOM 2446 O O . GLN B 1 106 ? 14.398 -15.461 1.812 1 96.62 106 GLN B O 1
ATOM 2451 N N . THR B 1 107 ? 14.367 -14.188 -0.039 1 96.81 107 THR B N 1
ATOM 2452 C CA . THR B 1 107 ? 13.109 -14.75 -0.513 1 96.81 107 THR B CA 1
ATOM 2453 C C . THR B 1 107 ? 13.258 -16.234 -0.801 1 96.81 107 THR B C 1
ATOM 2455 O O . THR B 1 107 ? 12.391 -17.047 -0.427 1 96.81 107 THR B O 1
ATOM 2458 N N . PHE B 1 108 ? 14.383 -16.625 -1.426 1 98.19 108 PHE B N 1
ATOM 2459 C CA . PHE B 1 108 ? 14.641 -18.031 -1.729 1 98.19 108 PHE B CA 1
ATOM 2460 C C . PHE B 1 108 ? 14.68 -18.859 -0.451 1 98.19 108 PHE B C 1
ATOM 2462 O O . PHE B 1 108 ? 14.062 -19.938 -0.38 1 98.19 108 PHE B O 1
ATOM 2469 N N . ALA B 1 109 ? 15.359 -18.328 0.51 1 97.81 109 ALA B N 1
ATOM 2470 C CA . ALA B 1 109 ? 15.5 -19.047 1.77 1 97.81 109 ALA B CA 1
ATOM 2471 C C . ALA B 1 109 ? 14.141 -19.281 2.42 1 97.81 109 ALA B C 1
ATOM 2473 O O . ALA B 1 109 ? 13.852 -20.375 2.9 1 97.81 109 ALA B O 1
ATOM 2474 N N . ALA B 1 110 ? 13.328 -18.281 2.418 1 96.56 110 ALA B N 1
ATOM 2475 C CA . ALA B 1 110 ? 12 -18.391 3.021 1 96.56 110 ALA B CA 1
ATOM 2476 C C . ALA B 1 110 ? 11.148 -19.406 2.279 1 96.56 110 ALA B C 1
ATOM 2478 O O . ALA B 1 110 ? 10.508 -20.266 2.902 1 96.56 110 ALA B O 1
ATOM 2479 N N . TYR B 1 111 ? 11.141 -19.359 0.926 1 97.81 111 TYR B N 1
ATOM 2480 C CA . TYR B 1 111 ? 10.344 -20.266 0.124 1 97.81 111 TYR B CA 1
ATOM 2481 C C . TYR B 1 111 ? 10.883 -21.703 0.231 1 97.81 111 TYR B C 1
ATOM 2483 O O . TYR B 1 111 ? 10.102 -22.656 0.333 1 97.81 111 TYR B O 1
ATOM 2491 N N . HIS B 1 112 ? 12.211 -21.781 0.178 1 97.31 112 HIS B N 1
ATOM 2492 C CA . HIS B 1 112 ? 12.844 -23.094 0.284 1 97.31 112 HIS B CA 1
ATOM 2493 C C . HIS B 1 112 ? 12.43 -23.797 1.57 1 97.31 112 HIS B C 1
ATOM 2495 O O . HIS B 1 112 ? 12.094 -24.984 1.551 1 97.31 112 HIS B O 1
ATOM 2501 N N . ASN B 1 113 ? 12.43 -23.047 2.672 1 97.62 113 ASN B N 1
ATOM 2502 C CA . ASN B 1 113 ? 12.031 -23.594 3.963 1 97.62 113 ASN B CA 1
ATOM 2503 C C . ASN B 1 113 ? 10.578 -24.047 3.955 1 97.62 113 ASN B C 1
ATOM 2505 O O . ASN B 1 113 ? 10.242 -25.078 4.551 1 97.62 113 ASN B O 1
ATOM 2509 N N . ALA B 1 114 ? 9.719 -23.344 3.281 1 96.31 114 ALA B N 1
ATOM 2510 C CA . ALA B 1 114 ? 8.289 -23.656 3.23 1 96.31 114 ALA B CA 1
ATOM 2511 C C . ALA B 1 114 ? 8.031 -24.875 2.348 1 96.31 114 ALA B C 1
ATOM 2513 O O . ALA B 1 114 ? 7.035 -25.578 2.531 1 96.31 114 ALA B O 1
ATOM 2514 N N . LEU B 1 115 ? 8.953 -25.172 1.396 1 96.19 115 LEU B N 1
ATOM 2515 C CA . LEU B 1 115 ? 8.711 -26.234 0.413 1 96.19 115 LEU B CA 1
ATOM 2516 C C . LEU B 1 115 ? 9.562 -27.469 0.717 1 96.19 115 LEU B C 1
ATOM 2518 O O . LEU B 1 115 ? 9.508 -28.453 -0.019 1 96.19 115 LEU B O 1
ATOM 2522 N N . VAL B 1 116 ? 10.25 -27.484 1.825 1 94.12 116 VAL B N 1
ATOM 2523 C CA . VAL B 1 116 ? 11.266 -28.484 2.121 1 94.12 116 VAL B CA 1
ATOM 2524 C C . VAL B 1 116 ? 10.625 -29.875 2.189 1 94.12 116 VAL B C 1
ATOM 2526 O O . VAL B 1 116 ? 11.258 -30.875 1.827 1 94.12 116 VAL B O 1
ATOM 2529 N N . GLU B 1 117 ? 9.383 -29.953 2.539 1 94.88 117 GLU B N 1
ATOM 2530 C CA . GLU B 1 117 ? 8.727 -31.25 2.719 1 94.88 117 GLU B CA 1
ATOM 2531 C C . GLU B 1 117 ? 8.016 -31.688 1.445 1 94.88 117 GLU B C 1
ATOM 2533 O O . GLU B 1 117 ? 7.398 -32.75 1.408 1 94.88 117 GLU B O 1
ATOM 2538 N N . CYS B 1 118 ? 8.047 -30.844 0.469 1 95.25 118 CYS B N 1
ATOM 2539 C CA . CYS B 1 118 ? 7.422 -31.188 -0.806 1 95.25 118 CYS B CA 1
ATOM 2540 C C . CYS B 1 118 ? 8.375 -31.984 -1.684 1 95.25 118 CYS B C 1
ATOM 2542 O O . CYS B 1 118 ? 9.492 -31.547 -1.958 1 95.25 118 CYS B O 1
ATOM 2544 N N . HIS B 1 119 ? 7.91 -33.125 -2.25 1 91.88 119 HIS B N 1
ATOM 2545 C CA . HIS B 1 119 ? 8.828 -34.031 -2.926 1 91.88 119 HIS B CA 1
ATOM 2546 C C . HIS B 1 119 ? 8.484 -34.156 -4.406 1 91.88 119 HIS B C 1
ATOM 2548 O O . HIS B 1 119 ? 9.32 -34.594 -5.203 1 91.88 119 HIS B O 1
ATOM 2554 N N . SER B 1 120 ? 7.258 -33.844 -4.82 1 93.56 120 SER B N 1
ATOM 2555 C CA . SER B 1 120 ? 6.879 -33.875 -6.23 1 93.56 120 SER B CA 1
ATOM 2556 C C . SER B 1 120 ? 6.727 -32.469 -6.793 1 93.56 120 SER B C 1
ATOM 2558 O O . SER B 1 120 ? 6.555 -31.516 -6.039 1 93.56 120 SER B O 1
ATOM 2560 N N . LEU B 1 121 ? 6.793 -32.406 -8.07 1 94.88 121 LEU B N 1
ATOM 2561 C CA . LEU B 1 121 ? 6.602 -31.109 -8.734 1 94.88 121 LEU B CA 1
ATOM 2562 C C . LEU B 1 121 ? 5.238 -30.516 -8.398 1 94.88 121 LEU B C 1
ATOM 2564 O O . LEU B 1 121 ? 5.129 -29.328 -8.109 1 94.88 121 LEU B O 1
ATOM 2568 N N . GLN B 1 122 ? 4.254 -31.344 -8.43 1 95.44 122 GLN B N 1
ATOM 2569 C CA . GLN B 1 122 ? 2.898 -30.891 -8.133 1 95.44 122 GLN B CA 1
ATOM 2570 C C . GLN B 1 122 ? 2.801 -30.344 -6.707 1 95.44 122 GLN B C 1
ATOM 2572 O O . GLN B 1 122 ? 2.203 -29.297 -6.48 1 95.44 122 GLN B O 1
ATOM 2577 N N . GLU B 1 123 ? 3.381 -31.047 -5.793 1 96.31 123 GLU B N 1
ATOM 2578 C CA . GLU B 1 123 ? 3.373 -30.609 -4.398 1 96.31 123 GLU B CA 1
ATOM 2579 C C . GLU B 1 123 ? 4.074 -29.266 -4.242 1 96.31 123 GLU B C 1
ATOM 2581 O O . GLU B 1 123 ? 3.584 -28.375 -3.531 1 96.31 123 GLU B O 1
ATOM 2586 N N . LYS B 1 124 ? 5.223 -29.125 -4.859 1 97.12 124 LYS B N 1
ATOM 2587 C CA . LYS B 1 124 ? 5.977 -27.891 -4.801 1 97.12 124 LYS B CA 1
ATOM 2588 C C . LYS B 1 124 ? 5.168 -26.719 -5.375 1 97.12 124 LYS B C 1
ATOM 2590 O O . LYS B 1 124 ? 5.129 -25.641 -4.793 1 97.12 124 LYS B O 1
ATOM 2595 N N . LEU B 1 125 ? 4.527 -26.984 -6.469 1 97.88 125 LEU B N 1
ATOM 2596 C CA . LEU B 1 125 ? 3.768 -25.938 -7.141 1 97.88 125 LEU B CA 1
ATOM 2597 C C . LEU B 1 125 ? 2.547 -25.531 -6.316 1 97.88 125 LEU B C 1
ATOM 2599 O O . LEU B 1 125 ? 2.203 -24.344 -6.238 1 97.88 125 LEU B O 1
ATOM 2603 N N . GLU B 1 126 ? 1.883 -26.469 -5.719 1 97.94 126 GLU B N 1
ATOM 2604 C CA . GLU B 1 126 ? 0.74 -26.172 -4.859 1 97.94 126 GLU B CA 1
ATOM 2605 C C . GLU B 1 126 ? 1.16 -25.344 -3.648 1 97.94 126 GLU B C 1
ATOM 2607 O O . GLU B 1 126 ? 0.457 -24.406 -3.254 1 97.94 126 GLU B O 1
ATOM 2612 N N . ALA B 1 127 ? 2.268 -25.688 -3.104 1 98.06 127 ALA B N 1
ATOM 2613 C CA . ALA B 1 127 ? 2.801 -24.906 -1.985 1 98.06 127 ALA B CA 1
ATOM 2614 C C . ALA B 1 127 ? 3.178 -23.5 -2.428 1 98.06 127 ALA B C 1
ATOM 2616 O O . ALA B 1 127 ? 2.92 -22.531 -1.71 1 98.06 127 ALA B O 1
ATOM 2617 N N . LEU B 1 128 ? 3.791 -23.438 -3.57 1 98.12 128 LEU B N 1
ATOM 2618 C CA . LEU B 1 128 ? 4.168 -22.141 -4.129 1 98.12 128 LEU B CA 1
ATOM 2619 C C . LEU B 1 128 ? 2.936 -21.266 -4.352 1 98.12 128 LEU B C 1
ATOM 2621 O O . LEU B 1 128 ? 2.941 -20.078 -4.02 1 98.12 128 LEU B O 1
ATOM 2625 N N . VAL B 1 129 ? 1.897 -21.812 -4.871 1 98.5 129 VAL B N 1
ATOM 2626 C CA . VAL B 1 129 ? 0.65 -21.094 -5.113 1 98.5 129 VAL B CA 1
ATOM 2627 C C . VAL B 1 129 ? 0.092 -20.578 -3.791 1 98.5 129 VAL B C 1
ATOM 2629 O O . VAL B 1 129 ? -0.367 -19.438 -3.715 1 98.5 129 VAL B O 1
ATOM 2632 N N . THR B 1 130 ? 0.166 -21.391 -2.801 1 98.06 130 THR B N 1
ATOM 2633 C CA . THR B 1 130 ? -0.33 -21 -1.486 1 98.06 130 THR B CA 1
ATOM 2634 C C . THR B 1 130 ? 0.451 -19.812 -0.947 1 98.06 130 THR B C 1
ATOM 2636 O O . THR B 1 130 ? -0.14 -18.844 -0.449 1 98.06 130 THR B O 1
ATOM 2639 N N . LEU B 1 131 ? 1.741 -19.844 -1.023 1 97.88 131 LEU B N 1
ATOM 2640 C CA . LEU B 1 131 ? 2.592 -18.766 -0.553 1 97.88 131 LEU B CA 1
ATOM 2641 C C . LEU B 1 131 ? 2.312 -17.484 -1.327 1 97.88 131 LEU B C 1
ATOM 2643 O O . LEU B 1 131 ? 2.137 -16.406 -0.73 1 97.88 131 LEU B O 1
ATOM 2647 N N . ARG B 1 132 ? 2.232 -17.609 -2.635 1 98.25 132 ARG B N 1
ATOM 2648 C CA . ARG B 1 132 ? 1.998 -16.453 -3.49 1 98.25 132 ARG B CA 1
ATOM 2649 C C . ARG B 1 132 ? 0.617 -15.859 -3.238 1 98.25 132 ARG B C 1
ATOM 2651 O O . ARG B 1 132 ? 0.447 -14.641 -3.262 1 98.25 132 ARG B O 1
ATOM 2658 N N . GLU B 1 133 ? -0.353 -16.672 -3.014 1 97.38 133 GLU B N 1
ATOM 2659 C CA . GLU B 1 133 ? -1.694 -16.203 -2.674 1 97.38 133 GLU B CA 1
ATOM 2660 C C . GLU B 1 133 ? -1.694 -15.43 -1.357 1 97.38 133 GLU B C 1
ATOM 2662 O O . GLU B 1 133 ? -2.328 -14.383 -1.247 1 97.38 133 GLU B O 1
ATOM 2667 N N . GLN B 1 134 ? -0.984 -15.984 -0.453 1 96.38 134 GLN B N 1
ATOM 2668 C CA . GLN B 1 134 ? -0.887 -15.336 0.85 1 96.38 134 GLN B CA 1
ATOM 2669 C C . GLN B 1 134 ? -0.211 -13.969 0.735 1 96.38 134 GLN B C 1
ATOM 2671 O O . GLN B 1 134 ? -0.544 -13.039 1.474 1 96.38 134 GLN B O 1
ATOM 2676 N N . GLU B 1 135 ? 0.656 -13.867 -0.198 1 96.94 135 GLU B N 1
ATOM 2677 C CA . GLU B 1 135 ? 1.387 -12.617 -0.399 1 96.94 135 GLU B CA 1
ATOM 2678 C C . GLU B 1 135 ? 0.594 -11.648 -1.272 1 96.94 135 GLU B C 1
ATOM 2680 O O . GLU B 1 135 ? 1.027 -10.523 -1.507 1 96.94 135 GLU B O 1
ATOM 2685 N N . GLY B 1 136 ? -0.543 -12.102 -1.812 1 97.06 136 GLY B N 1
ATOM 2686 C CA . GLY B 1 136 ? -1.465 -11.172 -2.439 1 97.06 136 GLY B CA 1
ATOM 2687 C C . GLY B 1 136 ? -1.409 -11.203 -3.955 1 97.06 136 GLY B C 1
ATOM 2688 O O . GLY B 1 136 ? -1.984 -10.344 -4.621 1 97.06 136 GLY B O 1
ATOM 2689 N N . TYR B 1 137 ? -0.808 -12.211 -4.578 1 98.12 137 TYR B N 1
ATOM 2690 C CA . TYR B 1 137 ? -0.6 -12.242 -6.02 1 98.12 137 TYR B CA 1
ATOM 2691 C C . TYR B 1 137 ? -1.817 -12.812 -6.734 1 98.12 137 TYR B C 1
ATOM 2693 O O . TYR B 1 137 ? -1.863 -12.852 -7.969 1 98.12 137 TYR B O 1
ATOM 2701 N N . MET B 1 138 ? -2.826 -13.289 -5.988 1 97.38 138 MET B N 1
ATOM 2702 C CA . MET B 1 138 ? -3.971 -13.977 -6.578 1 97.38 138 MET B CA 1
ATOM 2703 C C . MET B 1 138 ? -3.512 -15.109 -7.492 1 97.38 138 MET B C 1
ATOM 2705 O O . MET B 1 138 ? -3.871 -15.141 -8.672 1 97.38 138 MET B O 1
ATOM 2709 N N . ALA B 1 139 ? -2.879 -16.031 -6.883 1 98.19 139 ALA B N 1
ATOM 2710 C CA . ALA B 1 139 ? -2.182 -17.094 -7.613 1 98.19 139 ALA B CA 1
ATOM 2711 C C . ALA B 1 139 ? -3.07 -18.328 -7.785 1 98.19 139 ALA B C 1
ATOM 2713 O O . ALA B 1 139 ? -3.865 -18.641 -6.902 1 98.19 139 ALA B O 1
ATOM 2714 N N . GLU B 1 140 ? -2.945 -18.938 -8.875 1 97.75 140 GLU B N 1
ATOM 2715 C CA . GLU B 1 140 ? -3.631 -20.188 -9.195 1 97.75 140 GLU B CA 1
ATOM 2716 C C . GLU B 1 140 ? -2.723 -21.125 -9.984 1 97.75 140 GLU B C 1
ATOM 2718 O O . GLU B 1 140 ? -1.732 -20.688 -10.578 1 97.75 140 GLU B O 1
ATOM 2723 N N . LEU B 1 141 ? -3.092 -22.375 -9.953 1 98.38 141 LEU B N 1
ATOM 2724 C CA . LEU B 1 141 ? -2.363 -23.391 -10.703 1 98.38 141 LEU B CA 1
ATOM 2725 C C . LEU B 1 141 ? -3.295 -24.141 -11.648 1 98.38 141 LEU B C 1
ATOM 2727 O O . LEU B 1 141 ? -4.387 -24.562 -11.25 1 98.38 141 LEU B O 1
ATOM 2731 N N . GLU B 1 142 ? -2.91 -24.25 -12.859 1 97.94 142 GLU B N 1
ATOM 2732 C CA . GLU B 1 142 ? -3.637 -25.047 -13.844 1 97.94 142 GLU B CA 1
ATOM 2733 C C . GLU B 1 142 ? -2.777 -26.203 -14.367 1 97.94 142 GLU B C 1
ATOM 2735 O O . GLU B 1 142 ? -1.594 -26.016 -14.656 1 97.94 142 GLU B O 1
ATOM 2740 N N . SER B 1 143 ? -3.398 -27.359 -14.469 1 97.12 143 SER B N 1
ATOM 2741 C CA . SER B 1 143 ? -2.721 -28.5 -15.078 1 97.12 143 SER B CA 1
ATOM 2742 C C . SER B 1 143 ? -2.975 -28.547 -16.578 1 97.12 143 SER B C 1
ATOM 2744 O O . SER B 1 143 ? -4.086 -28.281 -17.047 1 97.12 143 SER B 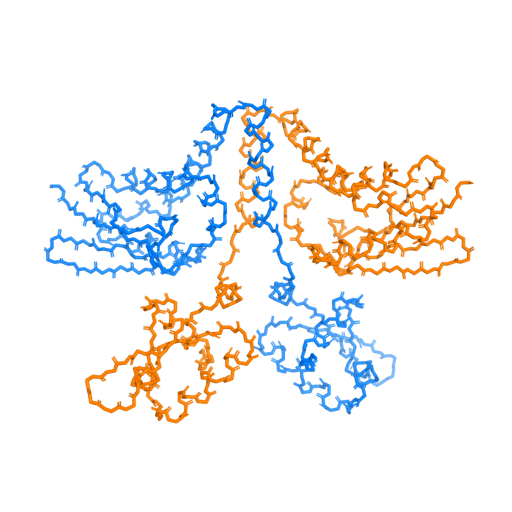O 1
ATOM 2746 N N . THR B 1 144 ? -1.908 -28.844 -17.297 1 95.44 144 THR B N 1
ATOM 2747 C CA . THR B 1 144 ? -2.025 -29.031 -18.734 1 95.44 144 THR B CA 1
ATOM 2748 C C . THR B 1 144 ? -1.487 -30.406 -19.141 1 95.44 144 THR B C 1
ATOM 2750 O O . THR B 1 144 ? -0.954 -31.141 -18.297 1 95.44 144 THR B O 1
ATOM 2753 N N . ALA B 1 145 ? -1.693 -30.766 -20.422 1 94.38 145 ALA B N 1
ATOM 2754 C CA . ALA B 1 145 ? -1.194 -32.031 -20.938 1 94.38 145 ALA B CA 1
ATOM 2755 C C . ALA B 1 145 ? 0.327 -32.125 -20.828 1 94.38 145 ALA B C 1
ATOM 2757 O O . ALA B 1 145 ? 0.89 -33.188 -20.594 1 94.38 145 ALA B O 1
ATOM 2758 N N . ASP B 1 146 ? 1.008 -30.969 -20.891 1 93.56 146 ASP B N 1
ATOM 2759 C CA . ASP B 1 146 ? 2.461 -30.938 -21 1 93.56 146 ASP B CA 1
ATOM 2760 C C . ASP B 1 146 ? 3.102 -30.375 -19.734 1 93.56 146 ASP B C 1
ATOM 2762 O O . ASP B 1 146 ? 4.309 -30.141 -19.703 1 93.56 146 ASP B O 1
ATOM 2766 N N . GLY B 1 147 ? 2.279 -30.156 -18.703 1 96.62 147 GLY B N 1
ATOM 2767 C CA . GLY B 1 147 ? 2.844 -29.594 -17.5 1 96.62 147 GLY B CA 1
ATOM 2768 C C . GLY B 1 147 ? 1.845 -28.781 -16.703 1 96.62 147 GLY B C 1
ATOM 2769 O O . GLY B 1 147 ? 0.729 -29.234 -16.438 1 96.62 147 GLY B O 1
ATOM 2770 N N . PHE B 1 148 ? 2.332 -27.609 -16.203 1 98.31 148 PHE B N 1
ATOM 2771 C CA . PHE B 1 148 ? 1.514 -26.75 -15.359 1 98.31 148 PHE B CA 1
ATOM 2772 C C . PHE B 1 148 ? 1.618 -25.297 -15.805 1 98.31 148 PHE B C 1
ATOM 2774 O O . PHE B 1 148 ? 2.59 -24.922 -16.469 1 98.31 148 PHE B O 1
ATOM 2781 N N . ILE B 1 149 ? 0.604 -24.562 -15.477 1 98.56 149 ILE B N 1
ATOM 2782 C CA . ILE B 1 149 ? 0.647 -23.109 -15.609 1 98.56 149 ILE B CA 1
ATOM 2783 C C . ILE B 1 149 ? 0.393 -22.453 -14.258 1 98.56 149 ILE B C 1
ATOM 2785 O O . ILE B 1 149 ? -0.674 -22.625 -13.664 1 98.56 149 ILE B O 1
ATOM 2789 N N . LEU B 1 150 ? 1.399 -21.766 -13.766 1 98.62 150 LEU B N 1
ATOM 2790 C CA . LEU B 1 150 ? 1.231 -20.906 -12.602 1 98.62 150 LEU B CA 1
ATOM 2791 C C . LEU B 1 150 ? 0.741 -19.531 -13.008 1 98.62 150 LEU B C 1
ATOM 2793 O O . LEU B 1 150 ? 1.376 -18.859 -13.828 1 98.62 150 LEU B O 1
ATOM 2797 N N . ILE B 1 151 ? -0.384 -19.094 -12.445 1 98.56 151 ILE B N 1
ATOM 2798 C CA . ILE B 1 151 ? -1.014 -17.844 -12.828 1 98.56 151 ILE B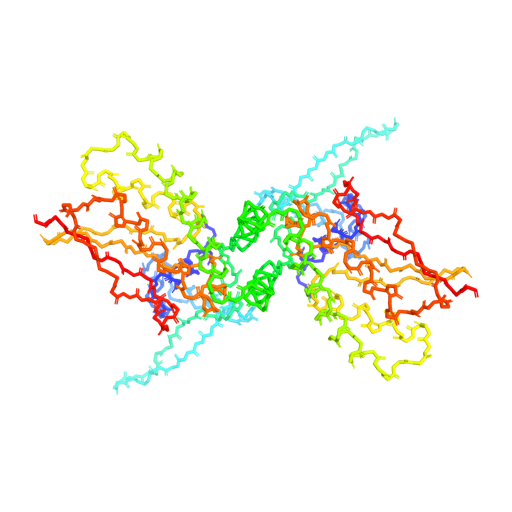 CA 1
ATOM 2799 C C . ILE B 1 151 ? -1.019 -16.875 -11.648 1 98.56 151 ILE B C 1
ATOM 2801 O O . ILE B 1 151 ? -1.375 -17.266 -10.531 1 98.56 151 ILE B O 1
ATOM 2805 N N . GLU B 1 152 ? -0.62 -15.727 -11.875 1 98.44 152 GLU B N 1
ATOM 2806 C CA . GLU B 1 152 ? -0.753 -14.609 -10.938 1 98.44 152 GLU B CA 1
ATOM 2807 C C . GLU B 1 152 ? -1.596 -13.492 -11.531 1 98.44 152 GLU B C 1
ATOM 2809 O O . GLU B 1 152 ? -1.123 -12.734 -12.391 1 98.44 152 GLU B O 1
ATOM 2814 N N . ASN B 1 153 ? -2.729 -13.281 -10.945 1 97.5 153 ASN B N 1
ATOM 2815 C CA . ASN B 1 153 ? -3.68 -12.344 -11.531 1 97.5 153 ASN B CA 1
ATOM 2816 C C . ASN B 1 153 ? -3.488 -10.938 -10.969 1 97.5 153 ASN B C 1
ATOM 2818 O O . ASN B 1 153 ? -4.141 -9.992 -11.422 1 97.5 153 ASN B O 1
ATOM 2822 N N . HIS B 1 154 ? -2.615 -10.828 -10.07 1 97.25 154 HIS B N 1
ATOM 2823 C CA . HIS B 1 154 ? -2.33 -9.539 -9.445 1 97.25 154 HIS B CA 1
ATOM 2824 C C . HIS B 1 154 ? -0.882 -9.469 -8.969 1 97.25 154 HIS B C 1
ATOM 2826 O O . HIS B 1 154 ? -0.31 -10.484 -8.555 1 97.25 154 HIS B O 1
ATOM 2832 N N . CYS B 1 155 ? -0.323 -8.391 -9.133 1 97.19 155 CYS B N 1
ATOM 2833 C CA . CYS B 1 155 ? 0.999 -8.133 -8.57 1 97.19 155 CYS B CA 1
ATOM 2834 C C . CYS B 1 155 ? 0.924 -7.109 -7.445 1 97.19 155 CYS B C 1
ATOM 2836 O O . CYS B 1 155 ? 0.729 -5.918 -7.691 1 97.19 155 CYS B O 1
ATOM 2838 N N . PRO B 1 156 ? 1.158 -7.516 -6.215 1 97.5 156 PRO B N 1
ATOM 2839 C CA . PRO B 1 156 ? 1.03 -6.613 -5.07 1 97.5 156 PRO B CA 1
ATOM 2840 C C . PRO B 1 156 ? 2.203 -5.645 -4.949 1 97.5 156 PRO B C 1
ATOM 2842 O O . PRO B 1 156 ? 2.205 -4.777 -4.07 1 97.5 156 PRO B O 1
ATOM 2845 N N . ILE B 1 157 ? 3.223 -5.734 -5.785 1 97.62 157 ILE B N 1
ATOM 2846 C CA . ILE B 1 157 ? 4.359 -4.82 -5.766 1 97.62 157 ILE B CA 1
ATOM 2847 C C . ILE B 1 157 ? 4.57 -4.227 -7.156 1 97.62 157 ILE B C 1
ATOM 2849 O O . ILE B 1 157 ? 5.707 -4 -7.578 1 97.62 157 ILE B O 1
ATOM 2853 N N . CYS B 1 158 ? 3.539 -4.027 -7.91 1 95.88 158 CYS B N 1
ATOM 2854 C CA . CYS B 1 158 ? 3.561 -3.715 -9.336 1 95.88 158 CYS B CA 1
ATOM 2855 C C . CYS B 1 158 ? 4.238 -2.373 -9.586 1 95.88 158 CYS B C 1
ATOM 2857 O O . CYS B 1 158 ? 5.012 -2.234 -10.539 1 95.88 158 CYS B O 1
ATOM 2859 N N . LYS B 1 159 ? 3.932 -1.377 -8.797 1 95.5 159 LYS B N 1
ATOM 2860 C CA . LYS B 1 159 ? 4.527 -0.057 -8.977 1 95.5 159 LYS B CA 1
ATOM 2861 C C . LYS B 1 159 ? 6.051 -0.127 -8.914 1 95.5 159 LYS B C 1
ATOM 2863 O O . LYS B 1 159 ? 6.738 0.412 -9.781 1 95.5 159 LYS B O 1
ATOM 2868 N N . ALA B 1 160 ? 6.574 -0.775 -7.949 1 97.44 160 ALA B N 1
ATOM 2869 C CA . ALA B 1 160 ? 8.016 -0.945 -7.797 1 97.44 160 ALA B CA 1
ATOM 2870 C C . ALA B 1 160 ? 8.586 -1.798 -8.922 1 97.44 160 ALA B C 1
ATOM 2872 O O . ALA B 1 160 ? 9.648 -1.485 -9.469 1 97.44 160 ALA B O 1
ATOM 2873 N N . ALA B 1 161 ? 7.863 -2.867 -9.266 1 97.25 161 ALA B N 1
ATOM 2874 C CA . ALA B 1 161 ? 8.32 -3.783 -10.305 1 97.25 161 ALA B CA 1
ATOM 2875 C C . ALA B 1 161 ? 8.398 -3.086 -11.656 1 97.25 161 ALA B C 1
ATOM 2877 O O . ALA B 1 161 ? 9.266 -3.393 -12.477 1 97.25 161 ALA B O 1
ATOM 2878 N N . THR B 1 162 ? 7.508 -2.191 -11.922 1 96.38 162 THR B N 1
ATOM 2879 C CA . THR B 1 162 ? 7.516 -1.42 -13.164 1 96.38 162 THR B CA 1
ATOM 2880 C C . THR B 1 162 ? 8.75 -0.532 -13.242 1 96.38 162 THR B C 1
ATOM 2882 O O . THR B 1 162 ? 9.391 -0.444 -14.289 1 96.38 162 THR B O 1
ATOM 2885 N N . ARG B 1 163 ? 9.125 0.013 -12.141 1 96.31 163 ARG B N 1
ATOM 2886 C CA . ARG B 1 163 ? 10.305 0.879 -12.086 1 96.31 163 ARG B CA 1
ATOM 2887 C C . ARG B 1 163 ? 11.586 0.059 -12.094 1 96.31 163 ARG B C 1
ATOM 2889 O O . ARG B 1 163 ? 12.602 0.49 -12.641 1 96.31 163 ARG B O 1
ATOM 2896 N N . CYS B 1 164 ? 11.5 -1.064 -11.516 1 95.81 164 CYS B N 1
ATOM 2897 C CA . CYS B 1 164 ? 12.68 -1.906 -11.344 1 95.81 164 CYS B CA 1
ATOM 2898 C C . CYS B 1 164 ? 12.398 -3.336 -11.789 1 95.81 164 CYS B C 1
ATOM 2900 O O . CYS B 1 164 ? 12.195 -4.223 -10.961 1 95.81 164 CYS B O 1
ATOM 2902 N N . PRO B 1 165 ? 12.594 -3.615 -13.008 1 93.38 165 PRO B N 1
ATOM 2903 C CA . PRO B 1 165 ? 12.25 -4.922 -13.57 1 93.38 165 PRO B CA 1
ATOM 2904 C C . PRO B 1 165 ? 13.078 -6.059 -12.969 1 93.38 165 PRO B C 1
ATOM 2906 O O . PRO B 1 165 ? 12.688 -7.227 -13.062 1 93.38 165 PRO B O 1
ATOM 2909 N N . SER B 1 166 ? 14.156 -5.707 -12.383 1 95 166 SER B N 1
ATOM 2910 C CA . SER B 1 166 ? 14.992 -6.715 -11.742 1 95 166 SER B CA 1
ATOM 2911 C C . SER B 1 166 ? 14.227 -7.453 -10.648 1 95 166 SER B C 1
ATOM 2913 O O . SER B 1 166 ? 14.555 -8.594 -10.312 1 95 166 SER B O 1
ATOM 2915 N N . LEU B 1 167 ? 13.234 -6.832 -10.07 1 96.56 167 LEU B N 1
ATOM 2916 C CA . LEU B 1 167 ? 12.414 -7.492 -9.062 1 96.56 167 LEU B CA 1
ATOM 2917 C C . LEU B 1 167 ? 11.664 -8.68 -9.664 1 96.56 167 LEU B C 1
ATOM 2919 O O . LEU B 1 167 ? 11.57 -9.742 -9.047 1 96.56 167 LEU B O 1
ATOM 2923 N N . CYS B 1 168 ? 11.125 -8.5 -10.875 1 97.62 168 CYS B N 1
ATOM 2924 C CA . CYS B 1 168 ? 10.43 -9.578 -11.562 1 97.62 168 CYS B CA 1
ATOM 2925 C C . CYS B 1 168 ? 11.398 -10.688 -11.953 1 97.62 168 CYS B C 1
ATOM 2927 O O . CYS B 1 168 ? 11.062 -11.875 -11.875 1 97.62 168 CYS B O 1
ATOM 2929 N N . GLN B 1 169 ? 12.555 -10.25 -12.406 1 97.12 169 GLN B N 1
ATOM 2930 C CA . GLN B 1 169 ? 13.57 -11.234 -12.766 1 97.12 169 GLN B CA 1
ATOM 2931 C C . GLN B 1 169 ? 13.992 -12.055 -11.555 1 97.12 169 GLN B C 1
ATOM 2933 O O . GLN B 1 169 ? 14.188 -13.266 -11.656 1 97.12 169 GLN B O 1
ATOM 2938 N N . SER B 1 170 ? 14.125 -11.383 -10.461 1 97.12 170 SER B N 1
ATOM 2939 C CA . SER B 1 170 ? 14.461 -12.062 -9.211 1 97.12 170 SER B CA 1
ATOM 2940 C C . SER B 1 170 ? 13.414 -13.102 -8.844 1 97.12 170 SER B C 1
ATOM 2942 O O . SER B 1 170 ? 13.75 -14.188 -8.359 1 97.12 170 SER B O 1
ATOM 2944 N N . GLU B 1 171 ? 12.164 -12.75 -8.992 1 97 171 GLU B N 1
ATOM 2945 C CA . GLU B 1 171 ? 11.086 -13.695 -8.719 1 97 171 GLU B CA 1
ATOM 2946 C C . GLU B 1 171 ? 11.211 -14.945 -9.578 1 97 171 GLU B C 1
ATOM 2948 O O . GLU B 1 171 ? 11.094 -16.062 -9.07 1 97 171 GLU B O 1
ATOM 2953 N N . LEU B 1 172 ? 11.484 -14.766 -10.844 1 97.69 172 LEU B N 1
ATOM 2954 C CA . LEU B 1 172 ? 11.664 -15.883 -11.766 1 97.69 172 LEU B CA 1
ATOM 2955 C C . LEU B 1 172 ? 12.867 -16.734 -11.375 1 97.69 172 LEU B C 1
ATOM 2957 O O . LEU B 1 172 ? 12.805 -17.969 -11.406 1 97.69 172 LEU B O 1
ATOM 2961 N N . ASN B 1 173 ? 13.953 -16.062 -11.023 1 97.81 173 ASN B N 1
ATOM 2962 C CA . ASN B 1 173 ? 15.141 -16.766 -10.562 1 97.81 173 ASN B CA 1
ATOM 2963 C C . ASN B 1 173 ? 14.844 -17.641 -9.352 1 97.81 173 ASN B C 1
ATOM 2965 O O . ASN B 1 173 ? 15.312 -18.781 -9.266 1 97.81 173 ASN B O 1
ATOM 2969 N N . VAL B 1 174 ? 14.078 -17.109 -8.43 1 98.19 174 VAL B N 1
ATOM 2970 C CA . VAL B 1 174 ? 13.711 -17.859 -7.227 1 98.19 174 VAL B CA 1
ATOM 2971 C C . VAL B 1 174 ? 12.914 -19.094 -7.609 1 98.19 174 VAL B C 1
ATOM 2973 O O . VAL B 1 174 ? 13.18 -20.188 -7.109 1 98.19 174 VAL B O 1
ATOM 2976 N N . PHE B 1 175 ? 11.914 -18.922 -8.5 1 98.06 175 PHE B N 1
ATOM 2977 C CA . PHE B 1 175 ? 11.117 -20.062 -8.938 1 98.06 175 PHE B CA 1
ATOM 2978 C C . PHE B 1 175 ? 12 -21.125 -9.562 1 98.06 175 PHE B C 1
ATOM 2980 O O . PHE B 1 175 ? 11.867 -22.312 -9.242 1 98.06 175 PHE B O 1
ATOM 2987 N N . ARG B 1 176 ? 12.906 -20.703 -10.398 1 97.19 176 ARG B N 1
ATOM 2988 C CA . ARG B 1 176 ? 13.805 -21.625 -11.086 1 97.19 176 ARG B CA 1
ATOM 2989 C C . ARG B 1 176 ? 14.648 -22.406 -10.094 1 97.19 176 ARG B C 1
ATOM 2991 O O . ARG B 1 176 ? 14.766 -23.625 -10.203 1 97.19 176 ARG B O 1
ATOM 2998 N N . ARG B 1 177 ? 15.195 -21.719 -9.211 1 96.56 177 ARG B N 1
ATOM 2999 C CA . ARG B 1 177 ? 16.062 -22.344 -8.219 1 96.56 177 ARG B CA 1
ATOM 3000 C C . ARG B 1 177 ? 15.266 -23.297 -7.336 1 96.56 177 ARG B C 1
ATOM 3002 O O . ARG B 1 177 ? 15.75 -24.375 -6.992 1 96.56 177 ARG B O 1
ATOM 3009 N N . LEU B 1 178 ? 14.102 -22.953 -6.953 1 96.62 178 LEU B N 1
ATOM 3010 C CA . LEU B 1 178 ? 13.258 -23.75 -6.074 1 96.62 178 LEU B CA 1
ATOM 3011 C C . LEU B 1 178 ? 12.852 -25.047 -6.754 1 96.62 178 LEU B C 1
ATOM 3013 O O . LEU B 1 178 ? 12.812 -26.109 -6.109 1 96.62 178 LEU B O 1
ATOM 3017 N N . LEU B 1 179 ? 12.523 -24.969 -8.055 1 95.31 179 LEU B N 1
ATOM 3018 C CA . LEU B 1 179 ? 11.977 -26.125 -8.766 1 95.31 179 LEU B CA 1
ATOM 3019 C C . LEU B 1 179 ? 13.102 -27.031 -9.273 1 95.31 179 LEU B C 1
ATOM 3021 O O . LEU B 1 179 ? 12.891 -28.219 -9.492 1 95.31 179 LEU B O 1
ATOM 3025 N N . GLY B 1 180 ? 14.273 -26.422 -9.469 1 92.38 180 GLY B N 1
ATOM 3026 C CA . GLY B 1 180 ? 15.445 -27.219 -9.805 1 92.38 180 GLY B CA 1
ATOM 3027 C C . GLY B 1 180 ? 15.688 -27.312 -11.297 1 92.38 180 GLY B C 1
ATOM 3028 O O . GLY B 1 180 ? 14.828 -26.938 -12.102 1 92.38 180 GLY B O 1
ATOM 3029 N N . GLU B 1 181 ? 16.766 -27.922 -11.617 1 91.06 181 GLU B N 1
ATOM 3030 C CA . GLU B 1 181 ? 17.234 -27.984 -13 1 91.06 181 GLU B CA 1
ATOM 3031 C C . GLU B 1 181 ? 16.406 -28.969 -13.82 1 91.06 181 GLU B C 1
ATOM 3033 O O . GLU B 1 181 ? 16.391 -28.906 -15.047 1 91.06 181 GLU B O 1
ATOM 3038 N N . GLU B 1 182 ? 15.734 -29.781 -13.18 1 91.69 182 GLU B N 1
ATOM 3039 C CA . GLU B 1 182 ? 14.945 -30.797 -13.859 1 91.69 182 GLU B CA 1
ATOM 3040 C C . GLU B 1 182 ? 13.602 -30.234 -14.328 1 91.69 182 GLU B C 1
ATOM 3042 O O . GLU B 1 182 ? 12.828 -30.922 -15 1 91.69 182 GLU B O 1
ATOM 3047 N N . CYS B 1 183 ? 13.422 -29.016 -14.031 1 95.31 183 CYS B N 1
ATOM 3048 C CA . CYS B 1 183 ? 12.172 -28.375 -14.414 1 95.31 183 CYS B CA 1
ATOM 3049 C C . CYS B 1 183 ? 12.43 -27.188 -15.336 1 95.31 183 CYS B C 1
ATOM 3051 O O . CYS B 1 183 ? 13.398 -26.453 -15.148 1 95.31 183 CYS B O 1
ATOM 3053 N N . HIS B 1 184 ? 11.625 -27.141 -16.344 1 96.38 184 HIS B N 1
ATOM 3054 C CA . HIS B 1 184 ? 11.609 -25.969 -17.219 1 96.38 184 HIS B CA 1
ATOM 3055 C C . HIS B 1 184 ? 10.539 -24.969 -16.781 1 96.38 184 HIS B C 1
ATOM 3057 O O . HIS B 1 184 ? 9.406 -25.359 -16.5 1 96.38 184 HIS B O 1
ATOM 3063 N N . ILE B 1 185 ? 10.93 -23.719 -16.688 1 97.69 185 ILE B N 1
ATOM 3064 C CA . ILE B 1 185 ? 9.969 -22.672 -16.375 1 97.69 185 ILE B CA 1
ATOM 3065 C C . ILE B 1 185 ? 10.156 -21.5 -17.328 1 97.69 185 ILE B C 1
ATOM 3067 O O . ILE B 1 185 ? 11.281 -21.078 -17.594 1 97.69 185 ILE B O 1
ATOM 3071 N N . GLU B 1 186 ? 9.047 -21.062 -17.844 1 97.38 186 GLU B N 1
ATOM 3072 C CA . GLU B 1 186 ? 9.031 -19.953 -18.797 1 97.38 186 GLU B CA 1
ATOM 3073 C C . GLU B 1 186 ? 7.898 -18.984 -18.484 1 97.38 186 GLU B C 1
ATOM 3075 O O . GLU B 1 186 ? 6.734 -19.375 -18.422 1 97.38 186 GLU B O 1
ATOM 3080 N N . ARG B 1 187 ? 8.305 -17.719 -18.312 1 98.12 187 ARG B N 1
ATOM 3081 C CA . ARG B 1 187 ? 7.262 -16.703 -18.188 1 98.12 187 ARG B CA 1
ATOM 3082 C C . ARG B 1 187 ? 6.633 -16.406 -19.547 1 98.12 187 ARG B C 1
ATOM 3084 O O . ARG B 1 187 ? 7.336 -16.062 -20.5 1 98.12 187 ARG B O 1
ATOM 3091 N N . ARG B 1 188 ? 5.344 -16.422 -19.562 1 97.94 188 ARG B N 1
ATOM 3092 C CA . ARG B 1 188 ? 4.695 -16.281 -20.875 1 97.94 188 ARG B CA 1
ATOM 3093 C C . ARG B 1 188 ? 3.877 -15 -20.953 1 97.94 188 ARG B C 1
ATOM 3095 O O . ARG B 1 188 ? 3.623 -14.484 -22.031 1 97.94 188 ARG B O 1
ATOM 3102 N N . GLU B 1 189 ? 3.379 -14.57 -19.859 1 97.75 189 GLU B N 1
ATOM 3103 C CA . GLU B 1 189 ? 2.713 -13.281 -19.719 1 97.75 189 GLU B CA 1
ATOM 3104 C C . GLU B 1 189 ? 3.33 -12.461 -18.594 1 97.75 189 GLU B C 1
ATOM 3106 O O . GLU B 1 189 ? 3.816 -13.016 -17.609 1 97.75 189 GLU B O 1
ATOM 3111 N N . HIS B 1 190 ? 3.307 -11.211 -18.766 1 97.81 190 HIS B N 1
ATOM 3112 C CA . HIS B 1 190 ? 4.004 -10.328 -17.844 1 97.81 190 HIS B CA 1
ATOM 3113 C C . HIS B 1 190 ? 3.225 -9.031 -17.625 1 97.81 190 HIS B C 1
ATOM 3115 O O . HIS B 1 190 ? 3.111 -8.211 -18.547 1 97.81 190 HIS B O 1
ATOM 3121 N N . ILE B 1 191 ? 2.793 -8.766 -16.469 1 95.56 191 ILE B N 1
ATOM 3122 C CA . ILE B 1 191 ? 1.967 -7.609 -16.141 1 95.56 191 ILE B CA 1
ATOM 3123 C C . ILE B 1 191 ? 2.734 -6.324 -16.453 1 95.56 191 ILE B C 1
ATOM 3125 O O . ILE B 1 191 ? 2.213 -5.422 -17.109 1 95.56 191 ILE B O 1
ATOM 3129 N N . VAL B 1 192 ? 3.992 -6.262 -16.047 1 95.69 192 VAL B N 1
ATOM 3130 C CA . VAL B 1 192 ? 4.766 -5.031 -16.188 1 95.69 192 VAL B CA 1
ATOM 3131 C C . VAL B 1 192 ? 5.047 -4.758 -17.656 1 95.69 192 VAL B C 1
ATOM 3133 O O . VAL B 1 192 ? 5.445 -3.648 -18.016 1 95.69 192 VAL B O 1
ATOM 3136 N N . ALA B 1 193 ? 4.836 -5.703 -18.469 1 95.5 193 ALA B N 1
ATOM 3137 C CA . ALA B 1 193 ? 4.984 -5.535 -19.906 1 95.5 193 ALA B CA 1
ATOM 3138 C C . ALA B 1 193 ? 3.65 -5.172 -20.547 1 95.5 193 ALA B C 1
ATOM 3140 O O . ALA B 1 193 ? 3.551 -5.09 -21.781 1 95.5 193 ALA B O 1
ATOM 3141 N N . GLY B 1 194 ? 2.609 -4.984 -19.766 1 91.75 194 GLY B N 1
ATOM 3142 C CA . GLY B 1 194 ? 1.333 -4.512 -20.281 1 91.75 194 GLY B CA 1
ATOM 3143 C C . GLY B 1 194 ? 0.285 -5.602 -20.375 1 91.75 194 GLY B C 1
ATOM 3144 O O . GLY B 1 194 ? -0.855 -5.344 -20.766 1 91.75 194 GLY B O 1
ATOM 3145 N N . GLU B 1 195 ? 0.596 -6.77 -19.953 1 94.56 195 GLU B N 1
ATOM 3146 C CA . GLU B 1 195 ? -0.351 -7.879 -20.016 1 94.56 195 GLU B CA 1
ATOM 3147 C C . GLU B 1 195 ? -1.255 -7.91 -18.781 1 94.56 195 GLU B C 1
ATOM 3149 O O . GLU B 1 195 ? -0.955 -7.277 -17.781 1 94.56 195 GLU B O 1
ATOM 3154 N N . ARG B 1 196 ? -2.322 -8.672 -18.859 1 91.62 196 ARG B N 1
ATOM 3155 C CA . ARG B 1 196 ? -3.355 -8.695 -17.828 1 91.62 196 ARG B CA 1
ATOM 3156 C C . ARG B 1 196 ? -2.863 -9.406 -16.578 1 91.62 196 ARG B C 1
ATOM 3158 O O . ARG B 1 196 ? -3.256 -9.062 -15.461 1 91.62 196 ARG B O 1
ATOM 3165 N N . ARG B 1 197 ? -2.01 -10.391 -16.797 1 96.62 197 ARG B N 1
ATOM 3166 C CA . ARG B 1 197 ? -1.538 -11.266 -15.719 1 96.62 197 ARG B CA 1
ATOM 3167 C C . ARG B 1 197 ? -0.11 -11.727 -15.984 1 96.62 197 ARG B C 1
ATOM 3169 O O . ARG B 1 197 ? 0.464 -11.43 -17.031 1 96.62 197 ARG B O 1
ATOM 3176 N N . CYS B 1 198 ? 0.455 -12.336 -14.945 1 98.31 198 CYS B N 1
ATOM 3177 C CA . CYS B 1 198 ? 1.689 -13.086 -15.148 1 98.31 198 CYS B CA 1
ATOM 3178 C C . CYS B 1 198 ? 1.419 -14.586 -15.18 1 98.31 198 CYS B C 1
ATOM 3180 O O . CYS B 1 198 ? 0.681 -15.109 -14.344 1 98.31 198 CYS B O 1
ATOM 3182 N N . THR B 1 199 ? 2.018 -15.219 -16.156 1 98.5 199 THR B N 1
ATOM 3183 C CA . THR B 1 199 ? 1.88 -16.672 -16.234 1 98.5 199 THR B CA 1
ATOM 3184 C C . THR B 1 199 ? 3.24 -17.328 -16.438 1 98.5 199 THR B C 1
ATOM 3186 O O . TH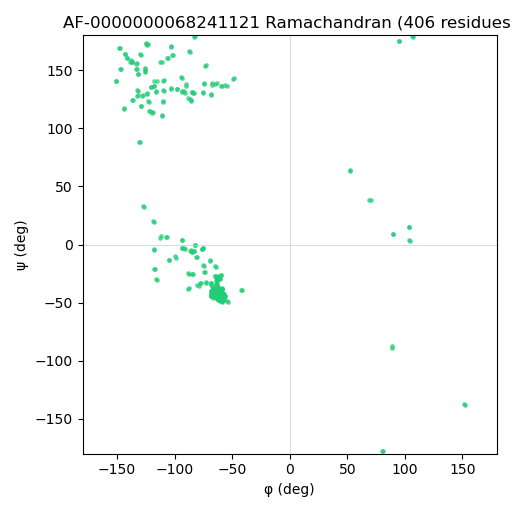R B 1 199 ? 4.117 -16.766 -17.094 1 98.5 199 THR B O 1
ATOM 3189 N N . TYR B 1 200 ? 3.367 -18.469 -15.891 1 98.62 200 TYR B N 1
ATOM 3190 C CA . TYR B 1 200 ? 4.574 -19.281 -15.992 1 98.62 200 TYR B CA 1
ATOM 3191 C C . TYR B 1 200 ? 4.246 -20.703 -16.422 1 98.62 200 TYR B C 1
ATOM 3193 O O . TYR B 1 200 ? 3.477 -21.391 -15.766 1 98.62 200 TYR B O 1
ATOM 3201 N N . PHE B 1 201 ? 4.793 -21.062 -17.531 1 98.44 201 PHE B N 1
ATOM 3202 C CA . PHE B 1 201 ? 4.707 -22.453 -17.969 1 98.44 201 PHE B CA 1
ATOM 3203 C C . PHE B 1 201 ? 5.797 -23.297 -17.297 1 98.44 201 PHE B C 1
ATOM 3205 O O . PHE B 1 201 ? 6.969 -22.906 -17.297 1 98.44 201 PHE B O 1
ATOM 3212 N N . ILE B 1 202 ? 5.402 -24.391 -16.75 1 98.19 202 ILE B N 1
ATOM 3213 C CA . ILE B 1 202 ? 6.324 -25.234 -15.992 1 98.19 202 ILE B CA 1
ATOM 3214 C C . ILE B 1 202 ? 6.176 -26.688 -16.422 1 98.19 202 ILE B C 1
ATOM 3216 O O . ILE B 1 202 ? 5.066 -27.219 -16.469 1 98.19 202 ILE B O 1
ATOM 3220 N N . ALA B 1 203 ? 7.25 -27.281 -16.75 1 96.31 203 ALA B N 1
ATOM 3221 C CA . ALA B 1 203 ? 7.242 -28.688 -17.172 1 96.31 203 ALA B CA 1
ATOM 3222 C C . ALA B 1 203 ? 8.523 -29.391 -16.734 1 96.31 203 ALA B C 1
ATOM 3224 O O . ALA B 1 203 ? 9.57 -28.766 -16.594 1 96.31 203 ALA B O 1
ATOM 3225 N N . ALA B 1 204 ? 8.305 -30.734 -16.531 1 91.19 204 ALA B N 1
ATOM 3226 C CA . ALA B 1 204 ? 9.492 -31.562 -16.312 1 91.19 204 ALA B CA 1
ATOM 3227 C C . ALA B 1 204 ? 10.344 -31.641 -17.578 1 91.19 204 ALA B C 1
ATOM 3229 O O . ALA B 1 204 ? 9.82 -31.719 -18.688 1 91.19 204 ALA B O 1
ATOM 3230 N N . ARG B 1 205 ? 11.656 -31.531 -17.359 1 85.44 205 ARG B N 1
ATOM 3231 C CA . ARG B 1 205 ? 12.539 -31.688 -18.5 1 85.44 205 ARG B CA 1
ATOM 3232 C C . ARG B 1 205 ? 12.609 -33.125 -18.953 1 85.44 205 ARG B C 1
ATOM 3234 O O . ARG B 1 205 ? 12.477 -34.062 -18.156 1 85.44 205 ARG B O 1
#

Solvent-accessible surface area (backbone atoms only — not comparable to full-atom values): 21518 Å² total; per-residue (Å²): 129,58,69,67,56,52,50,52,51,48,31,51,67,62,44,63,41,36,41,62,58,50,7,65,74,70,72,50,49,46,67,57,35,43,50,53,50,49,51,37,33,74,69,48,30,32,46,70,50,74,42,84,49,96,74,71,76,57,47,56,35,33,32,69,30,76,63,32,58,65,73,49,58,71,39,24,46,61,49,35,42,48,50,51,50,25,38,30,71,75,51,29,70,66,42,41,49,53,34,52,49,46,44,36,53,52,50,37,51,55,51,46,66,73,39,65,85,43,84,47,71,67,51,38,51,53,50,49,30,52,54,40,34,73,62,31,19,56,37,44,78,43,81,51,99,77,34,36,36,44,35,27,40,37,64,24,47,45,69,40,32,56,76,38,55,63,56,57,51,37,53,51,50,37,53,47,63,72,66,31,88,59,39,43,75,42,78,74,40,40,42,81,78,73,39,82,30,31,31,30,42,34,25,78,106,129,59,70,66,56,51,50,52,51,48,31,50,65,63,43,61,41,37,42,62,57,48,7,65,74,69,71,50,50,46,67,56,33,41,52,53,52,50,54,37,34,74,70,47,29,32,45,71,50,73,42,82,48,98,74,71,77,56,45,56,34,33,31,69,30,76,62,32,59,64,73,49,59,72,39,23,44,60,47,35,42,47,50,52,50,26,37,31,71,76,50,30,72,65,43,42,49,51,33,51,50,47,44,35,54,53,51,38,52,55,50,46,65,73,38,66,86,42,87,46,72,66,49,39,50,53,51,48,31,51,55,39,35,74,62,31,18,55,37,44,78,43,83,51,98,77,36,35,36,44,35,27,38,37,63,23,49,45,70,40,32,59,76,36,55,63,55,55,52,36,52,51,49,37,52,45,62,72,66,32,88,58,38,44,75,42,78,76,39,39,42,82,78,71,39,81,30,31,31,29,43,35,26,77,106

Secondary structure (DSSP, 8-state):
--HHHHHHHHHHHHSSB-HHHHHHHHT--HHHHHHHHHHHHHTTSEEEEEE--SSSSPEEEEEE-HHHHTTS---HHHHHHHHHHHHHHHHHHHHHHHHHHHHHHHHHHHHHHHHTT--SHHHHHHHHHHHHHHTTS-EEEEEETTEEEEEES--TTHHHHHH-THHHHHHHHHHHHHH-TTEEEEEEE-GGGT-SSEEEEEEE-/--HHHHHHHHHHHHSSB-HHHHHHHHT--HHHHHHHHHHHHHTTSEEEEEE--SSSSPEEEEEE-HHHHTTS---HHHHHHHHHHHHHHHHHHHHHHHHHHHHHHHHHHHHHHHHTT--SHHHHHHHHHHHHHHTTS-EEEEEETTEEEEEES--TTHHHHHH-THHHHHHHHHHHHHH-TTEEEEEEE-GGGT-SSEEEEEEE-

Nearest PDB structures (foldseek):
  3r0a-assembly1_A  TM=8.236E-01  e=5.164E-03  Methanosarcina mazei
  2mlg-assembly1_A  TM=7.989E-01  e=4.875E-03  Fuselloviridae
  2p4w-assembly1_A  TM=4.501E-01  e=2.753E-04  Pyrococcus furiosus
  4zzl-assembly1_A  TM=6.070E-01  e=1.295E-02  Pseudomonas aeruginosa
  1sfx-assembly1_A  TM=6.590E-01  e=1.291E-01  Archaeoglobus fulgidus DSM 4304

pLDDT: mean 95.57, std 3.61, range [62.5, 98.62]

Foldseek 3Di:
DPLLVVVLVVCVVPVKDFLVRSCVVVVHDSVVSVVSQVVCVVVVQKDWDWADDPDDDTTIIMHGDPNNVVVDDDCVLVVLLVVLVVQCVVPNPVSSLVVLVVVLVVVLVVLLVQCVPPDDLVSSLVSVQVVCVVVPQCWDWDADPFAIKIKGQHDPNQSNCLSPVSNVVSVVVSVDVSSDPQKDKDWDDDVSVPGRIIMIGMHGD/DPLLVVVLVVCVVPVKDFLVRSCVVVVHDSVVSVVSQVVCVVVVQKDWDWADDPDDDTTIIMHGDPNNVVVDDDCVLVVLLVVLVVQCVVVNPVSSLVVLVVVLVVVLVVLLVQCVPPDDLVSSLVSVQVVCVVVPQNWDWDADPFAIKIKGQHDPNQSNCLSPVSNVVSVVVSVDVSSDPQKDKDWDDDVSVPGRIIMIGMHGD

Sequence (410 aa):
MKTVDRILHTIKREGTVTAKQLAEDLGITTMGARQHLQSLEEEGVLAFHDVKVKVGRPTRHWSLTAKGHNQFADRHGELTIQVIDAVEHIFGKEGLAKVAAEREAQTFAAYHNALVECHSLQEKLEALVTLREQEGYMAELESTADGFILIENHCPICKAATRCPSLCQSELNVFRRLLGEECHIERREHIVAGERRCTYFIAARMKTVDRILHTIKREGTVTAKQLAEDLGITTMGARQHLQSLEEEGVLAFHDVKVKVGRPTRHWSLTAKGHNQFADRHGELTIQVIDAVEHIFGKEGLAKVAAEREAQTFAAYHNALVECHSLQEKLEALVTLREQEGYMAELESTADGFILIENHCPICKAATRCPSLCQSELNVFRRLLGEECHIERREHIVAGERRCTYFIAAR

InterPro domains:
  IPR011991 ArsR-like helix-turn-helix domain [cd00090] (6-69)
  IPR036388 Winged helix-like DNA-binding domain superfamily [G3DSA:1.10.10.10] (2-88)
  IPR036390 Winged helix DNA-binding domain superfamily [SSF46785] (4-183)
  IPR050313 Carbohydrate Metabolism HTH-type Transcriptional Regulators [PTHR30363] (4-180)